Protein 6EIB (pdb70)

Secondary structure (DSSP, 8-state):
-HHHHT-HHHHHHHHHHHHHHHHHHT--EEEEEEEETTHHHHHHHH-HHHHHHHHHHHHHHHHHH--S--EEEE-SSSEEEEEEET--HHHHHHHHHHHHHHHHHS-BTTTTB---EEEEEEE--TT--SHHHHHHHHHHHHHHHHTT-SSEEEE----/-TTTT-HHHHHHHHHHHHHHHHHTT--EEEEEEEETTHHHHHHHH-HHHHHHHHHHHHHHHHHH--S--EEEE-SSSEEEEEEET--HHHHHHHHHHHHHHHHH--BTTTTB---EEEEEEE--TT--SHHHHHHHHHHHHHHHHTT-SS-EEE------/--TT-HHHHHHHHHHHHHHHHHHT--EEEEEEEETTHHHHHHHH-HHHHHHHHHHHHHHHHHH--S--EEEE-SSSEEEEEEET--HHHHHHHHHHHHHHHHH--BTTTTB---EEEEEEE--TT--SHHHHHHHHHHHHHHHHHT-SS-EEE----/----HHHHHHHHHHHHHHHHHHT--EEEEEEEETTHHHHHHHH-HHHHHHHHHHHHHHHHHH--S--EEEE-SSSEEEEEEET--HHHHHHHHHHHHHHHHH-EETTTTEE--EEEEEEE--TT--SHHHHHHHHHHHHHHHHHT-SS-EEE----

CATH classification: 3.30.70.270

B-factor: mean 39.82, std 18.16, range [15.1, 127.35]

Structure (mmCIF, N/CA/C/O backbone):
data_6EIB
#
_entry.id   6EIB
#
_cell.length_a   65.905
_cell.length_b   80.267
_cell.length_c   71.696
_cell.angle_alpha   90.00
_cell.angle_beta   97.59
_cell.angle_gamma   90.00
#
_symmetry.space_group_name_H-M   'P 1 21 1'
#
loop_
_entity.id
_entity.type
_entity.pdbx_description
1 polymer 'Sensory box/GGDEF family protein'
2 non-polymer 'SULFATE ION'
3 non-polymer 1,2-ETHANEDIOL
4 non-polymer 'ACETATE ION'
5 water water
#
loop_
_atom_site.group_PDB
_atom_site.id
_atom_site.type_symbol
_atom_site.label_atom_id
_atom_site.label_alt_id
_atom_site.label_comp_id
_atom_site.label_asym_id
_atom_site.label_entity_id
_atom_site.label_seq_id
_atom_site.pdbx_PDB_ins_code
_atom_site.Cartn_x
_atom_site.Cartn_y
_atom_site.Cartn_z
_atom_site.occupancy
_atom_site.B_iso_or_equiv
_atom_site.auth_seq_id
_atom_site.auth_comp_id
_atom_site.auth_asym_id
_atom_site.auth_atom_id
_atom_site.pdbx_PDB_model_num
ATOM 1 N N . SER A 1 3 ? 30.011 45.273 -21.095 1.00 98.74 1 SER A N 1
ATOM 2 C CA . SER A 1 3 ? 30.290 45.453 -19.675 1.00 97.48 1 SER A CA 1
ATOM 3 C C . SER A 1 3 ? 29.158 44.934 -18.784 1.00 92.03 1 SER A C 1
ATOM 4 O O . SER A 1 3 ? 29.192 45.103 -17.569 1.00 90.99 1 SER A O 1
ATOM 7 N N . LEU A 1 4 ? 28.152 44.319 -19.393 1.00 87.73 2 LEU A N 1
ATOM 8 C CA . LEU A 1 4 ? 27.060 43.682 -18.658 1.00 81.98 2 LEU A CA 1
ATOM 9 C C . LEU A 1 4 ? 27.535 42.366 -18.027 1.00 79.03 2 LEU A C 1
ATOM 10 O O . LEU A 1 4 ? 27.079 42.001 -16.949 1.00 78.67 2 LEU A O 1
ATOM 15 N N . THR A 1 5 ? 28.483 41.684 -18.676 1.00 77.06 3 THR A N 1
ATOM 16 C CA . THR A 1 5 ? 29.142 40.515 -18.076 1.00 73.20 3 THR A CA 1
ATOM 17 C C . THR A 1 5 ? 30.142 40.961 -17.011 1.00 70.97 3 THR A C 1
ATOM 18 O O . THR A 1 5 ? 30.648 40.160 -16.221 1.00 71.12 3 THR A O 1
ATOM 22 N N . GLN A 1 6 ? 30.407 42.256 -16.976 1.00 68.55 4 GLN A N 1
ATOM 23 C CA . GLN A 1 6 ? 31.265 42.796 -15.948 1.00 66.39 4 GLN A CA 1
ATOM 24 C C . GLN A 1 6 ? 30.407 43.247 -14.772 1.00 60.58 4 GLN A C 1
ATOM 25 O O . GLN A 1 6 ? 30.734 42.949 -13.615 1.00 59.74 4 GLN A O 1
ATOM 31 N N . LEU A 1 7 ? 29.283 43.905 -15.052 1.00 55.74 5 LEU A N 1
ATOM 32 C CA . LEU A 1 7 ? 28.420 44.336 -13.962 1.00 50.23 5 LEU A CA 1
ATOM 33 C C . LEU A 1 7 ? 27.705 43.163 -13.293 1.00 44.60 5 LEU A C 1
ATOM 34 O O . LEU A 1 7 ? 27.246 43.293 -12.154 1.00 42.89 5 LEU A O 1
ATOM 39 N N . CYS A 1 8 ? 27.642 42.009 -13.958 1.00 40.87 6 CYS A N 1
ATOM 40 C CA . CYS A 1 8 ? 26.945 40.877 -13.354 1.00 37.62 6 CYS A CA 1
ATOM 41 C C . CYS A 1 8 ? 27.908 39.724 -13.053 1.00 37.04 6 CYS A C 1
ATOM 42 O O . CYS A 1 8 ? 27.500 38.556 -13.013 1.00 35.23 6 CYS A O 1
ATOM 45 N N . ASN A 1 9 ? 29.165 40.072 -12.784 1.00 37.84 7 ASN A N 1
ATOM 46 C CA . ASN A 1 9 ? 30.194 39.088 -12.468 1.00 36.83 7 ASN A CA 1
ATOM 47 C C . ASN A 1 9 ? 29.805 38.333 -11.206 1.00 33.00 7 ASN A C 1
ATOM 48 O O . ASN A 1 9 ? 29.424 38.953 -10.214 1.00 30.02 7 ASN A O 1
ATOM 53 N N . ARG A 1 10 ? 29.823 37.000 -11.274 1.00 30.81 8 ARG A N 1
ATOM 54 C CA . ARG A 1 10 ? 29.389 36.184 -10.133 1.00 28.40 8 ARG A CA 1
ATOM 55 C C . ARG A 1 10 ? 30.306 36.329 -8.926 1.00 25.63 8 ARG A C 1
ATOM 56 O O . ARG A 1 10 ? 29.853 36.462 -7.779 1.00 24.71 8 ARG A O 1
ATOM 64 N N . ARG A 1 11 ? 31.600 36.258 -9.173 1.00 25.60 9 ARG A N 1
ATOM 65 C CA . ARG A 1 11 ? 32.576 36.418 -8.111 1.00 29.44 9 ARG A CA 1
ATOM 66 C C . ARG A 1 11 ? 32.417 37.736 -7.338 1.00 31.26 9 ARG A C 1
ATOM 67 O O . ARG A 1 11 ? 32.451 37.748 -6.103 1.00 31.55 9 ARG A O 1
ATOM 75 N N . LYS A 1 12 ? 32.273 38.842 -8.064 1.00 31.45 10 LYS A N 1
ATOM 76 C CA . LYS A 1 12 ? 32.160 40.167 -7.432 1.00 31.86 10 LYS A CA 1
ATOM 77 C C . LYS A 1 12 ? 30.855 40.278 -6.661 1.00 28.33 10 LYS A C 1
ATOM 78 O O . LYS A 1 12 ? 30.762 40.970 -5.637 1.00 27.82 10 LYS A O 1
ATOM 84 N N . LEU A 1 13 ? 29.823 39.634 -7.206 1.00 25.85 11 LEU A N 1
ATOM 85 C CA . LEU A 1 13 ? 28.506 39.685 -6.595 1.00 25.05 11 LEU A CA 1
ATOM 86 C C . LEU A 1 13 ? 28.553 39.130 -5.185 1.00 25.20 11 LEU A C 1
ATOM 87 O O . LEU A 1 13 ? 28.059 39.772 -4.234 1.00 26.52 11 LEU A O 1
ATOM 92 N N . TRP A 1 14 ? 29.084 37.917 -5.037 1.00 23.22 12 TRP A N 1
ATOM 93 C CA . TRP A 1 14 ? 29.036 37.310 -3.720 1.00 21.41 12 TRP A CA 1
ATOM 94 C C . TRP A 1 14 ? 29.816 38.144 -2.712 1.00 21.82 12 TRP A C 1
ATOM 95 O O . TRP A 1 14 ? 29.380 38.323 -1.574 1.00 18.90 12 TRP A O 1
ATOM 106 N N . ALA A 1 15 ? 30.972 38.638 -3.122 1.00 23.18 13 ALA A N 1
ATOM 107 C CA . ALA A 1 15 ? 31.785 39.487 -2.231 1.00 25.79 13 ALA A CA 1
ATOM 108 C C . ALA A 1 15 ? 31.071 40.797 -1.910 1.00 26.06 13 ALA A C 1
ATOM 109 O O . ALA A 1 15 ? 31.086 41.230 -0.768 1.00 26.29 13 ALA A O 1
ATOM 111 N N . ASP A 1 16 ? 30.466 41.449 -2.907 1.00 27.47 14 ASP A N 1
ATOM 112 C CA . ASP A 1 16 ? 29.725 42.680 -2.631 1.00 27.69 14 ASP A CA 1
ATOM 113 C C . ASP A 1 16 ? 28.538 42.383 -1.707 1.00 24.70 14 ASP A C 1
ATOM 114 O O . ASP A 1 16 ? 28.237 43.145 -0.778 1.00 24.34 14 ASP A O 1
ATOM 119 N N . PHE A 1 17 ? 27.880 41.261 -1.946 1.00 20.54 15 PHE A N 1
ATOM 120 C CA . PHE A 1 17 ? 26.735 40.857 -1.135 1.00 20.97 15 PHE A CA 1
ATOM 121 C C . PHE A 1 17 ? 27.163 40.633 0.332 1.00 21.78 15 PHE A C 1
ATOM 122 O O . PHE A 1 17 ? 26.482 41.079 1.263 1.00 23.13 15 PHE A O 1
ATOM 130 N N . ARG A 1 18 ? 28.269 39.926 0.544 1.00 20.70 16 ARG A N 1
ATOM 131 C CA . ARG A 1 18 ? 28.784 39.733 1.911 1.00 20.20 16 ARG A CA 1
ATOM 132 C C . ARG A 1 18 ? 29.170 41.061 2.597 1.00 21.49 16 ARG A C 1
ATOM 133 O O . ARG A 1 18 ? 28.979 41.216 3.803 1.00 22.22 16 ARG A O 1
ATOM 141 N N . ALA A 1 19 ? 29.762 41.984 1.858 1.00 21.26 17 ALA A N 1
ATOM 142 C CA . ALA A 1 19 ? 30.138 43.261 2.494 1.00 23.99 17 ALA A CA 1
ATOM 143 C C . ALA A 1 19 ? 28.865 44.046 2.826 1.00 25.63 17 ALA A C 1
ATOM 144 O O . ALA A 1 19 ? 28.771 44.702 3.874 1.00 28.47 17 ALA A O 1
ATOM 146 N N . ALA A 1 20 ? 27.890 43.974 1.923 1.00 24.59 18 ALA A N 1
ATOM 147 C CA . ALA A 1 20 ? 26.582 44.620 2.116 1.00 24.04 18 ALA A CA 1
ATOM 148 C C . ALA A 1 20 ? 25.817 44.082 3.320 1.00 24.03 18 ALA A C 1
ATOM 149 O O . ALA A 1 20 ? 25.192 44.843 4.054 1.00 25.83 18 ALA A O 1
ATOM 151 N N . PHE A 1 21 ? 25.890 42.770 3.540 1.00 21.39 19 PHE A N 1
ATOM 152 C CA . PHE A 1 21 ? 25.259 42.138 4.688 1.00 21.47 19 PHE A CA 1
ATOM 153 C C . PHE A 1 21 ? 25.804 42.728 5.989 1.00 22.29 19 PHE A C 1
ATOM 154 O O . PHE A 1 21 ? 25.037 43.115 6.900 1.00 22.97 19 PHE A O 1
ATOM 162 N N . ALA A 1 22 ? 27.125 42.792 6.093 1.00 23.00 20 ALA A N 1
ATOM 163 C CA . ALA A 1 22 ? 27.761 43.296 7.317 1.00 25.07 20 ALA A CA 1
ATOM 164 C C . ALA A 1 22 ? 27.488 44.777 7.527 1.00 27.79 20 ALA A C 1
ATOM 165 O O . ALA A 1 22 ? 27.299 45.252 8.652 1.00 29.13 20 ALA A O 1
ATOM 167 N N . ARG A 1 23 ? 27.563 45.519 6.432 1.00 29.63 21 ARG A N 1
ATOM 168 C CA . ARG A 1 23 ? 27.272 46.963 6.428 1.00 33.14 21 ARG A CA 1
ATOM 169 C C . ARG A 1 23 ? 25.793 47.166 6.881 1.00 27.50 21 ARG A C 1
ATOM 170 O O . ARG A 1 23 ? 25.483 47.994 7.743 1.00 29.42 21 ARG A O 1
ATOM 178 N N . ALA A 1 24 ? 24.890 46.351 6.338 1.00 25.73 22 ALA A N 1
ATOM 179 C CA . ALA A 1 24 ? 23.468 46.431 6.662 1.00 24.72 22 ALA A CA 1
ATOM 180 C C . ALA A 1 24 ? 23.155 46.216 8.132 1.00 25.00 22 ALA A C 1
ATOM 181 O O . ALA A 1 24 ? 22.333 46.941 8.705 1.00 26.63 22 ALA A O 1
ATOM 183 N N . LYS A 1 25 ? 23.787 45.217 8.739 1.00 25.55 23 LYS A N 1
ATOM 184 C CA . LYS A 1 25 ? 23.632 44.977 10.177 1.00 27.85 23 LYS A CA 1
ATOM 185 C C . LYS A 1 25 ? 24.276 46.107 10.998 1.00 28.88 23 LYS A C 1
ATOM 186 O O . LYS A 1 25 ? 23.689 46.584 11.976 1.00 29.28 23 LYS A O 1
ATOM 192 N N . ARG A 1 26 ? 25.439 46.572 10.552 1.00 28.66 24 ARG A N 1
ATOM 193 C CA . ARG A 1 26 ? 26.195 47.601 11.281 1.00 33.52 24 ARG A CA 1
ATOM 194 C C . ARG A 1 26 ? 25.431 48.934 11.276 1.00 34.61 24 ARG A C 1
ATOM 195 O O . ARG A 1 26 ? 25.294 49.592 12.307 1.00 36.72 24 ARG A O 1
ATOM 203 N N . LEU A 1 27 ? 24.970 49.349 10.104 1.00 32.82 25 LEU A N 1
ATOM 204 C CA . LEU A 1 27 ? 24.183 50.574 9.961 1.00 33.43 25 LEU A CA 1
ATOM 205 C C . LEU A 1 27 ? 22.679 50.403 10.236 1.00 33.06 25 LEU A C 1
ATOM 206 O O . LEU A 1 27 ? 21.937 51.374 10.259 1.00 33.16 25 LEU A O 1
ATOM 211 N N . ARG A 1 28 ? 22.234 49.169 10.472 1.00 33.88 26 ARG A N 1
ATOM 212 C CA . ARG A 1 28 ? 20.809 48.883 10.645 1.00 33.55 26 ARG A CA 1
ATOM 213 C C . ARG A 1 28 ? 19.963 49.376 9.467 1.00 31.86 26 ARG A C 1
ATOM 214 O O . ARG A 1 28 ? 18.981 50.074 9.665 1.00 34.25 26 ARG A O 1
ATOM 222 N N . GLN A 1 29 ? 20.345 48.992 8.251 1.00 27.52 27 GLN A N 1
ATOM 223 C CA . GLN A 1 29 ? 19.590 49.336 7.065 1.00 28.21 27 GLN A CA 1
ATOM 224 C C . GLN A 1 29 ? 18.952 48.069 6.494 1.00 27.11 27 GLN A C 1
ATOM 225 O O . GLN A 1 29 ? 19.535 46.961 6.603 1.00 27.35 27 GLN A O 1
ATOM 231 N N . PRO A 1 30 ? 17.811 48.229 5.808 1.00 26.09 28 PRO A N 1
ATOM 232 C CA . PRO A 1 30 ? 17.239 47.029 5.168 1.00 24.69 28 PRO A CA 1
ATOM 233 C C . PRO A 1 30 ? 18.091 46.609 3.977 1.00 25.75 28 PRO A C 1
ATOM 234 O O . PRO A 1 30 ? 18.726 47.453 3.342 1.00 25.61 28 PRO A O 1
ATOM 238 N N . LEU A 1 31 ? 18.083 45.318 3.641 1.00 24.57 29 LEU A N 1
ATOM 239 C CA . LEU A 1 31 ? 18.901 44.827 2.547 1.00 23.12 29 LEU A CA 1
ATOM 240 C C . LEU A 1 31 ? 18.089 43.793 1.795 1.00 21.98 29 LEU A C 1
ATOM 241 O O . LEU A 1 31 ? 17.858 42.730 2.337 1.00 20.21 29 LEU A O 1
ATOM 246 N N . SER A 1 32 ? 17.773 44.041 0.531 1.00 23.28 30 SER A N 1
ATOM 247 C CA . SER A 1 32 ? 16.882 43.121 -0.205 1.00 20.91 30 SER A CA 1
ATOM 248 C C . SER A 1 32 ? 17.593 42.306 -1.269 1.00 20.56 30 SER A C 1
ATOM 249 O O . SER A 1 32 ? 18.653 42.678 -1.777 1.00 21.01 30 SER A O 1
ATOM 252 N N . CYS A 1 33 ? 16.987 41.162 -1.613 1.00 19.41 31 CYS A N 1
ATOM 253 C CA . CYS A 1 33 ? 17.631 40.240 -2.498 1.00 19.95 31 CYS A CA 1
ATOM 254 C C . CYS A 1 33 ? 16.587 39.701 -3.465 1.00 20.07 31 CYS A C 1
ATOM 255 O O . CYS A 1 33 ? 15.547 39.239 -3.021 1.00 19.95 31 CYS A O 1
ATOM 258 N N . ILE A 1 34 ? 16.849 39.794 -4.765 1.00 20.72 32 ILE A N 1
ATOM 259 C CA . ILE A 1 34 ? 15.920 39.228 -5.777 1.00 18.47 32 ILE A CA 1
ATOM 260 C C . ILE A 1 34 ? 16.606 38.141 -6.545 1.00 18.38 32 ILE A C 1
ATOM 261 O O . ILE A 1 34 ? 17.681 38.367 -7.100 1.00 18.65 32 ILE A O 1
ATOM 266 N N . SER A 1 35 ? 15.975 36.977 -6.608 1.00 18.82 33 SER A N 1
ATOM 267 C CA . SER A 1 35 ? 16.458 35.872 -7.411 1.00 19.80 33 SER A CA 1
ATOM 268 C C . SER A 1 35 ? 15.594 35.728 -8.634 1.00 20.27 33 SER A C 1
ATOM 269 O O . SER A 1 35 ? 14.378 35.710 -8.513 1.00 21.77 33 SER A O 1
ATOM 272 N N . ILE A 1 36 ? 16.207 35.668 -9.803 1.00 20.61 34 ILE A N 1
ATOM 273 C CA . ILE A 1 36 ? 15.466 35.645 -11.060 1.00 20.72 34 ILE A CA 1
ATOM 274 C C . ILE A 1 36 ? 15.904 34.468 -11.861 1.00 22.04 34 ILE A C 1
ATOM 275 O O . ILE A 1 36 ? 17.082 34.170 -11.893 1.00 21.75 34 ILE A O 1
ATOM 280 N N . ASP A 1 37 ? 14.952 33.746 -12.459 1.00 23.97 35 ASP A N 1
ATOM 281 C CA . ASP A 1 37 ? 15.310 32.674 -13.364 1.00 23.92 35 ASP A CA 1
ATOM 282 C C . ASP A 1 37 ? 14.484 32.851 -14.635 1.00 21.18 35 ASP A C 1
ATOM 283 O O . ASP A 1 37 ? 13.274 33.021 -14.590 1.00 21.36 35 ASP A O 1
ATOM 288 N N . ILE A 1 38 ? 15.169 32.822 -15.762 1.00 20.36 36 ILE A N 1
ATOM 289 C CA . ILE A 1 38 ? 14.517 32.929 -17.050 1.00 21.80 36 ILE A CA 1
ATOM 290 C C . ILE A 1 38 ? 13.789 31.628 -17.385 1.00 21.66 36 ILE A C 1
ATOM 291 O O . ILE A 1 38 ? 14.381 30.531 -17.268 1.00 20.38 36 ILE A O 1
ATOM 296 N N . ASP A 1 39 ? 12.522 31.745 -17.782 1.00 23.09 37 ASP A N 1
ATOM 297 C CA . ASP A 1 39 ? 11.708 30.556 -18.101 1.00 26.09 37 ASP A CA 1
ATOM 298 C C . ASP A 1 39 ? 12.096 30.001 -19.450 1.00 28.52 37 ASP A C 1
ATOM 299 O O . ASP A 1 39 ? 12.284 30.767 -20.392 1.00 29.43 37 ASP A O 1
ATOM 304 N N . ASN A 1 40 ? 12.213 28.677 -19.541 1.00 29.25 38 ASN A N 1
ATOM 305 C CA . ASN A 1 40 ? 12.512 28.008 -20.805 1.00 31.75 38 ASN A CA 1
ATOM 306 C C . ASN A 1 40 ? 13.721 28.514 -21.568 1.00 31.18 38 ASN A C 1
ATOM 307 O O . ASN A 1 40 ? 13.692 28.581 -22.810 1.00 29.64 38 ASN A O 1
ATOM 312 N N . PHE A 1 41 ? 14.778 28.848 -20.834 1.00 29.56 39 PHE A N 1
ATOM 313 C CA . PHE A 1 41 ? 15.967 29.414 -21.444 1.00 29.71 39 PHE A CA 1
ATOM 314 C C . PHE A 1 41 ? 16.670 28.361 -22.279 1.00 30.38 39 PHE A C 1
ATOM 315 O O . PHE A 1 41 ? 17.254 28.677 -23.321 1.00 30.40 39 PHE A O 1
ATOM 323 N N . LYS A 1 42 ? 16.619 27.109 -21.826 1.00 31.07 40 LYS A N 1
ATOM 324 C CA . LYS A 1 42 ? 17.179 26.022 -22.615 1.00 34.55 40 LYS A CA 1
ATOM 325 C C . LYS A 1 42 ? 16.465 25.909 -23.960 1.00 34.81 40 LYS A C 1
ATOM 326 O O . LYS A 1 42 ? 17.118 25.773 -24.987 1.00 36.56 40 LYS A O 1
ATOM 332 N N . LEU A 1 43 ? 15.138 25.997 -23.970 1.00 35.31 41 LEU A N 1
ATOM 333 C CA . LEU A 1 43 ? 14.402 25.959 -25.253 1.00 36.65 41 LEU A CA 1
ATOM 334 C C . LEU A 1 43 ? 14.826 27.113 -26.149 1.00 37.48 41 LEU A C 1
ATOM 335 O O . LEU A 1 43 ? 14.991 26.940 -27.362 1.00 39.52 41 LEU A O 1
ATOM 340 N N . ILE A 1 44 ? 15.043 28.289 -25.566 1.00 37.24 42 ILE A N 1
ATOM 341 C CA . ILE A 1 44 ? 15.491 29.431 -26.375 1.00 36.86 42 ILE A CA 1
ATOM 342 C C . ILE A 1 44 ? 16.846 29.156 -27.048 1.00 37.52 42 ILE A C 1
ATOM 343 O O . ILE A 1 44 ? 17.025 29.453 -28.236 1.00 39.32 42 ILE A O 1
ATOM 348 N N . ASN A 1 45 ? 17.794 28.582 -26.312 1.00 36.62 43 ASN A N 1
ATOM 349 C CA . ASN A 1 45 ? 19.093 28.272 -26.905 1.00 37.71 43 ASN A CA 1
ATOM 350 C C . ASN A 1 45 ? 19.003 27.140 -27.926 1.00 38.81 43 ASN A C 1
ATOM 351 O O . ASN A 1 45 ? 19.628 27.215 -28.985 1.00 40.39 43 ASN A O 1
ATOM 356 N N . ASP A 1 46 ? 18.182 26.131 -27.645 1.00 38.99 44 ASP A N 1
ATOM 357 C CA . ASP A 1 46 ? 17.987 25.010 -28.579 1.00 41.55 44 ASP A CA 1
ATOM 358 C C . ASP A 1 46 ? 17.430 25.481 -29.905 1.00 42.85 44 ASP A C 1
ATOM 359 O O . ASP A 1 46 ? 17.859 25.019 -30.952 1.00 44.60 44 ASP A O 1
ATOM 364 N N . GLN A 1 47 ? 16.514 26.442 -29.858 1.00 43.20 45 GLN A N 1
ATOM 365 C CA . GLN A 1 47 ? 15.813 26.882 -31.066 1.00 45.09 45 GLN A CA 1
ATOM 366 C C . GLN A 1 47 ? 16.497 28.047 -31.784 1.00 46.35 45 GLN A C 1
ATOM 367 O O . GLN A 1 47 ? 16.460 28.123 -33.014 1.00 49.49 45 GLN A O 1
ATOM 373 N N . PHE A 1 48 ? 17.204 28.892 -31.047 1.00 44.10 46 PHE A N 1
ATOM 374 C CA . PHE A 1 48 ? 17.789 30.075 -31.657 1.00 44.10 46 PHE A CA 1
ATOM 375 C C . PHE A 1 48 ? 19.301 30.109 -31.575 1.00 45.02 46 PHE A C 1
ATOM 376 O O . PHE A 1 48 ? 19.939 30.901 -32.265 1.00 47.04 46 PHE A O 1
ATOM 384 N N . GLY A 1 49 ? 19.892 29.239 -30.768 1.00 44.30 47 GLY A N 1
ATOM 385 C CA . GLY A 1 49 ? 21.332 29.239 -30.692 1.00 45.66 47 GLY A CA 1
ATOM 386 C C . GLY A 1 49 ? 21.883 30.070 -29.564 1.00 45.97 47 GLY A C 1
ATOM 387 O O . GLY A 1 49 ? 21.204 30.940 -29.005 1.00 42.90 47 GLY A O 1
ATOM 388 N N . HIS A 1 50 ? 23.133 29.767 -29.229 1.00 48.97 48 HIS A N 1
ATOM 389 C CA . HIS A 1 50 ? 23.826 30.334 -28.081 1.00 50.48 48 HIS A CA 1
ATOM 390 C C . HIS A 1 50 ? 24.030 31.850 -28.154 1.00 49.69 48 HIS A C 1
ATOM 391 O O . HIS A 1 50 ? 23.973 32.542 -27.133 1.00 47.62 48 HIS A O 1
ATOM 398 N N . ASP A 1 51 ? 24.247 32.379 -29.353 1.00 51.75 49 ASP A N 1
ATOM 399 C CA . ASP A 1 51 ? 24.476 33.818 -29.470 1.00 51.86 49 ASP A CA 1
ATOM 400 C C . ASP A 1 51 ? 23.202 34.590 -29.173 1.00 48.82 49 ASP A C 1
ATOM 401 O O . ASP A 1 51 ? 23.247 35.645 -28.536 1.00 48.16 49 ASP A O 1
ATOM 406 N N . LYS A 1 52 ? 22.062 34.033 -29.579 1.00 46.38 50 LYS A N 1
ATOM 407 C CA . LYS A 1 52 ? 20.780 34.680 -29.322 1.00 44.10 50 LYS A CA 1
ATOM 408 C C . LYS A 1 52 ? 20.351 34.522 -27.871 1.00 41.43 50 LYS A C 1
ATOM 409 O O . LYS A 1 52 ? 19.790 35.451 -27.276 1.00 40.21 50 LYS A O 1
ATOM 415 N N . GLY A 1 53 ? 20.633 33.353 -27.297 1.00 39.50 51 GLY A N 1
ATOM 416 C CA . GLY A 1 53 ? 20.420 33.151 -25.874 1.00 36.83 51 GLY A CA 1
ATOM 417 C C . GLY A 1 53 ? 21.176 34.214 -25.107 1.00 36.41 51 GLY A C 1
ATOM 418 O O . GLY A 1 53 ? 20.654 34.812 -24.166 1.00 35.40 51 GLY A O 1
ATOM 419 N N . ASP A 1 54 ? 22.412 34.464 -25.525 1.00 38.05 52 ASP A N 1
ATOM 420 C CA . ASP A 1 54 ? 23.239 35.503 -24.920 1.00 39.28 52 ASP A CA 1
ATOM 421 C C . ASP A 1 54 ? 22.665 36.912 -25.060 1.00 39.27 52 ASP A C 1
ATOM 422 O O . ASP A 1 54 ? 22.862 37.744 -24.176 1.00 38.75 52 ASP A O 1
ATOM 427 N N . GLU A 1 55 ? 21.969 37.187 -26.164 1.00 39.01 53 GLU A N 1
ATOM 428 C CA . GLU A 1 55 ? 21.337 38.498 -26.341 1.00 38.88 53 GLU A CA 1
ATOM 429 C C . GLU A 1 55 ? 20.253 38.724 -25.318 1.00 35.58 53 GLU A C 1
ATOM 430 O O . GLU A 1 55 ? 20.051 39.855 -24.850 1.00 35.41 53 GLU A O 1
ATOM 436 N N . VAL A 1 56 ? 19.517 37.653 -25.021 1.00 33.14 54 VAL A N 1
ATOM 437 C CA . VAL A 1 56 ? 18.464 37.686 -24.013 1.00 30.49 54 VAL A CA 1
ATOM 438 C C . VAL A 1 56 ? 19.046 38.026 -22.653 1.00 31.63 54 VAL A C 1
ATOM 439 O O . VAL A 1 56 ? 18.522 38.889 -21.940 1.00 32.59 54 VAL A O 1
ATOM 443 N N . LEU A 1 57 ? 20.131 37.338 -22.298 1.00 31.91 55 LEU A N 1
ATOM 444 C CA . LEU A 1 57 ? 20.817 37.586 -21.031 1.00 31.25 55 LEU A CA 1
ATOM 445 C C . LEU A 1 57 ? 21.271 39.054 -20.983 1.00 34.16 55 LEU A C 1
ATOM 446 O O . LEU A 1 57 ? 21.099 39.742 -19.982 1.00 34.71 55 LEU A O 1
ATOM 451 N N . CYS A 1 58 ? 21.808 39.532 -22.095 1.00 35.63 56 CYS A N 1
ATOM 452 C CA . CYS A 1 58 ? 22.289 40.900 -22.156 1.00 38.63 56 CYS A CA 1
ATOM 453 C C . CYS A 1 58 ? 21.188 41.932 -21.992 1.00 38.05 56 CYS A C 1
ATOM 454 O O . CYS A 1 58 ? 21.358 42.891 -21.230 1.00 39.02 56 CYS A O 1
ATOM 457 N N . PHE A 1 59 ? 20.071 41.723 -22.681 1.00 36.59 57 PHE A N 1
ATOM 458 C CA . PHE A 1 59 ? 18.894 42.572 -22.539 1.00 33.98 57 PHE A CA 1
ATOM 459 C C . PHE A 1 59 ? 18.388 42.578 -21.097 1.00 32.98 57 PHE A C 1
ATOM 460 O O . PHE A 1 59 ? 17.978 43.624 -20.587 1.00 33.73 57 PHE A O 1
ATOM 468 N N . LEU A 1 60 ? 18.397 41.415 -20.446 1.00 30.54 58 LEU A N 1
ATOM 469 C CA . LEU A 1 60 ? 17.907 41.326 -19.064 1.00 28.41 58 LEU A CA 1
ATOM 470 C C . LEU A 1 60 ? 18.795 42.145 -18.134 1.00 29.08 58 LEU A C 1
ATOM 471 O O . LEU A 1 60 ? 18.301 42.863 -17.236 1.00 26.64 58 LEU A O 1
ATOM 476 N N . ALA A 1 61 ? 20.103 42.044 -18.349 1.00 31.72 59 ALA A N 1
ATOM 477 C CA . ALA A 1 61 ? 21.048 42.842 -17.578 1.00 34.10 59 ALA A CA 1
ATOM 478 C C . ALA A 1 61 ? 20.815 44.333 -17.828 1.00 36.23 59 ALA A C 1
ATOM 479 O O . ALA A 1 61 ? 20.799 45.126 -16.875 1.00 36.95 59 ALA A O 1
ATOM 481 N N . LYS A 1 62 ? 20.641 44.715 -19.092 1.00 38.84 60 LYS A N 1
ATOM 482 C CA . LYS A 1 62 ? 20.349 46.120 -19.419 1.00 40.66 60 LYS A CA 1
ATOM 483 C C . LYS A 1 62 ? 19.070 46.557 -18.712 1.00 37.73 60 LYS A C 1
ATOM 484 O O . LYS A 1 62 ? 18.982 47.646 -18.145 1.00 37.72 60 LYS A O 1
ATOM 490 N N . LEU A 1 63 ? 18.102 45.653 -18.699 1.00 35.79 61 LEU A N 1
ATOM 491 C CA . LEU A 1 63 ? 16.816 45.904 -18.070 1.00 34.84 61 LEU A CA 1
ATOM 492 C C . LEU A 1 63 ? 16.927 46.187 -16.575 1.00 34.11 61 LEU A C 1
ATOM 493 O O . LEU A 1 63 ? 16.242 47.093 -16.073 1.00 34.49 61 LEU A O 1
ATOM 498 N N . PHE A 1 64 ? 17.817 45.463 -15.880 1.00 31.83 62 PHE A N 1
ATOM 499 C CA . PHE A 1 64 ? 18.006 45.695 -14.452 1.00 32.15 62 PHE A CA 1
ATOM 500 C C . PHE A 1 64 ? 18.387 47.157 -14.203 1.00 34.38 62 PHE A C 1
ATOM 501 O O . PHE A 1 64 ? 17.825 47.814 -13.323 1.00 34.46 62 PHE A O 1
ATOM 509 N N . GLN A 1 65 ? 19.354 47.641 -14.971 1.00 37.37 63 GLN A N 1
ATOM 510 C CA . GLN A 1 65 ? 19.814 49.028 -14.886 1.00 41.33 63 GLN A CA 1
ATOM 511 C C . GLN A 1 65 ? 18.718 50.062 -15.121 1.00 42.60 63 GLN A C 1
ATOM 512 O O . GLN A 1 65 ? 18.620 51.052 -14.394 1.00 43.37 63 GLN A O 1
ATOM 518 N N . SER A 1 66 ? 17.938 49.845 -16.174 1.00 43.14 64 SER A N 1
ATOM 519 C CA . SER A 1 66 ? 16.875 50.760 -16.584 1.00 46.82 64 SER A CA 1
ATOM 520 C C . SER A 1 66 ? 15.785 50.878 -15.528 1.00 45.19 64 SER A C 1
ATOM 521 O O . SER A 1 66 ? 15.302 51.979 -15.228 1.00 45.50 64 SER A O 1
ATOM 524 N N . VAL A 1 67 ? 15.388 49.728 -14.996 1.00 41.06 65 VAL A N 1
ATOM 525 C CA . VAL A 1 67 ? 14.322 49.659 -14.010 1.00 40.74 65 VAL A CA 1
ATOM 526 C C . VAL A 1 67 ? 14.791 50.069 -12.608 1.00 41.09 65 VAL A C 1
ATOM 527 O O . VAL A 1 67 ? 14.060 50.730 -11.882 1.00 42.39 65 VAL A O 1
ATOM 531 N N . ILE A 1 68 ? 15.992 49.648 -12.218 1.00 40.47 66 ILE A N 1
ATOM 532 C CA . ILE A 1 68 ? 16.510 50.000 -10.904 1.00 41.59 66 ILE A CA 1
ATOM 533 C C . ILE A 1 68 ? 17.536 51.116 -11.058 1.00 46.88 66 ILE A C 1
ATOM 534 O O . ILE A 1 68 ? 18.730 50.868 -11.243 1.00 46.74 66 ILE A O 1
ATOM 539 N N . SER A 1 69 ? 17.084 52.354 -10.937 1.00 51.43 67 SER A N 1
ATOM 540 C CA . SER A 1 69 ? 17.992 53.470 -11.151 1.00 55.51 67 SER A CA 1
ATOM 541 C C . SER A 1 69 ? 18.981 53.569 -9.986 1.00 56.46 67 SER A C 1
ATOM 542 O O . SER A 1 69 ? 20.157 53.879 -10.194 1.00 57.72 67 SER A O 1
ATOM 545 N N . ASP A 1 70 ? 18.512 53.339 -8.763 1.00 56.45 68 ASP A N 1
ATOM 546 C CA . ASP A 1 70 ? 19.420 53.376 -7.619 1.00 58.52 68 ASP A CA 1
ATOM 547 C C . ASP A 1 70 ? 20.421 52.224 -7.563 1.00 56.36 68 ASP A C 1
ATOM 548 O O . ASP A 1 70 ? 20.161 51.107 -8.054 1.00 53.89 68 ASP A O 1
ATOM 553 N N . HIS A 1 71 ? 21.547 52.512 -6.905 1.00 56.55 69 HIS A N 1
ATOM 554 C CA . HIS A 1 71 ? 22.644 51.564 -6.731 1.00 55.73 69 HIS A CA 1
ATOM 555 C C . HIS A 1 71 ? 22.133 50.182 -6.338 1.00 50.27 69 HIS A C 1
ATOM 556 O O . HIS A 1 71 ? 21.144 50.046 -5.608 1.00 51.21 69 HIS A O 1
ATOM 563 N N . HIS A 1 72 ? 22.808 49.168 -6.868 1.00 44.34 70 HIS A N 1
ATOM 564 C CA . HIS A 1 72 ? 22.411 47.780 -6.704 1.00 37.36 70 HIS A CA 1
ATOM 565 C C . HIS A 1 72 ? 23.565 46.946 -7.210 1.00 33.99 70 HIS A C 1
ATOM 566 O O . HIS A 1 72 ? 24.422 47.459 -7.934 1.00 34.57 70 HIS A O 1
ATOM 573 N N . PHE A 1 73 ? 23.611 45.680 -6.805 1.00 29.27 71 PHE A N 1
ATOM 574 C CA . PHE A 1 73 ? 24.618 44.751 -7.282 1.00 27.44 71 PHE A CA 1
ATOM 575 C C . PHE A 1 73 ? 23.907 43.686 -8.091 1.00 24.38 71 PHE A C 1
ATOM 576 O O . PHE A 1 73 ? 22.787 43.351 -7.743 1.00 21.41 71 PHE A O 1
ATOM 584 N N . CYS A 1 74 ? 24.551 43.184 -9.145 1.00 25.23 72 CYS A N 1
ATOM 585 C CA . CYS A 1 74 ? 23.974 42.128 -9.978 1.00 25.37 72 CYS A CA 1
ATOM 586 C C . CYS A 1 74 ? 24.935 40.979 -10.142 1.00 26.46 72 CYS A C 1
ATOM 587 O O . CYS A 1 74 ? 26.144 41.187 -10.220 1.00 28.50 72 CYS A O 1
ATOM 590 N N . GLY A 1 75 ? 24.411 39.753 -10.241 1.00 25.52 73 GLY A N 1
ATOM 591 C CA . GLY A 1 75 ? 25.281 38.629 -10.516 1.00 23.82 73 GLY A CA 1
ATOM 592 C C . GLY A 1 75 ? 24.530 37.563 -11.302 1.00 21.58 73 GLY A C 1
ATOM 593 O O . GLY A 1 75 ? 23.374 37.255 -11.034 1.00 17.64 73 GLY A O 1
ATOM 594 N N . ARG A 1 76 ? 25.188 37.033 -12.307 1.00 23.01 74 ARG A N 1
ATOM 595 C CA . ARG A 1 76 ? 24.650 35.858 -12.960 1.00 25.08 74 ARG A CA 1
ATOM 596 C C . ARG A 1 76 ? 25.142 34.672 -12.176 1.00 23.18 74 ARG A C 1
ATOM 597 O O . ARG A 1 76 ? 26.285 34.286 -12.343 1.00 24.61 74 ARG A O 1
ATOM 605 N N . VAL A 1 77 ? 24.293 34.060 -11.359 1.00 23.00 75 VAL A N 1
ATOM 606 C CA . VAL A 1 77 ? 24.801 32.993 -10.480 1.00 23.94 75 VAL A CA 1
ATOM 607 C C . VAL A 1 77 ? 24.590 31.569 -11.019 1.00 26.26 75 VAL A C 1
ATOM 608 O O . VAL A 1 77 ? 25.051 30.570 -10.427 1.00 26.86 75 VAL A O 1
ATOM 612 N N . GLY A 1 78 ? 23.899 31.475 -12.141 1.00 25.29 76 GLY A N 1
ATOM 613 C CA . GLY A 1 78 ? 23.729 30.201 -12.814 1.00 26.50 76 GLY A CA 1
ATOM 614 C C . GLY A 1 78 ? 23.541 30.457 -14.299 1.00 28.24 76 GLY A C 1
ATOM 615 O O . GLY A 1 78 ? 23.508 31.618 -14.745 1.00 27.29 76 GLY A O 1
ATOM 616 N N . GLY A 1 79 ? 23.322 29.385 -15.052 1.00 28.95 77 GLY A N 1
ATOM 617 C CA . GLY A 1 79 ? 23.122 29.503 -16.480 1.00 30.17 77 GLY A CA 1
ATOM 618 C C . GLY A 1 79 ? 22.087 30.554 -16.838 1.00 29.54 77 GLY A C 1
ATOM 619 O O . GLY A 1 79 ? 22.346 31.382 -17.716 1.00 29.73 77 GLY A O 1
ATOM 620 N N . GLU A 1 80 ? 20.930 30.528 -16.175 1.00 28.41 78 GLU A N 1
ATOM 621 C CA . GLU A 1 80 ? 19.891 31.518 -16.469 1.00 30.40 78 GLU A CA 1
ATOM 622 C C . GLU A 1 80 ? 19.304 32.125 -15.186 1.00 27.82 78 GLU A C 1
ATOM 623 O O . GLU A 1 80 ? 18.164 32.583 -15.177 1.00 28.10 78 GLU A O 1
ATOM 629 N N . GLU A 1 81 ? 20.089 32.110 -14.102 1.00 25.00 79 GLU A N 1
ATOM 630 C CA . GLU A 1 81 ? 19.620 32.622 -12.824 1.00 22.30 79 GLU A CA 1
ATOM 631 C C . GLU A 1 81 ? 20.453 33.839 -12.451 1.00 20.28 79 GLU A C 1
ATOM 632 O O . GLU A 1 81 ? 21.671 33.831 -12.577 1.00 20.53 79 GLU A O 1
ATOM 638 N N . PHE A 1 82 ? 19.771 34.875 -12.011 1.00 18.60 80 PHE A N 1
ATOM 639 C CA . PHE A 1 82 ? 20.414 36.108 -11.574 1.00 20.51 80 PHE A CA 1
ATOM 640 C C . PHE A 1 82 ? 20.037 36.407 -10.171 1.00 21.07 80 PHE A C 1
ATOM 641 O O . PHE A 1 82 ? 19.004 35.943 -9.661 1.00 20.95 80 PHE A O 1
ATOM 649 N N . ILE A 1 83 ? 20.870 37.225 -9.549 1.00 21.95 81 ILE A N 1
ATOM 650 C CA . ILE A 1 83 ? 20.549 37.747 -8.259 1.00 21.91 81 ILE A CA 1
ATOM 651 C C . ILE A 1 83 ? 20.765 39.261 -8.302 1.00 22.77 81 ILE A C 1
ATOM 652 O O . ILE A 1 83 ? 21.733 39.733 -8.899 1.00 22.98 81 ILE A O 1
ATOM 657 N N . ILE A 1 84 ? 19.845 40.000 -7.695 1.00 21.56 82 ILE A N 1
ATOM 658 C CA . ILE A 1 84 ? 20.004 41.436 -7.524 1.00 21.80 82 ILE A CA 1
ATOM 659 C C . ILE A 1 84 ? 19.975 41.750 -6.044 1.00 21.47 82 ILE A C 1
ATOM 660 O O . ILE A 1 84 ? 19.050 41.358 -5.327 1.00 19.87 82 ILE A O 1
ATOM 665 N N . VAL A 1 85 ? 20.986 42.489 -5.602 1.00 21.35 83 VAL A N 1
ATOM 666 C CA . VAL A 1 85 ? 21.072 42.873 -4.209 1.00 21.51 83 VAL A CA 1
ATOM 667 C C . VAL A 1 85 ? 20.875 44.346 -4.078 1.00 21.02 83 VAL A C 1
ATOM 668 O O . VAL A 1 85 ? 21.578 45.112 -4.746 1.00 20.85 83 VAL A O 1
ATOM 672 N N . LEU A 1 86 ? 19.918 44.756 -3.242 1.00 22.56 84 LEU A N 1
ATOM 673 C CA . LEU A 1 86 ? 19.578 46.190 -3.137 1.00 26.16 84 LEU A CA 1
ATOM 674 C C . LEU A 1 86 ? 19.868 46.742 -1.740 1.00 27.08 84 LEU A C 1
ATOM 675 O O . LEU A 1 86 ? 19.176 46.407 -0.785 1.00 25.63 84 LEU A O 1
ATOM 680 N N . GLU A 1 87 ? 20.913 47.547 -1.602 1.00 29.45 85 GLU A N 1
ATOM 681 C CA . GLU A 1 87 ? 21.206 48.152 -0.287 1.00 30.09 85 GLU A CA 1
ATOM 682 C C . GLU A 1 87 ? 20.182 49.194 0.143 1.00 29.72 85 GLU A C 1
ATOM 683 O O . GLU A 1 87 ? 19.593 49.893 -0.687 1.00 28.98 85 GLU A O 1
ATOM 689 N N . ASN A 1 88 ? 19.984 49.294 1.451 1.00 29.79 86 ASN A N 1
ATOM 690 C CA . ASN A 1 88 ? 19.070 50.275 2.019 1.00 31.24 86 ASN A CA 1
ATOM 691 C C . ASN A 1 88 ? 17.720 50.268 1.290 1.00 30.88 86 ASN A C 1
ATOM 692 O O . ASN A 1 88 ? 17.182 51.326 0.923 1.00 31.77 86 ASN A O 1
ATOM 697 N N . THR A 1 89 ? 17.195 49.061 1.073 1.00 26.25 87 THR A N 1
ATOM 698 C CA . THR A 1 89 ? 15.953 48.867 0.344 1.00 26.36 87 THR A CA 1
ATOM 699 C C . THR A 1 89 ? 15.064 47.864 1.070 1.00 25.02 87 THR A C 1
ATOM 700 O O . THR A 1 89 ? 15.494 46.741 1.408 1.00 22.61 87 THR A O 1
ATOM 704 N N . HIS A 1 90 ? 13.837 48.275 1.336 1.00 25.63 88 HIS A N 1
ATOM 705 C CA . HIS A 1 90 ? 12.895 47.428 2.055 1.00 27.78 88 HIS A CA 1
ATOM 706 C C . HIS A 1 90 ? 12.345 46.358 1.117 1.00 27.98 88 HIS A C 1
ATOM 707 O O . HIS A 1 90 ? 12.353 46.543 -0.100 1.00 27.79 88 HIS A O 1
ATOM 714 N N . VAL A 1 91 ? 11.879 45.238 1.660 1.00 27.99 89 VAL A N 1
ATOM 715 C CA . VAL A 1 91 ? 11.557 44.094 0.791 1.00 26.77 89 VAL A CA 1
ATOM 716 C C . VAL A 1 91 ? 10.415 44.418 -0.191 1.00 28.61 89 VAL A C 1
ATOM 717 O O . VAL A 1 91 ? 10.478 43.985 -1.340 1.00 29.45 89 VAL A O 1
ATOM 721 N N . GLU A 1 92 ? 9.405 45.181 0.228 1.00 32.01 90 GLU A N 1
ATOM 722 C CA . GLU A 1 92 ? 8.290 45.565 -0.667 1.00 35.19 90 GLU A CA 1
ATOM 723 C C . GLU A 1 92 ? 8.718 46.373 -1.861 1.00 33.16 90 GLU A C 1
ATOM 724 O O . GLU A 1 92 ? 8.179 46.194 -2.951 1.00 33.46 90 GLU A O 1
ATOM 730 N N . THR A 1 93 ? 9.667 47.274 -1.660 1.00 32.44 91 THR A N 1
ATOM 731 C CA . THR A 1 93 ? 10.201 48.061 -2.762 1.00 31.65 91 THR A CA 1
ATOM 732 C C . THR A 1 93 ? 10.876 47.104 -3.741 1.00 29.16 91 THR A C 1
ATOM 733 O O . THR A 1 93 ? 10.609 47.145 -4.946 1.00 29.09 91 THR A O 1
ATOM 737 N N . ALA A 1 94 ? 11.663 46.166 -3.212 1.00 25.64 92 ALA A N 1
ATOM 738 C CA . ALA A 1 94 ? 12.325 45.177 -4.058 1.00 23.68 92 ALA A CA 1
ATOM 739 C C . ALA A 1 94 ? 11.302 44.329 -4.822 1.00 23.69 92 ALA A C 1
ATOM 740 O O . ALA A 1 94 ? 11.513 44.012 -5.982 1.00 23.55 92 ALA A O 1
ATOM 742 N N . PHE A 1 95 ? 10.206 43.966 -4.169 1.00 23.93 93 PHE A N 1
ATOM 743 C CA . PHE A 1 95 ? 9.182 43.176 -4.808 1.00 26.35 93 PHE A CA 1
ATOM 744 C C . PHE A 1 95 ? 8.597 43.955 -5.994 1.00 28.66 93 PHE A C 1
ATOM 745 O O . PHE A 1 95 ? 8.463 43.427 -7.107 1.00 26.72 93 PHE A O 1
ATOM 753 N N . HIS A 1 96 ? 8.293 45.225 -5.753 1.00 29.09 94 HIS A N 1
ATOM 754 C CA . HIS A 1 96 ? 7.758 46.047 -6.816 1.00 32.55 94 HIS A CA 1
ATOM 755 C C . HIS A 1 96 ? 8.736 46.152 -7.984 1.00 30.35 94 HIS A C 1
ATOM 756 O O . HIS A 1 96 ? 8.341 46.019 -9.138 1.00 30.94 94 HIS A O 1
ATOM 763 N N . LEU A 1 97 ? 10.017 46.338 -7.692 1.00 27.98 95 LEU A N 1
ATOM 764 C CA . LEU A 1 97 ? 11.021 46.360 -8.741 1.00 27.30 95 LEU A CA 1
ATOM 765 C C . LEU A 1 97 ? 11.061 45.034 -9.481 1.00 26.57 95 LEU A C 1
ATOM 766 O O . LEU A 1 97 ? 11.154 44.981 -10.721 1.00 26.44 95 LEU A O 1
ATOM 771 N N . ALA A 1 98 ? 10.964 43.956 -8.719 1.00 24.25 96 ALA A N 1
ATOM 772 C CA . ALA A 1 98 ? 11.021 42.649 -9.353 1.00 22.55 96 ALA A CA 1
ATOM 773 C C . ALA A 1 98 ? 9.869 42.477 -10.325 1.00 22.68 96 ALA A C 1
ATOM 774 O O . ALA A 1 98 ? 10.072 41.956 -11.429 1.00 22.05 96 ALA A O 1
ATOM 776 N N . GLU A 1 99 ? 8.671 42.918 -9.930 1.00 25.33 97 GLU A N 1
ATOM 777 C CA . GLU A 1 99 ? 7.499 42.800 -10.787 1.00 28.99 97 GLU A CA 1
ATOM 778 C C . GLU A 1 99 ? 7.633 43.604 -12.078 1.00 30.68 97 GLU A C 1
ATOM 779 O O . GLU A 1 99 ? 7.166 43.157 -13.145 1.00 30.62 97 GLU A O 1
ATOM 785 N N . GLN A 1 100 ? 8.213 44.803 -11.967 1.00 29.56 98 GLN A N 1
ATOM 786 C CA . GLN A 1 100 ? 8.451 45.653 -13.135 1.00 32.02 98 GLN A CA 1
ATOM 787 C C . GLN A 1 100 ? 9.438 44.973 -14.093 1.00 29.92 98 GLN A C 1
ATOM 788 O O . GLN A 1 100 ? 9.265 45.020 -15.309 1.00 29.49 98 GLN A O 1
ATOM 794 N N . ILE A 1 101 ? 10.498 44.380 -13.548 1.00 26.80 99 ILE A N 1
ATOM 795 C CA . ILE A 1 101 ? 11.432 43.654 -14.388 1.00 24.86 99 ILE A CA 1
ATOM 796 C C . ILE A 1 101 ? 10.718 42.476 -15.093 1.00 24.34 99 ILE A C 1
ATOM 797 O O . ILE A 1 101 ? 10.925 42.266 -16.291 1.00 25.08 99 ILE A O 1
ATOM 802 N N . ARG A 1 102 ? 9.908 41.713 -14.343 1.00 22.69 100 ARG A N 1
ATOM 803 C CA . ARG A 1 102 ? 9.168 40.566 -14.895 1.00 22.77 100 ARG A CA 1
ATOM 804 C C . ARG A 1 102 ? 8.300 41.024 -16.063 1.00 25.48 100 ARG A C 1
ATOM 805 O O . ARG A 1 102 ? 8.276 40.394 -17.131 1.00 26.26 100 ARG A O 1
ATOM 813 N N . GLN A 1 103 ? 7.572 42.116 -15.830 1.00 25.70 101 GLN A N 1
ATOM 814 C CA . GLN A 1 103 ? 6.630 42.640 -16.824 1.00 29.35 101 GLN A CA 1
ATOM 815 C C . GLN A 1 103 ? 7.296 43.180 -18.057 1.00 29.54 101 GLN A C 1
ATOM 816 O O . GLN A 1 103 ? 6.846 42.911 -19.167 1.00 29.57 101 GLN A O 1
ATOM 822 N N . ARG A 1 104 ? 8.342 43.982 -17.880 1.00 29.13 102 ARG A N 1
ATOM 823 C CA . ARG A 1 104 ? 9.005 44.548 -19.052 1.00 30.81 102 ARG A CA 1
ATOM 824 C C . ARG A 1 104 ? 9.761 43.499 -19.854 1.00 27.97 102 ARG A C 1
ATOM 825 O O . ARG A 1 104 ? 9.888 43.609 -21.084 1.00 27.67 102 ARG A O 1
ATOM 833 N N . PHE A 1 105 ? 10.242 42.455 -19.180 1.00 24.85 103 PHE A N 1
ATOM 834 C CA . PHE A 1 105 ? 10.866 41.384 -19.897 1.00 23.27 103 PHE A CA 1
ATOM 835 C C . PHE A 1 105 ? 9.821 40.654 -20.750 1.00 25.33 103 PHE A C 1
ATOM 836 O O . PHE A 1 105 ? 10.063 40.345 -21.923 1.00 28.62 103 PHE A O 1
ATOM 844 N N . ALA A 1 106 ? 8.654 40.391 -20.163 1.00 24.87 104 ALA A N 1
ATOM 845 C CA . ALA A 1 106 ? 7.574 39.671 -20.833 1.00 24.85 104 ALA A CA 1
ATOM 846 C C . ALA A 1 106 ? 7.052 40.478 -22.020 1.00 27.99 104 ALA A C 1
ATOM 847 O O . ALA A 1 106 ? 6.522 39.931 -22.994 1.00 28.02 104 ALA A O 1
ATOM 849 N N . GLU A 1 107 ? 7.156 41.788 -21.900 1.00 29.07 105 GLU A N 1
ATOM 850 C CA . GLU A 1 107 ? 6.638 42.703 -22.923 1.00 32.53 105 GLU A CA 1
ATOM 851 C C . GLU A 1 107 ? 7.618 42.946 -24.074 1.00 32.83 105 GLU A C 1
ATOM 852 O O . GLU A 1 107 ? 7.238 43.514 -25.096 1.00 34.31 105 GLU A O 1
ATOM 858 N N . HIS A 1 108 ? 8.892 42.602 -23.895 1.00 31.44 106 HIS A N 1
ATOM 859 C CA . HIS A 1 108 ? 9.868 42.876 -24.947 1.00 31.60 106 HIS A CA 1
ATOM 860 C C . HIS A 1 108 ? 9.854 41.776 -26.012 1.00 31.06 106 HIS A C 1
ATOM 861 O O . HIS A 1 108 ? 10.007 40.604 -25.706 1.00 29.87 106 HIS A O 1
ATOM 868 N N . PRO A 1 109 ? 9.630 42.153 -27.275 1.00 31.66 107 PRO A N 1
ATOM 869 C CA . PRO A 1 109 ? 9.658 41.166 -28.360 1.00 31.63 107 PRO A CA 1
ATOM 870 C C . PRO A 1 109 ? 11.100 40.839 -28.744 1.00 31.95 107 PRO A C 1
ATOM 871 O O . PRO A 1 109 ? 11.933 41.773 -28.785 1.00 30.95 107 PRO A O 1
ATOM 875 N N . PHE A 1 110 ? 11.404 39.560 -28.973 1.00 30.79 108 PHE A N 1
ATOM 876 C CA . PHE A 1 110 ? 12.772 39.150 -29.247 1.00 27.68 108 PHE A CA 1
ATOM 877 C C . PHE A 1 110 ? 12.912 38.599 -30.646 1.00 28.93 108 PHE A C 1
ATOM 878 O O . PHE A 1 110 ? 12.102 37.769 -31.041 1.00 28.88 108 PHE A O 1
ATOM 886 N N . PHE A 1 111 ? 13.963 38.994 -31.367 1.00 30.16 109 PHE A N 1
ATOM 887 C CA . PHE A 1 111 ? 14.318 38.340 -32.620 1.00 34.03 109 PHE A CA 1
ATOM 888 C C . PHE A 1 111 ? 13.301 38.613 -33.738 1.00 32.70 109 PHE A C 1
ATOM 889 O O . PHE A 1 111 ? 12.212 39.125 -33.483 1.00 36.93 109 PHE A O 1
ATOM 897 N N . GLU A 1 112 ? 13.711 38.336 -34.966 1.00 34.27 110 GLU A N 1
ATOM 898 C CA . GLU A 1 112 ? 12.846 38.507 -36.131 1.00 35.69 110 GLU A CA 1
ATOM 899 C C . GLU A 1 112 ? 11.410 38.026 -35.923 1.00 38.17 110 GLU A C 1
ATOM 900 O O . GLU A 1 112 ? 10.478 38.587 -36.515 1.00 35.86 110 GLU A O 1
ATOM 906 N N . GLN A 1 113 ? 11.201 36.982 -35.125 1.00 33.37 111 GLN A N 1
ATOM 907 C CA . GLN A 1 113 ? 9.823 36.527 -34.994 1.00 43.78 111 GLN A CA 1
ATOM 908 C C . GLN A 1 113 ? 9.092 37.037 -33.766 1.00 31.69 111 GLN A C 1
ATOM 909 O O . GLN A 1 113 ? 8.027 36.512 -33.436 1.00 32.50 111 GLN A O 1
ATOM 915 N N . ASN A 1 114 ? 9.626 38.079 -33.117 1.00 31.34 112 ASN A N 1
ATOM 916 C CA . ASN A 1 114 ? 8.944 38.685 -31.978 1.00 32.95 112 ASN A CA 1
ATOM 917 C C . ASN A 1 114 ? 8.574 37.637 -30.938 1.00 32.56 112 ASN A C 1
ATOM 918 O O . ASN A 1 114 ? 7.452 37.586 -30.451 1.00 31.33 112 ASN A O 1
ATOM 923 N N . GLU A 1 115 ? 9.544 36.824 -30.580 1.00 33.81 113 GLU A N 1
ATOM 924 C CA . GLU A 1 115 ? 9.361 35.799 -29.565 1.00 33.45 113 GLU A CA 1
ATOM 925 C C . GLU A 1 115 ? 9.227 36.444 -28.195 1.00 32.87 113 GLU A C 1
ATOM 926 O O . GLU A 1 115 ? 9.961 37.393 -27.879 1.00 33.12 113 GLU A O 1
ATOM 932 N N . HIS A 1 116 ? 8.287 35.963 -27.377 1.00 30.55 114 HIS A N 1
ATOM 933 C CA . HIS A 1 116 ? 8.194 36.500 -26.024 1.00 29.19 114 HIS A CA 1
ATOM 934 C C . HIS A 1 116 ? 8.800 35.522 -25.022 1.00 26.91 114 HIS A C 1
ATOM 935 O O . HIS A 1 116 ? 8.630 34.300 -25.127 1.00 26.45 114 HIS A O 1
ATOM 942 N N . ILE A 1 117 ? 9.612 36.068 -24.128 1.00 24.70 115 ILE A N 1
ATOM 943 C CA . ILE A 1 117 ? 10.319 35.281 -23.126 1.00 24.32 115 ILE A CA 1
ATOM 944 C C . ILE A 1 117 ? 9.927 35.800 -21.743 1.00 23.96 115 ILE A C 1
ATOM 945 O O . ILE A 1 117 ? 9.707 37.005 -21.572 1.00 23.39 115 ILE A O 1
ATOM 950 N N . TYR A 1 118 ? 9.884 34.907 -20.755 1.00 21.55 116 TYR A N 1
ATOM 951 C CA . TYR A 1 118 ? 9.357 35.232 -19.434 1.00 20.39 116 TYR A CA 1
ATOM 952 C C . TYR A 1 118 ? 10.369 34.845 -18.340 1.00 20.06 116 TYR A C 1
ATOM 953 O O . TYR A 1 118 ? 11.299 34.068 -18.583 1.00 20.15 116 TYR A O 1
ATOM 962 N N . LEU A 1 119 ? 10.173 35.366 -17.135 1.00 19.53 117 LEU A N 1
ATOM 963 C CA . LEU A 1 119 ? 11.055 35.026 -16.029 1.00 19.64 117 LEU A CA 1
ATOM 964 C C . LEU A 1 119 ? 10.215 34.867 -14.779 1.00 20.94 117 LEU A C 1
ATOM 965 O O . LEU A 1 119 ? 9.056 35.275 -14.773 1.00 22.99 117 LEU A O 1
ATOM 970 N N . CYS A 1 120 ? 10.768 34.253 -13.733 1.00 20.78 118 CYS A N 1
ATOM 971 C CA . CYS A 1 120 ? 10.107 34.245 -12.428 1.00 19.09 118 CYS A CA 1
ATOM 972 C C . CYS A 1 120 ? 11.073 34.894 -11.471 1.00 18.47 118 CYS A C 1
ATOM 973 O O . CYS A 1 120 ? 12.261 34.928 -11.755 1.00 18.27 118 CYS A O 1
ATOM 976 N N . ALA A 1 121 ? 10.574 35.362 -10.334 1.00 18.85 119 ALA A N 1
ATOM 977 C CA . ALA A 1 121 ? 11.450 36.025 -9.378 1.00 18.95 119 ALA A CA 1
ATOM 978 C C . ALA A 1 121 ? 11.004 35.682 -7.986 1.00 20.76 119 ALA A C 1
ATOM 979 O O . ALA A 1 121 ? 9.799 35.511 -7.730 1.00 22.44 119 ALA A O 1
ATOM 981 N N . GLY A 1 122 ? 11.972 35.547 -7.083 1.00 19.61 120 GLY A N 1
ATOM 982 C CA . GLY A 1 122 ? 11.636 35.380 -5.684 1.00 18.98 120 GLY A CA 1
ATOM 983 C C . GLY A 1 122 ? 12.343 36.520 -4.949 1.00 18.22 120 GLY A C 1
ATOM 984 O O . GLY A 1 122 ? 13.464 36.895 -5.323 1.00 17.57 120 GLY A O 1
ATOM 985 N N . VAL A 1 123 ? 11.720 37.037 -3.902 1.00 18.67 121 VAL A N 1
ATOM 986 C CA . VAL A 1 123 ? 12.262 38.200 -3.171 1.00 19.39 121 VAL A CA 1
ATOM 987 C C . VAL A 1 123 ? 12.345 38.001 -1.657 1.00 19.62 121 VAL A C 1
ATOM 988 O O . VAL A 1 123 ? 11.413 37.505 -1.022 1.00 21.28 121 VAL A O 1
ATOM 992 N N . SER A 1 124 ? 13.454 38.405 -1.047 1.00 18.73 122 SER A N 1
ATOM 993 C CA . SER A 1 124 ? 13.470 38.415 0.390 1.00 19.34 122 SER A CA 1
ATOM 994 C C . SER A 1 124 ? 14.382 39.532 0.811 1.00 20.23 122 SER A C 1
ATOM 995 O O . SER A 1 124 ? 14.855 40.319 -0.022 1.00 21.32 122 SER A O 1
ATOM 998 N N . SER A 1 125 ? 14.653 39.582 2.105 1.00 20.33 123 SER A N 1
ATOM 999 C CA . SER A 1 125 ? 15.560 40.589 2.620 1.00 19.48 123 SER A CA 1
ATOM 1000 C C . SER A 1 125 ? 16.198 40.146 3.934 1.00 21.45 123 SER A C 1
ATOM 1001 O O . SER A 1 125 ? 15.764 39.173 4.550 1.00 22.76 123 SER A O 1
ATOM 1004 N N . LEU A 1 126 ? 17.197 40.901 4.394 1.00 23.24 124 LEU A N 1
ATOM 1005 C CA . LEU A 1 126 ? 17.879 40.576 5.651 1.00 23.44 124 LEU A CA 1
ATOM 1006 C C . LEU A 1 126 ? 16.868 40.501 6.798 1.00 23.95 124 LEU A C 1
ATOM 1007 O O . LEU A 1 126 ? 16.016 41.386 6.926 1.00 24.07 124 LEU A O 1
ATOM 1012 N N . HIS A 1 127 ? 16.927 39.422 7.591 1.00 22.87 125 HIS A N 1
ATOM 1013 C CA . HIS A 1 127 ? 16.125 39.286 8.817 1.00 24.29 125 HIS A CA 1
ATOM 1014 C C . HIS A 1 127 ? 17.074 39.333 10.044 1.00 30.02 125 HIS A C 1
ATOM 1015 O O . HIS A 1 127 ? 18.271 39.054 9.924 1.00 28.88 125 HIS A O 1
ATOM 1022 N N . HIS A 1 128 ? 16.554 39.639 11.223 1.00 33.07 126 HIS A N 1
ATOM 1023 C CA . HIS A 1 128 ? 17.428 39.730 12.405 1.00 38.44 126 HIS A CA 1
ATOM 1024 C C . HIS A 1 128 ? 18.250 38.474 12.770 1.00 39.37 126 HIS A C 1
ATOM 1025 O O . HIS A 1 128 ? 19.421 38.582 13.134 1.00 42.19 126 HIS A O 1
ATOM 1032 N N . GLY A 1 129 ? 17.686 37.294 12.640 1.00 37.53 127 GLY A N 1
ATOM 1033 C CA . GLY A 1 129 ? 18.446 36.101 13.003 1.00 36.28 127 GLY A CA 1
ATOM 1034 C C . GLY A 1 129 ? 19.499 35.674 11.993 1.00 32.55 127 GLY A C 1
ATOM 1035 O O . GLY A 1 129 ? 20.186 34.676 12.218 1.00 32.23 127 GLY A O 1
ATOM 1036 N N . ASP A 1 130 ? 19.608 36.387 10.866 1.00 29.22 128 ASP A N 1
ATOM 1037 C CA . ASP A 1 130 ? 20.561 36.027 9.813 1.00 27.39 128 ASP A CA 1
ATOM 1038 C C . ASP A 1 130 ? 22.032 36.144 10.216 1.00 28.53 128 ASP A C 1
ATOM 1039 O O . ASP A 1 130 ? 22.427 37.123 10.848 1.00 27.23 128 ASP A O 1
ATOM 1044 N N . HIS A 1 131 ? 22.858 35.188 9.777 1.00 27.49 129 HIS A N 1
ATOM 1045 C CA . HIS A 1 131 ? 24.292 35.295 10.049 1.00 27.22 129 HIS A CA 1
ATOM 1046 C C . HIS A 1 131 ? 25.116 35.153 8.793 1.00 25.59 129 HIS A C 1
ATOM 1047 O O . HIS A 1 131 ? 26.329 35.299 8.836 1.00 27.21 129 HIS A O 1
ATOM 1054 N N . ASP A 1 132 ? 24.469 34.864 7.673 1.00 21.98 130 ASP A N 1
ATOM 1055 C CA . ASP A 1 132 ? 25.231 34.719 6.446 1.00 20.72 130 ASP A CA 1
ATOM 1056 C C . ASP A 1 132 ? 24.388 35.174 5.283 1.00 19.11 130 ASP A C 1
ATOM 1057 O O . ASP A 1 132 ? 23.165 35.199 5.423 1.00 19.78 130 ASP A O 1
ATOM 1062 N N . ILE A 1 133 ? 25.005 35.558 4.162 1.00 17.19 131 ILE A N 1
ATOM 1063 C CA . ILE A 1 133 ? 24.178 35.901 2.993 1.00 18.33 131 ILE A CA 1
ATOM 1064 C C . ILE A 1 133 ? 23.383 34.661 2.590 1.00 19.43 131 ILE A C 1
ATOM 1065 O O . ILE A 1 133 ? 22.315 34.778 2.004 1.00 20.22 131 ILE A O 1
ATOM 1070 N N . ALA A 1 134 ? 23.873 33.463 2.929 1.00 19.43 132 ALA A N 1
ATOM 1071 C CA . ALA A 1 134 ? 23.146 32.239 2.546 1.00 17.72 132 ALA A CA 1
ATOM 1072 C C . ALA A 1 134 ? 21.768 32.184 3.218 1.00 19.11 132 ALA A C 1
ATOM 1073 O O . ALA A 1 134 ? 20.831 31.585 2.680 1.00 21.42 132 ALA A O 1
ATOM 1075 N N . ASP A 1 135 ? 21.610 32.801 4.384 1.00 19.09 133 ASP A N 1
ATOM 1076 C CA . ASP A 1 135 ? 20.275 32.838 5.021 1.00 18.03 133 ASP A CA 1
ATOM 1077 C C . ASP A 1 135 ? 19.277 33.623 4.167 1.00 20.05 133 ASP A C 1
ATOM 1078 O O . ASP A 1 135 ? 18.069 33.335 4.185 1.00 22.74 133 ASP A O 1
ATOM 1083 N N . ILE A 1 136 ? 19.761 34.677 3.515 1.00 17.82 134 ILE A N 1
ATOM 1084 C CA . ILE A 1 136 ? 18.893 35.515 2.662 1.00 18.21 134 ILE A CA 1
ATOM 1085 C C . ILE A 1 136 ? 18.616 34.805 1.329 1.00 18.65 134 ILE A C 1
ATOM 1086 O O . ILE A 1 136 ? 17.463 34.696 0.909 1.00 18.91 134 ILE A O 1
ATOM 1091 N N . TYR A 1 137 ? 19.681 34.333 0.683 1.00 18.80 135 TYR A N 1
ATOM 1092 C CA . TYR A 1 137 ? 19.560 33.631 -0.592 1.00 20.09 135 TYR A CA 1
ATOM 1093 C C . TYR A 1 137 ? 18.613 32.435 -0.492 1.00 19.72 135 TYR A C 1
ATOM 1094 O O . TYR A 1 137 ? 17.816 32.178 -1.412 1.00 20.73 135 TYR A O 1
ATOM 1103 N N . ARG A 1 138 ? 18.688 31.704 0.615 1.00 19.85 136 ARG A N 1
ATOM 1104 C CA . ARG A 1 138 ? 17.791 30.569 0.840 1.00 20.78 136 ARG A CA 1
ATOM 1105 C C . ARG A 1 138 ? 16.322 30.997 0.734 1.00 20.60 136 ARG A C 1
ATOM 1106 O O . ARG A 1 138 ? 15.477 30.285 0.150 1.00 18.25 136 ARG A O 1
ATOM 1114 N N . ARG A 1 139 ? 16.005 32.171 1.281 1.00 21.31 137 ARG A N 1
ATOM 1115 C CA . ARG A 1 139 ? 14.618 32.648 1.260 1.00 21.31 137 ARG A CA 1
ATOM 1116 C C . ARG A 1 139 ? 14.222 33.177 -0.126 1.00 21.14 137 ARG A C 1
ATOM 1117 O O . ARG A 1 139 ? 13.116 32.912 -0.585 1.00 21.43 137 ARG A O 1
ATOM 1125 N N . SER A 1 140 ? 15.100 33.914 -0.805 1.00 21.39 138 SER A N 1
ATOM 1126 C CA . SER A 1 140 ? 14.715 34.389 -2.136 1.00 21.24 138 SER A CA 1
ATOM 1127 C C . SER A 1 140 ? 14.669 33.210 -3.097 1.00 21.20 138 SER A C 1
ATOM 1128 O O . SER A 1 140 ? 13.821 33.168 -3.973 1.00 20.15 138 SER A O 1
ATOM 1131 N N . ASP A 1 141 ? 15.578 32.249 -2.929 1.00 22.72 139 ASP A N 1
ATOM 1132 C CA . ASP A 1 141 ? 15.589 31.075 -3.790 1.00 23.42 139 ASP A CA 1
ATOM 1133 C C . ASP A 1 141 ? 14.302 30.283 -3.579 1.00 25.81 139 ASP A C 1
ATOM 1134 O O . ASP A 1 141 ? 13.700 29.776 -4.550 1.00 27.70 139 ASP A O 1
ATOM 1139 N N . GLN A 1 142 ? 13.849 30.170 -2.331 1.00 25.76 140 GLN A N 1
ATOM 1140 C CA . GLN A 1 142 ? 12.628 29.397 -2.065 1.00 25.66 140 GLN A CA 1
ATOM 1141 C C . GLN A 1 142 ? 11.369 30.072 -2.598 1.00 24.17 140 GLN A C 1
ATOM 1142 O O . GLN A 1 142 ? 10.452 29.422 -3.114 1.00 22.51 140 GLN A O 1
ATOM 1148 N N . ALA A 1 143 ? 11.353 31.395 -2.505 1.00 22.99 141 ALA A N 1
ATOM 1149 C CA . ALA A 1 143 ? 10.276 32.204 -3.049 1.00 23.33 141 ALA A CA 1
ATOM 1150 C C . ALA A 1 143 ? 10.282 32.106 -4.552 1.00 21.39 141 ALA A C 1
ATOM 1151 O O . ALA A 1 143 ? 9.229 32.135 -5.171 1.00 25.25 141 ALA A O 1
ATOM 1153 N N . LEU A 1 144 ? 11.464 32.029 -5.161 1.00 18.01 142 LEU A N 1
ATOM 1154 C CA . LEU A 1 144 ? 11.531 31.832 -6.603 1.00 17.04 142 LEU A CA 1
ATOM 1155 C C . LEU A 1 144 ? 10.884 30.511 -7.014 1.00 19.63 142 LEU A C 1
ATOM 1156 O O . LEU A 1 144 ? 10.005 30.454 -7.893 1.00 19.92 142 LEU A O 1
ATOM 1161 N N . TYR A 1 145 ? 11.254 29.431 -6.329 1.00 19.96 143 TYR A N 1
ATOM 1162 C CA . TYR A 1 145 ? 10.684 28.133 -6.669 1.00 18.84 143 TYR A CA 1
ATOM 1163 C C . TYR A 1 145 ? 9.208 28.048 -6.303 1.00 20.62 143 TYR A C 1
ATOM 1164 O O . TYR A 1 145 ? 8.432 27.305 -6.949 1.00 21.62 143 TYR A O 1
ATOM 1173 N N . LYS A 1 146 ? 8.799 28.788 -5.283 1.00 18.37 144 LYS A N 1
ATOM 1174 C CA . LYS A 1 146 ? 7.377 28.863 -4.953 1.00 23.13 144 LYS A CA 1
ATOM 1175 C C . LYS A 1 146 ? 6.633 29.555 -6.126 1.00 25.68 144 LYS A C 1
ATOM 1176 O O . LYS A 1 146 ? 5.567 29.099 -6.577 1.00 25.94 144 LYS A O 1
ATOM 1182 N N . ALA A 1 147 ? 7.221 30.636 -6.639 1.00 24.89 145 ALA A N 1
ATOM 1183 C CA . ALA A 1 147 ? 6.649 31.337 -7.794 1.00 24.64 145 ALA A CA 1
ATOM 1184 C C . ALA A 1 147 ? 6.480 30.392 -8.993 1.00 26.33 145 ALA A C 1
ATOM 1185 O O . ALA A 1 147 ? 5.430 30.337 -9.637 1.00 27.24 145 ALA A O 1
ATOM 1187 N N . LYS A 1 148 ? 7.527 29.629 -9.272 1.00 27.06 146 LYS A N 1
ATOM 1188 C CA . LYS A 1 148 ? 7.552 28.685 -10.391 1.00 27.97 146 LYS A CA 1
ATOM 1189 C C . LYS A 1 148 ? 6.485 27.586 -10.302 1.00 28.30 146 LYS A C 1
ATOM 1190 O O . LYS A 1 148 ? 6.120 26.996 -11.322 1.00 30.60 146 LYS A O 1
ATOM 1196 N N . ARG A 1 149 ? 5.975 27.295 -9.105 1.00 27.23 147 ARG A N 1
ATOM 1197 C CA . ARG A 1 149 ? 4.953 26.258 -8.969 1.00 30.00 147 ARG A CA 1
ATOM 1198 C C . ARG A 1 149 ? 3.674 26.618 -9.734 1.00 30.70 147 ARG A C 1
ATOM 1199 O O . ARG A 1 149 ? 2.868 25.726 -10.045 1.00 29.49 147 ARG A O 1
ATOM 1207 N N . ASN A 1 150 ? 3.455 27.915 -9.977 1.00 31.23 148 ASN A N 1
ATOM 1208 C CA . ASN A 1 150 ? 2.218 28.365 -10.624 1.00 34.02 148 ASN A CA 1
ATOM 1209 C C . ASN A 1 150 ? 2.390 28.675 -12.101 1.00 31.32 148 ASN A C 1
ATOM 1210 O O . ASN A 1 150 ? 1.493 29.186 -12.764 1.00 30.99 148 ASN A O 1
ATOM 1215 N N . GLY A 1 151 ? 3.569 28.354 -12.605 1.00 30.71 149 GLY A N 1
ATOM 1216 C CA . GLY A 1 151 ? 3.887 28.505 -14.009 1.00 29.78 149 GLY A CA 1
ATOM 1217 C C . GLY A 1 151 ? 5.024 29.464 -14.306 1.00 27.10 149 GLY A C 1
ATOM 1218 O O . GLY A 1 151 ? 5.793 29.865 -13.413 1.00 24.21 149 GLY A O 1
ATOM 1219 N N . ARG A 1 152 ? 5.069 29.916 -15.550 1.00 27.09 150 ARG A N 1
ATOM 1220 C CA . ARG A 1 152 ? 6.128 30.817 -15.954 1.00 27.00 150 ARG A CA 1
ATOM 1221 C C . ARG A 1 152 ? 5.590 32.193 -15.637 1.00 25.29 150 ARG A C 1
ATOM 1222 O O . ARG A 1 152 ? 4.422 32.314 -15.287 1.00 25.60 150 ARG A O 1
ATOM 1230 N N . ASN A 1 153 ? 6.440 33.210 -15.689 1.00 24.96 151 ASN A N 1
ATOM 1231 C CA . ASN A 1 153 ? 5.968 34.597 -15.541 1.00 25.22 151 ASN A CA 1
ATOM 1232 C C . ASN A 1 153 ? 5.249 34.849 -14.198 1.00 28.43 151 ASN A C 1
ATOM 1233 O O . ASN A 1 153 ? 4.067 35.233 -14.186 1.00 30.80 151 ASN A O 1
ATOM 1238 N N . ARG A 1 154 ? 5.971 34.608 -13.079 1.00 26.98 152 ARG A N 1
ATOM 1239 C CA . ARG A 1 154 ? 5.434 34.723 -11.710 1.00 26.45 152 ARG A CA 1
ATOM 1240 C C . ARG A 1 154 ? 6.466 35.310 -10.733 1.00 25.37 152 ARG A C 1
ATOM 1241 O O . ARG A 1 154 ? 7.651 35.039 -10.835 1.00 23.82 152 ARG A O 1
ATOM 1249 N N . CYS A 1 155 ? 5.975 36.066 -9.760 1.00 25.77 153 CYS A N 1
ATOM 1250 C CA A CYS A 1 155 ? 6.818 36.658 -8.732 0.55 26.07 153 CYS A CA 1
ATOM 1251 C CA B CYS A 1 155 ? 6.823 36.656 -8.746 0.45 26.05 153 CYS A CA 1
ATOM 1252 C C . CYS A 1 155 ? 6.274 36.338 -7.357 1.00 26.90 153 CYS A C 1
ATOM 1253 O O . CYS A 1 155 ? 5.061 36.355 -7.148 1.00 29.65 153 CYS A O 1
ATOM 1258 N N . CYS A 1 156 ? 7.169 36.045 -6.412 1.00 24.45 154 CYS A N 1
ATOM 1259 C CA A CYS A 1 156 ? 6.749 35.749 -5.044 0.56 24.04 154 CYS A CA 1
ATOM 1260 C CA B CYS A 1 156 ? 6.758 35.732 -5.056 0.44 24.04 154 CYS A CA 1
ATOM 1261 C C . CYS A 1 156 ? 7.667 36.404 -4.018 1.00 23.88 154 CYS A C 1
ATOM 1262 O O . CYS A 1 156 ? 8.879 36.443 -4.183 1.00 21.41 154 CYS A O 1
ATOM 1267 N N . ILE A 1 157 ? 7.080 36.906 -2.942 1.00 25.43 155 ILE A N 1
ATOM 1268 C CA . ILE A 1 157 ? 7.895 37.364 -1.820 1.00 27.11 155 ILE A CA 1
ATOM 1269 C C . ILE A 1 157 ? 7.949 36.241 -0.773 1.00 28.20 155 ILE A C 1
ATOM 1270 O O . ILE A 1 157 ? 6.953 35.554 -0.537 1.00 27.92 155 ILE A O 1
ATOM 1275 N N . TYR A 1 158 ? 9.109 35.993 -0.186 1.00 30.30 156 TYR A N 1
ATOM 1276 C CA . TYR A 1 158 ? 9.152 34.948 0.846 1.00 33.62 156 TYR A CA 1
ATOM 1277 C C . TYR A 1 158 ? 8.392 35.317 2.104 1.00 38.60 156 TYR A C 1
ATOM 1278 O O . TYR A 1 158 ? 8.596 36.388 2.661 1.00 40.64 156 TYR A O 1
ATOM 1287 N N . ARG A 1 159 ? 7.564 34.391 2.569 1.00 42.26 157 ARG A N 1
ATOM 1288 C CA . ARG A 1 159 ? 6.918 34.462 3.874 1.00 48.39 157 ARG A CA 1
ATOM 1289 C C . ARG A 1 159 ? 7.081 33.119 4.588 1.00 52.50 157 ARG A C 1
ATOM 1290 O O . ARG A 1 159 ? 7.115 32.062 3.955 1.00 51.54 157 ARG A O 1
ATOM 1298 N N . GLN A 1 160 ? 7.144 33.178 5.911 1.00 57.16 158 GLN A N 1
ATOM 1299 C CA . GLN A 1 160 ? 7.292 31.995 6.745 1.00 61.72 158 GLN A CA 1
ATOM 1300 C C . GLN A 1 160 ? 5.913 31.434 7.045 1.00 66.37 158 GLN A C 1
ATOM 1301 O O . GLN A 1 160 ? 5.778 30.325 7.558 1.00 68.56 158 GLN A O 1
ATOM 1307 N N . SER A 1 161 ? 4.885 32.186 6.663 1.00 68.41 159 SER A N 1
ATOM 1308 C CA . SER A 1 161 ? 3.502 31.746 6.813 1.00 71.76 159 SER A CA 1
ATOM 1309 C C . SER A 1 161 ? 3.176 30.524 5.941 1.00 72.91 159 SER A C 1
ATOM 1310 O O . SER A 1 161 ? 4.007 30.055 5.149 1.00 71.70 159 SER A O 1
ATOM 1313 N N . LEU B 1 4 ? 22.118 -9.548 -26.697 1.00 83.91 2 LEU B N 1
ATOM 1314 C CA . LEU B 1 4 ? 21.412 -8.704 -25.732 1.00 81.80 2 LEU B CA 1
ATOM 1315 C C . LEU B 1 4 ? 21.085 -7.328 -26.311 1.00 79.85 2 LEU B C 1
ATOM 1316 O O . LEU B 1 4 ? 20.052 -6.740 -25.986 1.00 78.64 2 LEU B O 1
ATOM 1321 N N . THR B 1 5 ? 21.976 -6.814 -27.159 1.00 79.27 3 THR B N 1
ATOM 1322 C CA . THR B 1 5 ? 21.700 -5.599 -27.921 1.00 76.96 3 THR B CA 1
ATOM 1323 C C . THR B 1 5 ? 20.789 -5.990 -29.070 1.00 73.92 3 THR B C 1
ATOM 1324 O O . THR B 1 5 ? 20.217 -5.152 -29.769 1.00 73.04 3 THR B O 1
ATOM 1328 N N . GLN B 1 6 ? 20.662 -7.296 -29.246 1.00 71.74 4 GLN B N 1
ATOM 1329 C CA . GLN B 1 6 ? 19.767 -7.847 -30.231 1.00 69.32 4 GLN B CA 1
ATOM 1330 C C . GLN B 1 6 ? 18.414 -8.197 -29.613 1.00 63.38 4 GLN B C 1
ATOM 1331 O O . GLN B 1 6 ? 17.372 -7.859 -30.186 1.00 63.11 4 GLN B O 1
ATOM 1337 N N . LEU B 1 7 ? 18.408 -8.817 -28.432 1.00 58.09 5 LEU B N 1
ATOM 1338 C CA . LEU B 1 7 ? 17.120 -9.185 -27.839 1.00 53.56 5 LEU B CA 1
ATOM 1339 C C . LEU B 1 7 ? 16.299 -8.021 -27.310 1.00 47.61 5 LEU B C 1
ATOM 1340 O O . LEU B 1 7 ? 15.082 -8.144 -27.195 1.00 46.61 5 LEU B O 1
ATOM 1345 N N . CYS B 1 8 ? 16.917 -6.877 -27.057 1.00 43.89 6 CYS B N 1
ATOM 1346 C CA . CYS B 1 8 ? 16.139 -5.768 -26.529 1.00 40.79 6 CYS B CA 1
ATOM 1347 C C . CYS B 1 8 ? 16.049 -4.655 -27.575 1.00 40.14 6 CYS B C 1
ATOM 1348 O O . CYS B 1 8 ? 15.930 -3.467 -27.235 1.00 38.14 6 CYS B O 1
ATOM 1351 N N . ASN B 1 9 ? 16.059 -5.049 -28.847 1.00 40.96 7 ASN B N 1
ATOM 1352 C CA . ASN B 1 9 ? 15.969 -4.083 -29.931 1.00 41.58 7 ASN B CA 1
ATOM 1353 C C . ASN B 1 9 ? 14.664 -3.308 -29.863 1.00 39.57 7 ASN B C 1
ATOM 1354 O O . ASN B 1 9 ? 13.573 -3.897 -29.826 1.00 39.02 7 ASN B O 1
ATOM 1359 N N . ARG B 1 10 ? 14.784 -1.981 -29.850 1.00 37.05 8 ARG B N 1
ATOM 1360 C CA . ARG B 1 10 ? 13.625 -1.120 -29.709 1.00 34.00 8 ARG B CA 1
ATOM 1361 C C . ARG B 1 10 ? 12.706 -1.284 -30.893 1.00 33.06 8 ARG B C 1
ATOM 1362 O O . ARG B 1 10 ? 11.499 -1.445 -30.726 1.00 31.79 8 ARG B O 1
ATOM 1370 N N . ARG B 1 11 ? 13.274 -1.263 -32.090 1.00 34.55 9 ARG B N 1
ATOM 1371 C CA . ARG B 1 11 ? 12.453 -1.391 -33.290 1.00 36.71 9 ARG B CA 1
ATOM 1372 C C . ARG B 1 11 ? 11.609 -2.665 -33.274 1.00 37.93 9 ARG B C 1
ATOM 1373 O O . ARG B 1 11 ? 10.401 -2.613 -33.506 1.00 37.06 9 ARG B O 1
ATOM 1381 N N . LYS B 1 12 ? 12.239 -3.804 -32.981 1.00 38.69 10 LYS B N 1
ATOM 1382 C CA . LYS B 1 12 ? 11.510 -5.074 -32.943 1.00 38.26 10 LYS B CA 1
ATOM 1383 C C . LYS B 1 12 ? 10.490 -5.135 -31.816 1.00 32.93 10 LYS B C 1
ATOM 1384 O O . LYS B 1 12 ? 9.432 -5.759 -31.947 1.00 31.69 10 LYS B O 1
ATOM 1390 N N . LEU B 1 13 ? 10.821 -4.510 -30.699 1.00 29.52 11 LEU B N 1
ATOM 1391 C CA . LEU B 1 13 ? 9.933 -4.546 -29.547 1.00 28.06 11 LEU B CA 1
ATOM 1392 C C . LEU B 1 13 ? 8.557 -3.988 -29.911 1.00 28.56 11 LEU B C 1
ATOM 1393 O O . LEU B 1 13 ? 7.522 -4.657 -29.701 1.00 29.29 11 LEU B O 1
ATOM 1398 N N . TRP B 1 14 ? 8.526 -2.768 -30.448 1.00 27.43 12 TRP B N 1
ATOM 1399 C CA . TRP B 1 14 ? 7.241 -2.161 -30.729 1.00 26.15 12 TRP B CA 1
ATOM 1400 C C . TRP B 1 14 ? 6.453 -3.033 -31.706 1.00 27.93 12 TRP B C 1
ATOM 1401 O O . TRP B 1 14 ? 5.237 -3.210 -31.566 1.00 28.14 12 TRP B O 1
ATOM 1412 N N . ALA B 1 15 ? 7.141 -3.552 -32.706 1.00 29.38 13 ALA B N 1
ATOM 1413 C CA . ALA B 1 15 ? 6.466 -4.390 -33.706 1.00 32.72 13 ALA B CA 1
ATOM 1414 C C . ALA B 1 15 ? 5.938 -5.650 -33.074 1.00 33.36 13 ALA B C 1
ATOM 1415 O O . ALA B 1 15 ? 4.812 -6.052 -33.356 1.00 35.51 13 ALA B O 1
ATOM 1417 N N . ASP B 1 16 ? 6.750 -6.286 -32.233 1.00 33.21 14 ASP B N 1
ATOM 1418 C CA . ASP B 1 16 ? 6.319 -7.512 -31.554 1.00 34.05 14 ASP B CA 1
ATOM 1419 C C . ASP B 1 16 ? 5.136 -7.204 -30.625 1.00 30.81 14 ASP B C 1
ATOM 1420 O O . ASP B 1 16 ? 4.167 -7.967 -30.544 1.00 29.92 14 ASP B O 1
ATOM 1425 N N . PHE B 1 17 ? 5.214 -6.065 -29.944 1.00 26.28 15 PHE B N 1
ATOM 1426 C CA . PHE B 1 17 ? 4.172 -5.633 -29.018 1.00 25.15 15 PHE B CA 1
ATOM 1427 C C . PHE B 1 17 ? 2.863 -5.397 -29.770 1.00 26.89 15 PHE B C 1
ATOM 1428 O O . PHE B 1 17 ? 1.786 -5.870 -29.348 1.00 27.88 15 PHE B O 1
ATOM 1436 N N . ARG B 1 18 ? 2.937 -4.693 -30.896 1.00 25.92 16 ARG B N 1
ATOM 1437 C CA . ARG B 1 18 ? 1.740 -4.492 -31.713 1.00 26.86 16 ARG B CA 1
ATOM 1438 C C . ARG B 1 18 ? 1.121 -5.801 -32.228 1.00 28.40 16 ARG B C 1
ATOM 1439 O O . ARG B 1 18 ? -0.103 -5.941 -32.279 1.00 28.52 16 ARG B O 1
ATOM 1447 N N . ALA B 1 19 ? 1.950 -6.746 -32.638 1.00 29.82 17 ALA B N 1
ATOM 1448 C CA . ALA B 1 19 ? 1.406 -8.026 -33.118 1.00 32.07 17 ALA B CA 1
ATOM 1449 C C . ALA B 1 19 ? 0.791 -8.813 -31.950 1.00 32.08 17 ALA B C 1
ATOM 1450 O O . ALA B 1 19 ? -0.274 -9.415 -32.090 1.00 33.11 17 ALA B O 1
ATOM 1452 N N . ALA B 1 20 ? 1.461 -8.793 -30.800 1.00 29.51 18 ALA B N 1
ATOM 1453 C CA . ALA B 1 20 ? 0.948 -9.443 -29.583 1.00 30.17 18 ALA B CA 1
ATOM 1454 C C . ALA B 1 20 ? -0.389 -8.844 -29.122 1.00 31.23 18 ALA B C 1
ATOM 1455 O O . ALA B 1 20 ? -1.247 -9.541 -28.609 1.00 34.50 18 ALA B O 1
ATOM 1457 N N . PHE B 1 21 ? -0.549 -7.541 -29.271 1.00 29.66 19 PHE B N 1
ATOM 1458 C CA . PHE B 1 21 ? -1.802 -6.867 -28.933 1.00 28.75 19 PHE B CA 1
ATOM 1459 C C . PHE B 1 21 ? -2.985 -7.396 -29.748 1.00 30.01 19 PHE B C 1
ATOM 1460 O O . PHE B 1 21 ? -4.047 -7.713 -29.199 1.00 30.90 19 PHE B O 1
ATOM 1468 N N . ALA B 1 22 ? -2.818 -7.457 -31.061 1.00 30.72 20 ALA B N 1
ATOM 1469 C CA . ALA B 1 22 ? -3.906 -7.919 -31.926 1.00 32.92 20 ALA B CA 1
ATOM 1470 C C . ALA B 1 22 ? -4.216 -9.377 -31.637 1.00 34.55 20 ALA B C 1
ATOM 1471 O O . ALA B 1 22 ? -5.372 -9.805 -31.667 1.00 35.38 20 ALA B O 1
ATOM 1473 N N . ARG B 1 23 ? -3.143 -10.132 -31.421 1.00 35.03 21 ARG B N 1
ATOM 1474 C CA A ARG B 1 23 ? -3.243 -11.560 -31.089 0.64 36.31 21 ARG B CA 1
ATOM 1475 C CA B ARG B 1 23 ? -3.165 -11.545 -31.016 0.36 36.18 21 ARG B CA 1
ATOM 1476 C C . ARG B 1 23 ? -3.962 -11.790 -29.743 1.00 35.70 21 ARG B C 1
ATOM 1477 O O . ARG B 1 23 ? -4.830 -12.645 -29.667 1.00 36.50 21 ARG B O 1
ATOM 1492 N N . ALA B 1 24 ? -3.625 -11.015 -28.707 1.00 33.32 22 ALA B N 1
ATOM 1493 C CA . ALA B 1 24 ? -4.285 -11.131 -27.404 1.00 33.37 22 ALA B CA 1
ATOM 1494 C C . ALA B 1 24 ? -5.789 -10.867 -27.469 1.00 35.94 22 ALA B C 1
ATOM 1495 O O . ALA B 1 24 ? -6.570 -11.524 -26.789 1.00 37.13 22 ALA B O 1
ATOM 1497 N N . LYS B 1 25 ? -6.184 -9.872 -28.252 1.00 36.86 23 LYS B N 1
ATOM 1498 C CA . LYS B 1 25 ? -7.590 -9.550 -28.433 1.00 40.85 23 LYS B CA 1
ATOM 1499 C C . LYS B 1 25 ? -8.352 -10.610 -29.209 1.00 45.82 23 LYS B C 1
ATOM 1500 O O . LYS B 1 25 ? -9.497 -10.905 -28.887 1.00 48.41 23 LYS B O 1
ATOM 1506 N N . ARG B 1 26 ? -7.721 -11.165 -30.242 1.00 47.43 24 ARG B N 1
ATOM 1507 C CA . ARG B 1 26 ? -8.354 -12.178 -31.083 1.00 50.92 24 ARG B CA 1
ATOM 1508 C C . ARG B 1 26 ? -8.527 -13.482 -30.302 1.00 53.29 24 ARG B C 1
ATOM 1509 O O . ARG B 1 26 ? -9.571 -14.126 -30.375 1.00 57.54 24 ARG B O 1
ATOM 1511 N N . LEU B 1 27 ? -7.470 -13.901 -29.610 1.00 51.06 25 LEU B N 1
ATOM 1512 C CA . LEU B 1 27 ? -7.502 -15.110 -28.807 1.00 51.04 25 LEU B CA 1
ATOM 1513 C C . LEU B 1 27 ? -8.099 -14.894 -27.410 1.00 49.30 25 LEU B C 1
ATOM 1514 O O . LEU B 1 27 ? -8.238 -15.849 -26.651 1.00 47.94 25 LEU B O 1
ATOM 1519 N N . ARG B 1 28 ? -8.439 -13.644 -27.076 1.00 49.38 26 ARG B N 1
ATOM 1520 C CA . ARG B 1 28 ? -8.954 -13.311 -25.748 1.00 49.50 26 ARG B CA 1
ATOM 1521 C C . ARG B 1 28 ? -8.017 -13.809 -24.647 1.00 47.69 26 ARG B C 1
ATOM 1522 O O . ARG B 1 28 ? -8.414 -14.585 -23.769 1.00 48.70 26 ARG B O 1
ATOM 1530 N N . GLN B 1 29 ? -6.752 -13.415 -24.750 1.00 44.30 27 GLN B N 1
ATOM 1531 C CA . GLN B 1 29 ? -5.747 -13.731 -23.749 1.00 41.26 27 GLN B CA 1
ATOM 1532 C C . GLN B 1 29 ? -5.287 -12.449 -23.054 1.00 37.39 27 GLN B C 1
ATOM 1533 O O . GLN B 1 29 ? -5.344 -11.360 -23.653 1.00 35.78 27 GLN B O 1
ATOM 1539 N N . PRO B 1 30 ? -4.801 -12.575 -21.806 1.00 34.16 28 PRO B N 1
ATOM 1540 C CA . PRO B 1 30 ? -4.249 -11.402 -21.129 1.00 30.61 28 PRO B CA 1
ATOM 1541 C C . PRO B 1 30 ? -2.910 -11.022 -21.722 1.00 31.59 28 PRO B C 1
ATOM 1542 O O . PRO B 1 30 ? -2.203 -11.865 -22.265 1.00 35.02 28 PRO B O 1
ATOM 1546 N N . LEU B 1 31 ? -2.534 -9.764 -21.582 1.00 29.84 29 LEU B N 1
ATOM 1547 C CA . LEU B 1 31 ? -1.273 -9.301 -22.123 1.00 28.69 29 LEU B CA 1
ATOM 1548 C C . LEU B 1 31 ? -0.716 -8.296 -21.163 1.00 26.42 29 LEU B C 1
ATOM 1549 O O . LEU B 1 31 ? -1.363 -7.275 -20.946 1.00 27.20 29 LEU B O 1
ATOM 1554 N N . SER B 1 32 ? 0.459 -8.562 -20.600 1.00 25.23 30 SER B N 1
ATOM 1555 C CA . SER B 1 32 ? 1.026 -7.658 -19.585 1.00 24.50 30 SER B CA 1
ATOM 1556 C C . SER B 1 32 ? 2.232 -6.883 -20.061 1.00 22.99 30 SER B C 1
ATOM 1557 O O . SER B 1 32 ? 2.960 -7.314 -20.947 1.00 22.00 30 SER B O 1
ATOM 1560 N N . CYS B 1 33 ? 2.469 -5.728 -19.427 1.00 21.13 31 CYS B N 1
ATOM 1561 C CA . CYS B 1 33 ? 3.503 -4.838 -19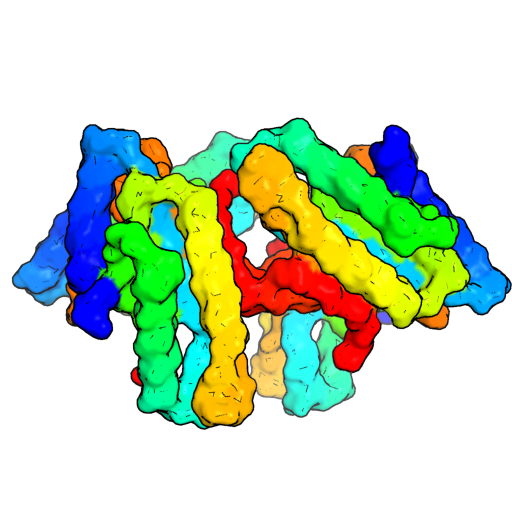.870 1.00 20.54 31 CYS B CA 1
ATOM 1562 C C . CYS B 1 33 ? 4.202 -4.253 -18.647 1.00 21.12 31 CYS B C 1
ATOM 1563 O O . CYS B 1 33 ? 3.532 -3.706 -17.766 1.00 20.07 31 CYS B O 1
ATOM 1566 N N . ILE B 1 34 ? 5.524 -4.354 -18.597 1.00 22.69 32 ILE B N 1
ATOM 1567 C CA . ILE B 1 34 ? 6.281 -3.790 -17.472 1.00 19.90 32 ILE B CA 1
ATOM 1568 C C . ILE B 1 34 ? 7.196 -2.716 -17.994 1.00 19.77 32 ILE B C 1
ATOM 1569 O O . ILE B 1 34 ? 7.942 -2.967 -18.932 1.00 19.38 32 ILE B O 1
ATOM 1574 N N . SER B 1 35 ? 7.137 -1.535 -17.384 1.00 19.56 33 SER B N 1
ATOM 1575 C CA . SER B 1 35 ? 8.051 -0.428 -17.665 1.00 19.41 33 SER B CA 1
ATOM 1576 C C . SER B 1 35 ? 9.048 -0.288 -16.555 1.00 18.86 33 SER B C 1
ATOM 1577 O O . SER B 1 35 ? 8.672 -0.222 -15.396 1.00 18.21 33 SER B O 1
ATOM 1580 N N . ILE B 1 36 ? 10.319 -0.257 -16.920 1.00 20.18 34 ILE B N 1
ATOM 1581 C CA . ILE B 1 36 ? 11.396 -0.255 -15.942 1.00 20.77 34 ILE B CA 1
ATOM 1582 C C . ILE B 1 36 ? 12.318 0.900 -16.184 1.00 21.88 34 ILE B C 1
ATOM 1583 O O . ILE B 1 36 ? 12.651 1.183 -17.319 1.00 23.35 34 ILE B O 1
ATOM 1588 N N . ASP B 1 37 ? 12.726 1.581 -15.123 1.00 22.28 35 ASP B N 1
ATOM 1589 C CA . ASP B 1 37 ? 13.721 2.604 -15.312 1.00 24.20 35 ASP B CA 1
ATOM 1590 C C . ASP B 1 37 ? 14.777 2.423 -14.229 1.00 20.96 35 ASP B C 1
ATOM 1591 O O . ASP B 1 37 ? 14.457 2.290 -13.049 1.00 20.42 35 ASP B O 1
ATOM 1596 N N . ILE B 1 38 ? 16.034 2.397 -14.643 1.00 20.40 36 ILE B N 1
ATOM 1597 C CA . ILE B 1 38 ? 17.127 2.306 -13.696 1.00 21.48 36 ILE B CA 1
ATOM 1598 C C . ILE B 1 38 ? 17.315 3.654 -12.980 1.00 22.34 36 ILE B C 1
ATOM 1599 O O . ILE B 1 38 ? 17.368 4.729 -13.616 1.00 21.29 36 ILE B O 1
ATOM 1604 N N . ASP B 1 39 ? 17.415 3.573 -11.663 1.00 23.23 37 ASP B N 1
ATOM 1605 C CA . ASP B 1 39 ? 17.607 4.742 -10.814 1.00 24.81 37 ASP B CA 1
ATOM 1606 C C . ASP B 1 39 ? 19.034 5.242 -10.889 1.00 25.48 37 ASP B C 1
ATOM 1607 O O . ASP B 1 39 ? 19.977 4.437 -10.899 1.00 24.00 37 ASP B O 1
ATOM 1612 N N . ASN B 1 40 ? 19.174 6.567 -10.928 1.00 25.99 38 ASN B N 1
ATOM 1613 C CA . ASN B 1 40 ? 20.456 7.260 -10.884 1.00 29.74 38 ASN B CA 1
ATOM 1614 C C . ASN B 1 40 ? 21.417 6.801 -11.959 1.00 30.23 38 ASN B C 1
ATOM 1615 O O . ASN B 1 40 ? 22.621 6.756 -11.715 1.00 30.44 38 ASN B O 1
ATOM 1620 N N . PHE B 1 41 ? 20.916 6.487 -13.148 1.00 29.66 39 PHE B N 1
ATOM 1621 C CA . PHE B 1 41 ? 21.788 5.932 -14.180 1.00 30.20 39 PHE B CA 1
ATOM 1622 C C . PHE B 1 41 ? 22.774 6.976 -14.696 1.00 30.58 39 PHE B C 1
ATOM 1623 O O . PHE B 1 41 ? 23.897 6.657 -15.067 1.00 30.88 39 PHE B O 1
ATOM 1631 N N . LYS B 1 42 ? 22.359 8.230 -14.736 1.00 31.70 40 LYS B N 1
ATOM 1632 C CA . LYS B 1 42 ? 23.290 9.285 -15.124 1.00 35.35 40 LYS B CA 1
ATOM 1633 C C . LYS B 1 42 ? 24.447 9.364 -14.156 1.00 35.65 40 LYS B C 1
ATOM 1634 O O . LYS B 1 42 ? 25.592 9.494 -14.568 1.00 36.32 40 LYS B O 1
ATOM 1640 N N . LEU B 1 43 ? 24.147 9.284 -12.864 1.00 37.07 41 LEU B N 1
ATOM 1641 C CA . LEU B 1 43 ? 25.210 9.277 -11.847 1.00 39.02 41 LEU B CA 1
ATOM 1642 C C . LEU B 1 43 ? 26.122 8.085 -12.037 1.00 38.38 41 LEU B C 1
ATOM 1643 O O . LEU B 1 43 ? 27.343 8.212 -11.916 1.00 40.13 41 LEU B O 1
ATOM 1648 N N . ILE B 1 44 ? 25.549 6.938 -12.388 1.00 35.93 42 ILE B N 1
ATOM 1649 C CA . ILE B 1 44 ? 26.368 5.750 -12.624 1.00 34.05 42 ILE B CA 1
ATOM 1650 C C . ILE B 1 44 ? 27.338 6.019 -13.786 1.00 34.36 42 ILE B C 1
ATOM 1651 O O . ILE B 1 44 ? 28.530 5.726 -13.696 1.00 34.73 42 ILE B O 1
ATOM 1656 N N . ASN B 1 45 ? 26.842 6.626 -14.865 1.00 34.95 43 ASN B N 1
ATOM 1657 C CA . ASN B 1 45 ? 27.712 6.949 -15.996 1.00 36.63 43 ASN B CA 1
ATOM 1658 C C . ASN B 1 45 ? 28.716 8.033 -15.683 1.00 37.91 43 ASN B C 1
ATOM 1659 O O . ASN B 1 45 ? 29.878 7.937 -16.079 1.00 39.80 43 ASN B O 1
ATOM 1664 N N . ASP B 1 46 ? 28.296 9.044 -14.936 1.00 38.16 44 ASP B N 1
ATOM 1665 C CA . ASP B 1 46 ? 29.211 10.121 -14.560 1.00 41.75 44 ASP B CA 1
ATOM 1666 C C . ASP B 1 46 ? 30.380 9.586 -13.724 1.00 43.01 44 ASP B C 1
ATOM 1667 O O . ASP B 1 46 ? 31.531 10.008 -13.877 1.00 44.23 44 ASP B O 1
ATOM 1672 N N . GLN B 1 47 ? 30.086 8.626 -12.861 1.00 42.50 45 GLN B N 1
ATOM 1673 C CA . GLN B 1 47 ? 31.087 8.169 -11.903 1.00 44.38 45 GLN B CA 1
ATOM 1674 C C . GLN B 1 47 ? 31.920 6.973 -12.374 1.00 44.60 45 GLN B C 1
ATOM 1675 O O . GLN B 1 47 ? 33.086 6.851 -11.992 1.00 47.68 45 GLN B O 1
ATOM 1681 N N . PHE B 1 48 ? 31.371 6.133 -13.244 1.00 42.09 46 PHE B N 1
ATOM 1682 C CA . PHE B 1 48 ? 32.096 4.942 -13.655 1.00 41.98 46 PHE B CA 1
ATOM 1683 C C . PHE B 1 48 ? 32.370 4.916 -15.146 1.00 41.85 46 PHE B C 1
ATOM 1684 O O . PHE B 1 48 ? 33.167 4.110 -15.621 1.00 42.42 46 PHE B O 1
ATOM 1692 N N . GLY B 1 49 ? 31.734 5.812 -15.889 1.00 41.17 47 GLY B N 1
ATOM 1693 C CA . GLY B 1 49 ? 31.970 5.849 -17.310 1.00 43.29 47 GLY B CA 1
ATOM 1694 C C . GLY B 1 49 ? 30.968 5.041 -18.100 1.00 44.16 47 GLY B C 1
ATOM 1695 O O . GLY B 1 49 ? 30.336 4.112 -17.595 1.00 42.16 47 GLY B O 1
ATOM 1696 N N . HIS B 1 50 ? 30.849 5.402 -19.371 1.00 47.03 48 HIS B N 1
ATOM 1697 C CA . HIS B 1 50 ? 29.830 4.865 -20.259 1.00 48.67 48 HIS B CA 1
ATOM 1698 C C . HIS B 1 50 ? 29.993 3.352 -20.441 1.00 48.53 48 HIS B C 1
ATOM 1699 O O . HIS B 1 50 ? 29.009 2.629 -20.588 1.00 47.37 48 HIS B O 1
ATOM 1706 N N . ASP B 1 51 ? 31.226 2.860 -20.395 1.00 50.13 49 ASP B N 1
ATOM 1707 C CA . ASP B 1 51 ? 31.432 1.438 -20.610 1.00 49.77 49 ASP B CA 1
ATOM 1708 C C . ASP B 1 51 ? 30.858 0.663 -19.433 1.00 47.81 49 ASP B C 1
ATOM 1709 O O . ASP B 1 51 ? 30.242 -0.391 -19.618 1.00 48.15 49 ASP B O 1
ATOM 1714 N N . LYS B 1 52 ? 30.993 1.219 -18.232 1.00 46.09 50 LYS B N 1
ATOM 1715 C CA . LYS B 1 52 ? 30.445 0.561 -17.048 1.00 44.21 50 LYS B CA 1
ATOM 1716 C C . LYS B 1 52 ? 28.931 0.719 -16.959 1.00 41.30 50 LYS B C 1
ATOM 1717 O O . LYS B 1 52 ? 28.234 -0.216 -16.560 1.00 40.99 50 LYS B O 1
ATOM 1723 N N . GLY B 1 53 ? 28.418 1.884 -17.352 1.00 39.64 51 GLY B N 1
ATOM 1724 C CA . GLY B 1 53 ? 26.981 2.042 -17.497 1.00 37.14 51 GLY B CA 1
ATOM 1725 C C . GLY B 1 53 ? 26.428 0.977 -18.444 1.00 37.08 51 GLY B C 1
ATOM 1726 O O . GLY B 1 53 ? 25.399 0.335 -18.166 1.00 35.47 51 GLY B O 1
ATOM 1727 N N . ASP B 1 54 ? 27.128 0.753 -19.553 1.00 38.69 52 ASP B N 1
ATOM 1728 C CA . ASP B 1 54 ? 26.722 -0.279 -20.506 1.00 40.79 52 ASP B CA 1
ATOM 1729 C C . ASP B 1 54 ? 26.715 -1.675 -19.897 1.00 40.82 52 ASP B C 1
ATOM 1730 O O . ASP B 1 54 ? 25.904 -2.520 -20.291 1.00 39.28 52 ASP B O 1
ATOM 1735 N N . GLU B 1 55 ? 27.636 -1.923 -18.961 1.00 41.55 53 GLU B N 1
ATOM 1736 C CA . GLU B 1 55 ? 27.688 -3.211 -18.271 1.00 41.09 53 GLU B CA 1
ATOM 1737 C C . GLU B 1 55 ? 26.426 -3.397 -17.443 1.00 37.63 53 GLU B C 1
ATOM 1738 O O . GLU B 1 55 ? 25.828 -4.480 -17.418 1.00 37.37 53 GLU B O 1
ATOM 1744 N N . VAL B 1 56 ? 25.998 -2.317 -16.796 1.00 34.72 54 VAL B N 1
ATOM 1745 C CA . VAL B 1 56 ? 24.775 -2.348 -16.001 1.00 31.12 54 VAL B CA 1
ATOM 1746 C C . VAL B 1 56 ? 23.561 -2.714 -16.846 1.00 31.82 54 VAL B C 1
ATOM 1747 O O . VAL B 1 56 ? 22.767 -3.588 -16.468 1.00 32.13 54 VAL B O 1
ATOM 1751 N N . LEU B 1 57 ? 23.431 -2.053 -17.996 1.00 31.16 55 LEU B N 1
ATOM 1752 C CA . LEU B 1 57 ? 22.325 -2.316 -18.895 1.00 29.98 55 LEU B CA 1
ATOM 1753 C C . LEU B 1 57 ? 22.335 -3.766 -19.348 1.00 31.64 55 LEU B C 1
ATOM 1754 O O . LEU B 1 57 ? 21.290 -4.411 -19.393 1.00 32.57 55 LEU B O 1
ATOM 1759 N N . CYS B 1 58 ? 23.518 -4.254 -19.697 1.00 32.38 56 CYS B N 1
ATOM 1760 C CA . CYS B 1 58 ? 23.688 -5.609 -20.174 1.00 34.58 56 CYS B CA 1
ATOM 1761 C C . CYS B 1 58 ? 23.363 -6.615 -19.088 1.00 35.08 56 CYS B C 1
ATOM 1762 O O . CYS B 1 58 ? 22.761 -7.649 -19.366 1.00 36.60 56 CYS B O 1
ATOM 1765 N N . PHE B 1 59 ? 23.812 -6.350 -17.866 1.00 33.99 57 PHE B N 1
ATOM 1766 C CA . PHE B 1 59 ? 23.436 -7.213 -16.755 1.00 32.46 57 PHE B CA 1
ATOM 1767 C C . PHE B 1 59 ? 21.918 -7.234 -16.582 1.00 31.79 57 PHE B C 1
ATOM 1768 O O . PHE B 1 59 ? 21.343 -8.283 -16.296 1.00 31.69 57 PHE B O 1
ATOM 1776 N N . LEU B 1 60 ? 21.268 -6.074 -16.711 1.00 29.72 58 LEU B N 1
ATOM 1777 C CA . LEU B 1 60 ? 19.824 -6.026 -16.490 1.00 28.81 58 LEU B CA 1
ATOM 1778 C C . LEU B 1 60 ? 19.085 -6.856 -17.552 1.00 30.77 58 LEU B C 1
ATOM 1779 O O . LEU B 1 60 ? 18.117 -7.562 -17.244 1.00 29.20 58 LEU B O 1
ATOM 1784 N N . ALA B 1 61 ? 19.531 -6.764 -18.802 1.00 33.49 59 ALA B N 1
ATOM 1785 C CA . ALA B 1 61 ? 18.917 -7.555 -19.866 1.00 35.98 59 ALA B CA 1
ATOM 1786 C C . ALA B 1 61 ? 19.074 -9.066 -19.604 1.00 38.43 59 ALA B C 1
ATOM 1787 O O . ALA B 1 61 ? 18.138 -9.837 -19.827 1.00 39.29 59 ALA B O 1
ATOM 1789 N N . LYS B 1 62 ? 20.266 -9.479 -19.172 1.00 40.05 60 LYS B N 1
ATOM 1790 C CA . LYS B 1 62 ? 20.535 -10.870 -18.779 1.00 41.70 60 LYS B CA 1
ATOM 1791 C C . LYS B 1 62 ? 19.594 -11.307 -17.670 1.00 39.48 60 LYS B C 1
ATOM 1792 O O . LYS B 1 62 ? 19.127 -12.444 -17.637 1.00 39.85 60 LYS B O 1
ATOM 1798 N N . LEU B 1 63 ? 19.353 -10.394 -16.740 1.00 36.84 61 LEU B N 1
ATOM 1799 C CA . LEU B 1 63 ? 18.465 -10.650 -15.624 1.00 35.93 61 LEU B CA 1
ATOM 1800 C C . LEU B 1 63 ? 17.022 -10.906 -16.061 1.00 35.55 61 LEU B C 1
ATOM 1801 O O . LEU B 1 63 ? 16.338 -11.757 -15.459 1.00 36.04 61 LEU B O 1
ATOM 1806 N N . PHE B 1 64 ? 16.559 -10.186 -17.093 1.00 33.72 62 PHE B N 1
ATOM 1807 C CA . PHE B 1 64 ? 15.212 -10.395 -17.583 1.00 33.30 62 PHE B CA 1
ATOM 1808 C C . PHE B 1 64 ? 15.048 -11.855 -17.978 1.00 35.15 62 PHE B C 1
ATOM 1809 O O . PHE B 1 64 ? 14.069 -12.487 -17.603 1.00 35.29 62 PHE B O 1
ATOM 1817 N N . GLN B 1 65 ? 16.002 -12.363 -18.750 1.00 37.64 63 GLN B N 1
ATOM 1818 C CA . GLN B 1 65 ? 16.006 -13.761 -19.185 1.00 43.36 63 GLN B CA 1
ATOM 1819 C C . GLN B 1 65 ? 16.043 -14.738 -18.017 1.00 44.95 63 GLN B C 1
ATOM 1820 O O . GLN B 1 65 ? 15.340 -15.743 -18.030 1.00 46.76 63 GLN B O 1
ATOM 1826 N N . SER B 1 66 ? 16.903 -14.463 -17.039 1.00 44.54 64 SER B N 1
ATOM 1827 C CA . SER B 1 66 ? 17.055 -15.336 -15.869 1.00 46.98 64 SER B CA 1
ATOM 1828 C C . SER B 1 66 ? 15.765 -15.413 -15.035 1.00 45.56 64 SER B C 1
ATOM 1829 O O . SER B 1 66 ? 15.325 -16.501 -14.658 1.00 47.02 64 SER B O 1
ATOM 1832 N N . VAL B 1 67 ? 15.143 -14.267 -14.772 1.00 42.11 65 VAL B N 1
ATOM 1833 C CA . VAL B 1 67 ? 13.934 -14.241 -13.950 1.00 40.66 65 VAL B CA 1
ATOM 1834 C C . VAL B 1 67 ? 12.688 -14.708 -14.714 1.00 41.31 65 VAL B C 1
ATOM 1835 O O . VAL B 1 67 ? 11.888 -15.484 -14.181 1.00 42.00 65 VAL B O 1
ATOM 1839 N N . ILE B 1 68 ? 12.531 -14.263 -15.961 1.00 41.02 66 ILE B N 1
ATOM 1840 C CA . ILE B 1 68 ? 11.364 -14.656 -16.743 1.00 41.91 66 ILE B CA 1
ATOM 1841 C C . ILE B 1 68 ? 11.738 -15.771 -17.712 1.00 46.36 66 ILE B C 1
ATOM 1842 O O . ILE B 1 68 ? 12.069 -15.532 -18.878 1.00 46.84 66 ILE B O 1
ATOM 1847 N N . SER B 1 69 ? 11.583 -16.999 -17.259 1.00 49.98 67 SER B N 1
ATOM 1848 C CA . SER B 1 69 ? 12.025 -18.124 -18.068 1.00 54.55 67 SER B CA 1
ATOM 1849 C C . SER B 1 69 ? 11.116 -18.260 -19.284 1.00 56.68 67 SER B C 1
ATOM 1850 O O . SER B 1 69 ? 11.562 -18.577 -20.392 1.00 58.70 67 SER B O 1
ATOM 1853 N N . ASP B 1 70 ? 9.836 -18.007 -19.064 1.00 56.75 68 ASP B N 1
ATOM 1854 C CA . ASP B 1 70 ? 8.842 -18.112 -20.113 1.00 59.55 68 ASP B CA 1
ATOM 1855 C C . ASP B 1 70 ? 9.041 -17.046 -21.207 1.00 58.44 68 ASP B C 1
ATOM 1856 O O . ASP B 1 70 ? 9.555 -15.948 -20.939 1.00 55.59 68 ASP B O 1
ATOM 1861 N N . HIS B 1 71 ? 8.616 -17.375 -22.430 1.00 59.83 69 HIS B N 1
ATOM 1862 C CA . HIS B 1 71 ? 8.720 -16.474 -23.585 1.00 59.82 69 HIS B CA 1
ATOM 1863 C C . HIS B 1 71 ? 8.245 -15.046 -23.270 1.00 55.62 69 HIS B C 1
ATOM 1864 O O . HIS B 1 71 ? 7.306 -14.847 -22.486 1.00 55.99 69 HIS B O 1
ATOM 1871 N N . HIS B 1 72 ? 8.924 -14.052 -23.845 1.00 51.18 70 HIS B N 1
ATOM 1872 C CA . HIS B 1 72 ? 8.637 -12.652 -23.540 1.00 44.83 70 HIS B CA 1
ATOM 1873 C C . HIS B 1 72 ? 9.394 -11.748 -24.504 1.00 40.19 70 HIS B C 1
ATOM 1874 O O . HIS B 1 72 ? 10.387 -12.177 -25.104 1.00 40.31 70 HIS B O 1
ATOM 1881 N N . PHE B 1 73 ? 8.957 -10.495 -24.631 1.00 35.01 71 PHE B N 1
ATOM 1882 C CA . PHE B 1 73 ? 9.662 -9.536 -25.471 1.00 32.51 71 PHE B CA 1
ATOM 1883 C C . PHE B 1 73 ? 10.289 -8.468 -24.619 1.00 28.98 71 PHE B C 1
ATOM 1884 O O . PHE B 1 73 ? 9.663 -8.019 -23.668 1.00 26.07 71 PHE B O 1
ATOM 1892 N N . CYS B 1 74 ? 11.469 -8.002 -25.022 1.00 29.34 72 CYS B N 1
ATOM 1893 C CA . CYS B 1 74 ? 12.175 -6.927 -24.304 1.00 28.57 72 CYS B CA 1
ATOM 1894 C C . CYS B 1 74 ? 12.547 -5.767 -25.223 1.00 27.59 72 CYS B C 1
ATOM 1895 O O . CYS B 1 74 ? 12.792 -5.954 -26.420 1.00 28.92 72 CYS B O 1
ATOM 1898 N N . GLY B 1 75 ? 12.568 -4.550 -24.675 1.00 25.02 73 GLY B N 1
ATOM 1899 C CA . GLY B 1 75 ? 13.066 -3.448 -25.467 1.00 24.43 73 GLY B CA 1
ATOM 1900 C C . GLY B 1 75 ? 13.662 -2.367 -24.590 1.00 23.50 73 GLY B C 1
ATOM 1901 O O . GLY B 1 75 ? 13.088 -1.991 -23.573 1.00 22.12 73 GLY B O 1
ATOM 1902 N N . ARG B 1 76 ? 14.820 -1.869 -24.979 1.00 24.92 74 ARG B N 1
ATOM 1903 C CA . ARG B 1 76 ? 15.320 -0.651 -24.348 1.00 26.54 74 ARG B CA 1
ATOM 1904 C C . ARG B 1 76 ? 14.682 0.507 -25.096 1.00 26.38 74 ARG B C 1
ATOM 1905 O O . ARG B 1 76 ? 15.054 0.777 -26.239 1.00 27.85 74 ARG B O 1
ATOM 1913 N N . VAL B 1 77 ? 13.710 1.174 -24.493 1.00 25.74 75 VAL B N 1
ATOM 1914 C CA . VAL B 1 77 ? 13.000 2.237 -25.229 1.00 25.42 75 VAL B CA 1
ATOM 1915 C C . VAL B 1 77 ? 13.536 3.641 -24.937 1.00 26.16 75 VAL B C 1
ATOM 1916 O O . VAL B 1 77 ? 13.111 4.629 -25.564 1.00 26.35 75 VAL B O 1
ATOM 1920 N N . GLY B 1 78 ? 14.466 3.736 -23.997 1.00 25.66 76 GLY B N 1
ATOM 1921 C CA . GLY B 1 78 ? 15.100 5.016 -23.688 1.00 26.44 76 GLY B CA 1
ATOM 1922 C C . GLY B 1 78 ? 16.515 4.767 -23.201 1.00 28.52 76 GLY B C 1
ATOM 1923 O O . GLY B 1 78 ? 16.970 3.613 -23.151 1.00 27.88 76 GLY B O 1
ATOM 1924 N N . GLY B 1 79 ? 17.206 5.831 -22.800 1.00 28.70 77 GLY B N 1
ATOM 1925 C CA . GLY B 1 79 ? 18.557 5.710 -22.284 1.00 28.56 77 GLY B CA 1
ATOM 1926 C C . GLY B 1 79 ? 18.651 4.662 -21.198 1.00 27.45 77 GLY B C 1
ATOM 1927 O O . GLY B 1 79 ? 19.549 3.802 -21.235 1.00 27.15 77 GLY B O 1
ATOM 1928 N N . GLU B 1 80 ? 17.736 4.714 -20.232 1.00 26.96 78 GLU B N 1
ATOM 1929 C CA . GLU B 1 80 ? 17.796 3.735 -19.154 1.00 29.46 78 GLU B CA 1
ATOM 1930 C C . GLU B 1 80 ? 16.424 3.114 -18.890 1.00 27.74 78 GLU B C 1
ATOM 1931 O O . GLU B 1 80 ? 16.173 2.572 -17.807 1.00 27.58 78 GLU B O 1
ATOM 1937 N N . GLU B 1 81 ? 15.553 3.146 -19.904 1.00 23.47 79 GLU B N 1
ATOM 1938 C CA . GLU B 1 81 ? 14.215 2.640 -19.740 1.00 21.57 79 GLU B CA 1
ATOM 1939 C C . GLU B 1 81 ? 14.044 1.420 -20.618 1.00 21.90 79 GLU B C 1
ATOM 1940 O O . GLU B 1 81 ? 14.396 1.439 -21.797 1.00 20.20 79 GLU B O 1
ATOM 1946 N N . PHE B 1 82 ? 13.458 0.386 -20.021 1.00 21.32 80 PHE B N 1
ATOM 1947 C CA . PHE B 1 82 ? 13.158 -0.867 -20.684 1.00 22.30 80 PHE B CA 1
ATOM 1948 C C . PHE B 1 82 ? 11.689 -1.144 -20.632 1.00 21.18 80 PHE B C 1
ATOM 1949 O O . PHE B 1 82 ? 10.982 -0.593 -19.807 1.00 20.14 80 PHE B O 1
ATOM 1957 N N . ILE B 1 83 ? 11.217 -1.997 -21.531 1.00 21.83 81 ILE B N 1
ATOM 1958 C CA . ILE B 1 83 ? 9.857 -2.461 -21.420 1.00 23.87 81 ILE B CA 1
ATOM 1959 C C . ILE B 1 83 ? 9.914 -3.980 -21.596 1.00 23.45 81 ILE B C 1
ATOM 1960 O O . ILE B 1 83 ? 10.742 -4.455 -22.355 1.00 23.28 81 ILE B O 1
ATOM 1965 N N . ILE B 1 84 ? 9.100 -4.719 -20.852 1.00 21.72 82 ILE B N 1
ATOM 1966 C CA . ILE B 1 84 ? 8.956 -6.162 -21.059 1.00 22.59 82 ILE B CA 1
ATOM 1967 C C . ILE B 1 84 ? 7.511 -6.457 -21.384 1.00 24.05 82 ILE B C 1
ATOM 1968 O O . ILE B 1 84 ? 6.621 -5.944 -20.724 1.00 23.78 82 ILE B O 1
ATOM 1973 N N . VAL B 1 85 ? 7.276 -7.258 -22.421 1.00 25.28 83 VAL B N 1
ATOM 1974 C CA . VAL B 1 85 ? 5.929 -7.625 -22.790 1.00 26.12 83 VAL B CA 1
ATOM 1975 C C . VAL B 1 85 ? 5.695 -9.095 -22.557 1.00 27.66 83 VAL B C 1
ATOM 1976 O O . VAL B 1 85 ? 6.483 -9.935 -23.003 1.00 27.78 83 VAL B O 1
ATOM 1980 N N . LEU B 1 86 ? 4.628 -9.414 -21.830 1.00 28.53 84 LEU B N 1
ATOM 1981 C CA . LEU B 1 86 ? 4.366 -10.813 -21.475 1.00 30.57 84 LEU B CA 1
ATOM 1982 C C . LEU B 1 86 ? 3.065 -11.303 -22.084 1.00 31.52 84 LEU B C 1
ATOM 1983 O O . LEU B 1 86 ? 1.972 -10.969 -21.612 1.00 30.46 84 LEU B O 1
ATOM 1988 N N . GLU B 1 87 ? 3.166 -12.084 -23.146 1.00 34.28 85 GLU B N 1
ATOM 1989 C CA . GLU B 1 87 ? 1.964 -12.660 -23.715 1.00 36.73 85 GLU B CA 1
ATOM 1990 C C . GLU B 1 87 ? 1.319 -13.668 -22.783 1.00 37.74 85 GLU B C 1
ATOM 1991 O O . GLU B 1 87 ? 1.999 -14.364 -22.016 1.00 38.39 85 GLU B O 1
ATOM 1997 N N . ASN B 1 88 ? -0.003 -13.758 -22.878 1.00 38.89 86 ASN B N 1
ATOM 1998 C CA . ASN B 1 88 ? -0.793 -14.726 -22.131 1.00 40.08 86 ASN B CA 1
ATOM 1999 C C . ASN B 1 88 ? -0.407 -14.726 -20.643 1.00 37.68 86 ASN B C 1
ATOM 2000 O O . ASN B 1 88 ? -0.214 -15.785 -20.016 1.00 37.82 86 ASN B O 1
ATOM 2005 N N . THR B 1 89 ? -0.290 -13.522 -20.093 1.00 33.57 87 THR B N 1
ATOM 2006 C CA . THR B 1 89 ? 0.145 -13.347 -18.718 1.00 33.22 87 THR B CA 1
ATOM 2007 C C . THR B 1 89 ? -0.712 -12.311 -18.014 1.00 33.03 87 THR B C 1
ATOM 2008 O O . THR B 1 89 ? -0.829 -11.166 -18.493 1.00 29.49 87 THR B O 1
ATOM 2012 N N . HIS B 1 90 ? -1.277 -12.682 -16.866 1.00 34.62 88 HIS B N 1
ATOM 2013 C CA . HIS B 1 90 ? -2.106 -11.732 -16.117 1.00 35.00 88 HIS B CA 1
ATOM 2014 C C . HIS B 1 90 ? -1.243 -10.715 -15.377 1.00 33.58 88 HIS B C 1
ATOM 2015 O O . HIS B 1 90 ? -0.087 -10.979 -15.061 1.00 33.54 88 HIS B O 1
ATOM 2022 N N . VAL B 1 91 ? -1.817 -9.559 -15.083 1.00 32.01 89 VAL B N 1
ATOM 2023 C CA . VAL B 1 91 ? -1.053 -8.456 -14.536 1.00 30.34 89 VAL B CA 1
ATOM 2024 C C . VAL B 1 91 ? -0.410 -8.821 -13.177 1.00 31.02 89 VAL B C 1
ATOM 2025 O O . VAL B 1 91 ? 0.703 -8.385 -12.886 1.00 30.37 89 VAL B O 1
ATOM 2029 N N . GLU B 1 92 ? -1.076 -9.626 -12.356 1.00 33.45 90 GLU B N 1
ATOM 2030 C CA . GLU B 1 92 ? -0.527 -9.992 -11.041 1.00 36.52 90 GLU B CA 1
ATOM 2031 C C . GLU B 1 92 ? 0.783 -10.783 -11.157 1.00 36.48 90 GLU B C 1
ATOM 2032 O O . GLU B 1 92 ? 1.732 -10.567 -10.378 1.00 36.48 90 GLU B O 1
ATOM 2038 N N . THR B 1 93 ? 0.823 -11.696 -12.128 1.00 35.20 91 THR B N 1
ATOM 2039 C CA . THR B 1 93 ? 2.025 -12.477 -12.423 1.00 34.42 91 THR B CA 1
ATOM 2040 C C . THR B 1 93 ? 3.145 -11.566 -12.905 1.00 31.02 91 THR B C 1
ATOM 2041 O O . THR B 1 93 ? 4.295 -11.685 -12.491 1.00 30.88 91 THR B O 1
ATOM 2045 N N . ALA B 1 94 ? 2.801 -10.620 -13.764 1.00 29.58 92 ALA B N 1
ATOM 2046 C CA . ALA B 1 94 ? 3.779 -9.667 -14.263 1.00 26.90 92 ALA B CA 1
ATOM 2047 C C . ALA B 1 94 ? 4.337 -8.802 -13.137 1.00 25.35 92 ALA B C 1
ATOM 2048 O O . ALA B 1 94 ? 5.508 -8.438 -13.149 1.00 24.91 92 ALA B O 1
ATOM 2050 N N . PHE B 1 95 ? 3.479 -8.416 -12.206 1.00 25.13 93 PHE B N 1
ATOM 2051 C CA . PHE B 1 95 ? 3.908 -7.612 -11.073 1.00 27.47 93 PHE B CA 1
ATOM 2052 C C . PHE B 1 95 ? 4.905 -8.390 -10.212 1.00 27.90 93 PHE B C 1
ATOM 2053 O O . PHE B 1 95 ? 5.941 -7.852 -9.819 1.00 27.55 93 PHE B O 1
ATOM 2061 N N . HIS B 1 96 ? 4.580 -9.649 -9.911 1.00 28.43 94 HIS B N 1
ATOM 2062 C CA A HIS B 1 96 ? 5.490 -10.511 -9.159 0.51 28.45 94 HIS B CA 1
ATOM 2063 C CA B HIS B 1 96 ? 5.496 -10.508 -9.160 0.49 28.44 94 HIS B CA 1
ATOM 2064 C C . HIS B 1 96 ? 6.844 -10.634 -9.859 1.00 28.89 94 HIS B C 1
ATOM 2065 O O . HIS B 1 96 ? 7.886 -10.589 -9.217 1.00 31.29 94 HIS B O 1
ATOM 2078 N N . LEU B 1 97 ? 6.831 -10.815 -11.176 1.00 28.19 95 LEU B N 1
ATOM 2079 C CA . LEU B 1 97 ? 8.077 -10.889 -11.942 1.00 26.25 95 LEU B CA 1
ATOM 2080 C C . LEU B 1 97 ? 8.824 -9.559 -11.850 1.00 26.25 95 LEU B C 1
ATOM 2081 O O . LEU B 1 97 ? 10.054 -9.516 -11.701 1.00 27.76 95 LEU B O 1
ATOM 2086 N N . ALA B 1 98 ? 8.082 -8.461 -11.965 1.00 22.99 96 ALA B N 1
ATOM 2087 C CA . ALA B 1 98 ? 8.743 -7.175 -11.886 1.00 21.85 96 ALA B CA 1
ATOM 2088 C C . ALA B 1 98 ? 9.404 -7.023 -10.497 1.00 23.68 96 ALA B C 1
ATOM 2089 O O . ALA B 1 98 ? 10.558 -6.604 -10.413 1.00 24.03 96 ALA B O 1
ATOM 2091 N N . GLU B 1 99 ? 8.722 -7.422 -9.421 1.00 26.36 97 GLU B N 1
ATOM 2092 C CA . GLU B 1 99 ? 9.322 -7.328 -8.080 1.00 28.94 97 GLU B CA 1
ATOM 2093 C C . GLU B 1 99 ? 10.571 -8.179 -7.971 1.00 29.95 97 GLU B C 1
ATOM 2094 O O . GLU B 1 99 ? 11.558 -7.779 -7.335 1.00 29.37 97 GLU B O 1
ATOM 2100 N N . GLN B 1 100 ? 10.534 -9.371 -8.563 1.00 28.94 98 GLN B N 1
ATOM 2101 C CA . GLN B 1 100 ? 11.712 -10.234 -8.539 1.00 29.45 98 GLN B CA 1
ATOM 2102 C C . GLN B 1 100 ? 12.887 -9.590 -9.278 1.00 27.47 98 GLN B C 1
ATOM 2103 O O . GLN B 1 100 ? 14.032 -9.636 -8.805 1.00 29.11 98 GLN B O 1
ATOM 2109 N N . ILE B 1 101 ? 12.618 -9.003 -10.436 1.00 23.86 99 ILE B N 1
ATOM 2110 C CA . ILE B 1 101 ? 13.651 -8.305 -11.175 1.00 22.05 99 ILE B CA 1
ATOM 2111 C C . ILE B 1 101 ? 14.205 -7.093 -10.362 1.00 23.31 99 ILE B C 1
ATOM 2112 O O . ILE B 1 101 ? 15.412 -6.892 -10.285 1.00 21.64 99 ILE B O 1
ATOM 2117 N N . ARG B 1 102 ? 13.311 -6.305 -9.772 1.00 24.09 100 ARG B N 1
ATOM 2118 C CA . ARG B 1 102 ? 13.706 -5.186 -8.924 1.00 24.42 100 ARG B CA 1
ATOM 2119 C C . ARG B 1 102 ? 14.610 -5.642 -7.780 1.00 26.51 100 ARG B C 1
ATOM 2120 O O . ARG B 1 102 ? 15.652 -5.037 -7.498 1.00 25.90 100 ARG B O 1
ATOM 2128 N N . GLN B 1 103 ? 14.181 -6.705 -7.114 1.00 27.53 101 GLN B N 1
ATOM 2129 C CA . GLN B 1 103 ? 14.905 -7.241 -5.955 1.00 29.92 101 GLN B CA 1
ATOM 2130 C C . GLN B 1 103 ? 16.268 -7.815 -6.332 1.00 29.62 101 GLN B C 1
ATOM 2131 O O . GLN B 1 103 ? 17.283 -7.528 -5.669 1.00 29.63 101 GLN B O 1
ATOM 2137 N N . ARG B 1 104 ? 16.315 -8.617 -7.390 1.00 28.32 102 ARG B N 1
ATOM 2138 C CA . ARG B 1 104 ? 17.586 -9.218 -7.769 1.00 29.66 102 ARG B CA 1
ATOM 2139 C C . ARG B 1 104 ? 18.569 -8.208 -8.332 1.00 28.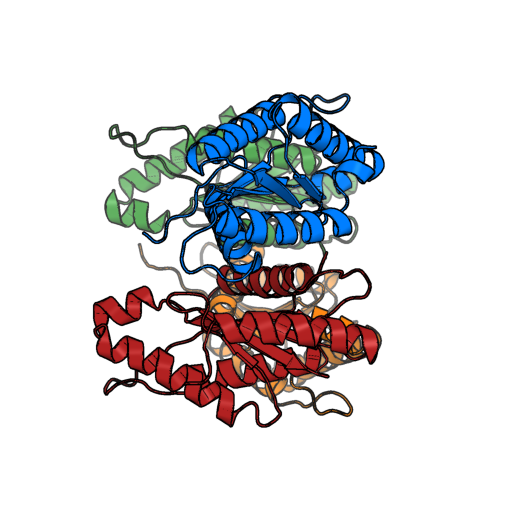12 102 ARG B C 1
ATOM 2140 O O . ARG B 1 104 ? 19.778 -8.351 -8.138 1.00 29.42 102 ARG B O 1
ATOM 2148 N N . PHE B 1 105 ? 18.062 -7.163 -8.995 1.00 25.65 103 PHE B N 1
ATOM 2149 C CA . PHE B 1 105 ? 18.918 -6.097 -9.473 1.00 24.09 103 PHE B CA 1
ATOM 2150 C C . PHE B 1 105 ? 19.542 -5.378 -8.286 1.00 23.57 103 PHE B C 1
ATOM 2151 O O . PHE B 1 105 ? 20.729 -5.092 -8.297 1.00 24.61 103 PHE B O 1
ATOM 2159 N N . ALA B 1 106 ? 18.739 -5.094 -7.268 1.00 23.28 104 ALA B N 1
ATOM 2160 C CA . ALA B 1 106 ? 19.212 -4.388 -6.066 1.00 24.13 104 ALA B CA 1
ATOM 2161 C C . ALA B 1 106 ? 20.244 -5.211 -5.315 1.00 25.83 104 ALA B C 1
ATOM 2162 O O . ALA B 1 106 ? 21.100 -4.674 -4.618 1.00 26.35 104 ALA B O 1
ATOM 2164 N N . GLU B 1 107 ? 20.138 -6.520 -5.433 1.00 26.55 105 GLU B N 1
ATOM 2165 C CA . GLU B 1 107 ? 20.996 -7.419 -4.658 1.00 30.07 105 GLU B CA 1
ATOM 2166 C C . GLU B 1 107 ? 22.364 -7.620 -5.295 1.00 30.86 105 GLU B C 1
ATOM 2167 O O . GLU B 1 107 ? 23.307 -8.122 -4.651 1.00 31.38 105 GLU B O 1
ATOM 2173 N N . HIS B 1 108 ? 22.459 -7.285 -6.580 1.00 30.06 106 HIS B N 1
ATOM 2174 C CA . HIS B 1 108 ? 23.689 -7.563 -7.321 1.00 30.25 106 HIS B CA 1
ATOM 2175 C C . HIS B 1 108 ? 24.731 -6.475 -7.175 1.00 29.42 106 HIS B C 1
ATOM 2176 O O . HIS B 1 108 ? 24.502 -5.352 -7.624 1.00 28.53 106 HIS B O 1
ATOM 2183 N N . PRO B 1 109 ? 25.915 -6.832 -6.652 1.00 30.39 107 PRO B N 1
ATOM 2184 C CA . PRO B 1 109 ? 26.994 -5.843 -6.519 1.00 30.75 107 PRO B CA 1
ATOM 2185 C C . PRO B 1 109 ? 27.703 -5.572 -7.846 1.00 31.23 107 PRO B C 1
ATOM 2186 O O . PRO B 1 109 ? 27.941 -6.509 -8.636 1.00 32.02 107 PRO B O 1
ATOM 2190 N N . PHE B 1 110 ? 27.992 -4.298 -8.100 1.00 28.11 108 PHE B N 1
ATOM 2191 C CA . PHE B 1 110 ? 28.581 -3.870 -9.363 1.00 27.50 108 PHE B CA 1
ATOM 2192 C C . PHE B 1 110 ? 29.967 -3.291 -9.138 1.00 28.02 108 PHE B C 1
ATOM 2193 O O . PHE B 1 110 ? 30.133 -2.481 -8.237 1.00 25.89 108 PHE B O 1
ATOM 2201 N N . PHE B 1 111 ? 30.935 -3.652 -9.979 1.00 25.67 109 PHE B N 1
ATOM 2202 C CA . PHE B 1 111 ? 32.230 -2.998 -9.975 1.00 33.21 109 PHE B CA 1
ATOM 2203 C C . PHE B 1 111 ? 33.054 -3.302 -8.722 1.00 33.94 109 PHE B C 1
ATOM 2204 O O . PHE B 1 111 ? 32.565 -3.921 -7.754 1.00 33.13 109 PHE B O 1
ATOM 2212 N N . GLU B 1 112 ? 34.336 -2.969 -8.795 1.00 29.25 110 GLU B N 1
ATOM 2213 C CA . GLU B 1 112 ? 35.248 -3.178 -7.667 1.00 30.47 110 GLU B CA 1
ATOM 2214 C C . GLU B 1 112 ? 34.711 -2.718 -6.311 1.00 30.69 110 GLU B C 1
ATOM 2215 O O . GLU B 1 112 ? 35.048 -3.317 -5.278 1.00 30.65 110 GLU B O 1
ATOM 2221 N N . GLN B 1 113 ? 33.907 -1.658 -6.274 1.00 28.74 111 GLN B N 1
ATOM 2222 C CA . GLN B 1 113 ? 33.476 -1.207 -4.958 1.00 33.67 111 GLN B CA 1
ATOM 2223 C C . GLN B 1 113 ? 32.125 -1.753 -4.526 1.00 31.66 111 GLN B C 1
ATOM 2224 O O . GLN B 1 113 ? 31.580 -1.269 -3.535 1.00 31.47 111 GLN B O 1
ATOM 2230 N N . ASN B 1 114 ? 31.615 -2.795 -5.198 1.00 30.15 112 ASN B N 1
ATOM 2231 C CA . ASN B 1 114 ? 30.362 -3.406 -4.773 1.00 28.63 112 ASN B CA 1
ATOM 2232 C C . ASN B 1 114 ? 29.267 -2.375 -4.657 1.00 28.55 112 ASN B C 1
ATOM 2233 O O . ASN B 1 114 ? 28.516 -2.333 -3.685 1.00 27.89 112 ASN B O 1
ATOM 2238 N N . GLU B 1 115 ? 29.148 -1.585 -5.702 1.00 28.96 113 GLU B N 1
ATOM 2239 C CA . GLU B 1 115 ? 28.120 -0.570 -5.796 1.00 30.11 113 GLU B CA 1
ATOM 2240 C C . GLU B 1 115 ? 26.737 -1.178 -5.983 1.00 28.05 113 GLU B C 1
ATOM 2241 O O . GLU B 1 115 ? 26.552 -2.085 -6.814 1.00 26.55 113 GLU B O 1
ATOM 2247 N N . HIS B 1 116 ? 25.745 -0.672 -5.248 1.00 26.47 114 HIS B N 1
ATOM 2248 C CA . HIS B 1 116 ? 24.405 -1.167 -5.485 1.00 26.57 114 HIS B CA 1
ATOM 2249 C C . HIS B 1 116 ? 23.578 -0.165 -6.309 1.00 26.31 114 HIS B C 1
ATOM 2250 O O . HIS B 1 116 ? 23.625 1.051 -6.108 1.00 26.11 114 HIS B O 1
ATOM 2257 N N . ILE B 1 117 ? 22.901 -0.714 -7.317 1.00 25.60 115 ILE B N 1
ATOM 2258 C CA . ILE B 1 117 ? 22.121 0.071 -8.264 1.00 25.15 115 ILE B CA 1
ATOM 2259 C C . ILE B 1 117 ? 20.677 -0.406 -8.178 1.00 24.08 115 ILE B C 1
ATOM 2260 O O . ILE B 1 117 ? 20.437 -1.581 -7.967 1.00 22.41 115 ILE B O 1
ATOM 2265 N N . TYR B 1 118 ? 19.707 0.489 -8.359 1.00 22.32 116 TYR B N 1
ATOM 2266 C CA . TYR B 1 118 ? 18.316 0.112 -8.139 1.00 21.66 116 TYR B CA 1
ATOM 2267 C C . TYR B 1 118 ? 17.461 0.474 -9.353 1.00 21.25 116 TYR B C 1
ATOM 2268 O O . TYR B 1 118 ? 17.884 1.247 -10.213 1.00 21.22 116 TYR B O 1
ATOM 2277 N N . LEU B 1 119 ? 16.250 -0.064 -9.403 1.00 20.66 117 LEU B N 1
ATOM 2278 C CA . LEU B 1 119 ? 15.347 0.306 -10.487 1.00 21.08 117 LEU B CA 1
ATOM 2279 C C . LEU B 1 119 ? 13.950 0.479 -9.929 1.00 20.97 117 LEU B C 1
ATOM 2280 O O . LEU B 1 119 ? 13.675 0.037 -8.816 1.00 22.42 117 LEU B O 1
ATOM 2285 N N . CYS B 1 120 ? 13.073 1.126 -10.700 1.00 20.95 118 CYS B N 1
ATOM 2286 C CA . CYS B 1 120 ? 11.650 1.164 -10.385 1.00 19.76 118 CYS B CA 1
ATOM 2287 C C . CYS B 1 120 ? 10.935 0.531 -11.565 1.00 18.91 118 CYS B C 1
ATOM 2288 O O . CYS B 1 120 ? 11.479 0.535 -12.674 1.00 17.78 118 CYS B O 1
ATOM 2291 N N . ALA B 1 121 ? 9.700 0.097 -11.340 1.00 17.54 119 ALA B N 1
ATOM 2292 C CA . ALA B 1 121 ? 8.931 -0.567 -12.376 1.00 18.23 119 ALA B CA 1
ATOM 2293 C C . ALA B 1 121 ? 7.469 -0.174 -12.266 1.00 20.96 119 ALA B C 1
ATOM 2294 O O . ALA B 1 121 ? 6.978 0.021 -11.149 1.00 22.19 119 ALA B O 1
ATOM 2296 N N . GLY B 1 122 ? 6.775 -0.044 -13.409 1.00 18.98 120 GLY B N 1
ATOM 2297 C CA . GLY B 1 122 ? 5.346 0.129 -13.383 1.00 18.97 120 GLY B CA 1
ATOM 2298 C C . GLY B 1 122 ? 4.744 -1.002 -14.223 1.00 20.30 120 GLY B C 1
ATOM 2299 O O . GLY B 1 122 ? 5.371 -1.447 -15.209 1.00 21.46 120 GLY B O 1
ATOM 2300 N N . VAL B 1 123 ? 3.558 -1.478 -13.854 1.00 18.82 121 VAL B N 1
ATOM 2301 C CA . VAL B 1 123 ? 2.991 -2.652 -14.532 1.00 20.64 121 VAL B CA 1
ATOM 2302 C C . VAL B 1 123 ? 1.542 -2.411 -14.929 1.00 21.28 121 VAL B C 1
ATOM 2303 O O . VAL B 1 123 ? 0.765 -1.835 -14.166 1.00 22.48 121 VAL B O 1
ATOM 2307 N N . SER B 1 124 ? 1.153 -2.840 -16.132 1.00 21.20 122 SER B N 1
ATOM 2308 C CA . SER B 1 124 ? -0.247 -2.792 -16.481 1.00 20.24 122 SER B CA 1
ATOM 2309 C C . SER B 1 124 ? -0.549 -3.906 -17.447 1.00 21.34 122 SER B C 1
ATOM 2310 O O . SER B 1 124 ? 0.295 -4.778 -17.691 1.00 19.31 122 SER B O 1
ATOM 2313 N N . SER B 1 125 ? -1.752 -3.896 -17.994 1.00 23.63 123 SER B N 1
ATOM 2314 C CA . SER B 1 125 ? -2.080 -4.979 -18.898 1.00 24.28 123 SER B CA 1
ATOM 2315 C C . SER B 1 125 ? -3.173 -4.554 -19.831 1.00 24.78 123 SER B C 1
ATOM 2316 O O . SER B 1 125 ? -3.768 -3.480 -19.654 1.00 25.02 123 SER B O 1
ATOM 2319 N N . LEU B 1 126 ? -3.421 -5.400 -20.836 1.00 23.79 124 LEU B N 1
ATOM 2320 C CA . LEU B 1 126 ? -4.466 -5.171 -21.812 1.00 23.72 124 LEU B CA 1
ATOM 2321 C C . LEU B 1 126 ? -5.809 -5.054 -21.105 1.00 26.56 124 LEU B C 1
ATOM 2322 O O . LEU B 1 126 ? -6.148 -5.865 -20.239 1.00 29.41 124 LEU B O 1
ATOM 2327 N N . HIS B 1 127 ? -6.549 -4.000 -21.434 1.00 27.85 125 HIS B N 1
ATOM 2328 C CA . HIS B 1 127 ? -7.909 -3.821 -20.948 1.00 28.79 125 HIS B CA 1
ATOM 2329 C C . HIS B 1 127 ? -8.915 -3.890 -22.085 1.00 30.62 125 HIS B C 1
ATOM 2330 O O . HIS B 1 127 ? -8.583 -3.589 -23.233 1.00 29.67 125 HIS B O 1
ATOM 2337 N N . HIS B 1 128 ? -10.141 -4.270 -21.750 1.00 33.96 126 HIS B N 1
ATOM 2338 C CA . HIS B 1 128 ? -11.245 -4.208 -22.683 1.00 39.89 126 HIS B CA 1
ATOM 2339 C C . HIS B 1 128 ? -11.355 -2.704 -23.033 1.00 39.19 126 HIS B C 1
ATOM 2340 O O . HIS B 1 128 ? -11.265 -1.838 -22.150 1.00 37.83 126 HIS B O 1
ATOM 2347 N N . GLY B 1 129 ? -11.484 -2.383 -24.308 1.00 39.46 127 GLY B N 1
ATOM 2348 C CA . GLY B 1 129 ? -11.552 -0.983 -24.709 1.00 37.16 127 GLY B CA 1
ATOM 2349 C C . GLY B 1 129 ? -10.237 -0.368 -25.156 1.00 34.26 127 GLY B C 1
ATOM 2350 O O . GLY B 1 129 ? -10.241 0.732 -25.725 1.00 34.97 127 GLY B O 1
ATOM 2351 N N . ASP B 1 130 ? -9.114 -1.057 -24.933 1.00 32.36 128 ASP B N 1
ATOM 2352 C CA . ASP B 1 130 ? -7.834 -0.619 -25.506 1.00 30.42 128 ASP B CA 1
ATOM 2353 C C . ASP B 1 130 ? -7.880 -0.797 -27.036 1.00 31.06 128 ASP B C 1
ATOM 2354 O O . ASP B 1 130 ? -8.435 -1.794 -27.529 1.00 30.92 128 ASP B O 1
ATOM 2359 N N . HIS B 1 131 ? -7.261 0.124 -27.775 1.00 29.95 129 HIS B N 1
ATOM 2360 C CA . HIS B 1 131 ? -7.208 0.013 -29.231 1.00 30.02 129 HIS B CA 1
ATOM 2361 C C . HIS B 1 131 ? -5.788 0.117 -29.774 1.00 28.25 129 HIS B C 1
ATOM 2362 O O . HIS B 1 131 ? -5.556 -0.076 -30.967 1.00 29.65 129 HIS B O 1
ATOM 2369 N N . ASP B 1 132 ? -4.836 0.419 -28.909 1.00 23.51 130 ASP B N 1
ATOM 2370 C CA . ASP B 1 132 ? -3.457 0.544 -29.368 1.00 24.08 130 ASP B CA 1
ATOM 2371 C C . ASP B 1 132 ? -2.505 0.090 -28.269 1.00 24.90 130 ASP B C 1
ATOM 2372 O O . ASP B 1 132 ? -2.910 0.052 -27.100 1.00 25.20 130 ASP B O 1
ATOM 2377 N N . ILE B 1 133 ? -1.275 -0.287 -28.616 1.00 23.41 131 ILE B N 1
ATOM 2378 C CA . ILE B 1 133 ? -0.325 -0.600 -27.562 1.00 23.40 131 ILE B CA 1
ATOM 2379 C C . ILE B 1 133 ? -0.100 0.651 -26.707 1.00 22.91 131 ILE B C 1
ATOM 2380 O O . ILE B 1 133 ? 0.328 0.555 -25.568 1.00 22.63 131 ILE B O 1
ATOM 2385 N N . ALA B 1 134 ? -0.330 1.834 -27.268 1.00 24.17 132 ALA B N 1
ATOM 2386 C CA . ALA B 1 134 ? -0.131 3.066 -26.495 1.00 22.77 132 ALA B CA 1
ATOM 2387 C C . ALA B 1 134 ? -1.084 3.158 -25.315 1.00 23.61 132 ALA B C 1
ATOM 2388 O O . ALA B 1 134 ? -0.786 3.861 -24.328 1.00 24.81 132 ALA B O 1
ATOM 2390 N N . ASP B 1 135 ? -2.253 2.526 -25.420 1.00 22.02 133 ASP B N 1
ATOM 2391 C CA . ASP B 1 135 ? -3.189 2.514 -24.295 1.00 20.74 133 ASP B CA 1
ATOM 2392 C C . ASP B 1 135 ? -2.577 1.804 -23.065 1.00 21.87 133 ASP B C 1
ATOM 2393 O O . ASP B 1 135 ? -2.783 2.231 -21.922 1.00 22.47 133 ASP B O 1
ATOM 2398 N N . ILE B 1 136 ? -1.836 0.729 -23.326 1.00 20.71 134 ILE B N 1
ATOM 2399 C CA . ILE B 1 136 ? -1.165 -0.071 -22.272 1.00 19.74 134 ILE B CA 1
ATOM 2400 C C . ILE B 1 136 ? 0.110 0.599 -21.772 1.00 20.53 134 ILE B C 1
ATOM 2401 O O . ILE B 1 136 ? 0.304 0.765 -20.561 1.00 22.73 134 ILE B O 1
ATOM 2406 N N . TYR B 1 137 ? 0.971 1.021 -22.700 1.00 20.51 135 TYR B N 1
ATOM 2407 C CA . TYR B 1 137 ? 2.208 1.686 -22.338 1.00 21.11 135 TYR B CA 1
ATOM 2408 C C . TYR B 1 137 ? 1.924 2.911 -21.475 1.00 21.13 135 TYR B C 1
ATOM 2409 O O . TYR B 1 137 ? 2.620 3.191 -20.508 1.00 18.35 135 TYR B O 1
ATOM 2418 N N . ARG B 1 138 ? 0.879 3.640 -21.814 1.00 24.00 136 ARG B N 1
ATOM 2419 C CA . ARG B 1 138 ? 0.519 4.822 -21.034 1.00 23.31 136 ARG B CA 1
ATOM 2420 C C . ARG B 1 138 ? 0.317 4.461 -19.558 1.00 21.39 136 ARG B C 1
ATOM 2421 O O . ARG B 1 138 ? 0.738 5.181 -18.644 1.00 18.82 136 ARG B O 1
ATOM 2429 N N . ARG B 1 139 ? -0.329 3.326 -19.325 1.00 21.27 137 ARG B N 1
ATOM 2430 C CA . ARG B 1 139 ? -0.613 2.889 -17.961 1.00 20.75 137 ARG B CA 1
ATOM 2431 C C . ARG B 1 139 ? 0.614 2.323 -17.252 1.00 19.84 137 ARG B C 1
ATOM 2432 O O . ARG B 1 139 ? 0.826 2.649 -16.080 1.00 19.41 137 ARG B O 1
ATOM 2440 N N . SER B 1 140 ? 1.440 1.504 -17.921 1.00 20.08 138 SER B N 1
ATOM 2441 C CA . SER B 1 140 ? 2.633 1.009 -17.226 1.00 20.54 138 SER B CA 1
ATOM 2442 C C . SER B 1 140 ? 3.591 2.204 -17.004 1.00 19.83 138 SER B C 1
ATOM 2443 O O . SER B 1 140 ? 4.244 2.311 -15.966 1.00 18.80 138 SER B O 1
ATOM 2446 N N . ASP B 1 141 ? 3.650 3.114 -17.967 1.00 20.66 139 ASP B N 1
ATOM 2447 C CA . ASP B 1 141 ? 4.489 4.303 -17.820 1.00 22.37 139 ASP B CA 1
ATOM 2448 C C . ASP B 1 141 ? 3.990 5.165 -16.661 1.00 24.25 139 ASP B C 1
ATOM 2449 O O . ASP B 1 141 ? 4.781 5.659 -15.831 1.00 25.82 139 ASP B O 1
ATOM 2454 N N . GLN B 1 142 ? 2.674 5.324 -16.549 1.00 23.74 140 GLN B N 1
ATOM 2455 C CA . GLN B 1 142 ? 2.163 6.123 -15.459 1.00 22.58 140 GLN B CA 1
ATOM 2456 C C . GLN B 1 142 ? 2.435 5.437 -14.121 1.00 19.84 140 GLN B C 1
ATOM 2457 O O . GLN B 1 142 ? 2.766 6.098 -13.143 1.00 17.24 140 GLN B O 1
ATOM 2463 N N . ALA B 1 143 ? 2.360 4.104 -14.081 1.00 17.90 141 ALA B N 1
ATOM 2464 C CA . ALA B 1 143 ? 2.657 3.370 -12.844 1.00 18.44 141 ALA B CA 1
ATOM 2465 C C . ALA B 1 143 ? 4.129 3.470 -12.482 1.00 19.60 141 ALA B C 1
ATOM 2466 O O . ALA B 1 143 ? 4.479 3.541 -11.306 1.00 23.53 141 ALA B O 1
ATOM 2468 N N . LEU B 1 144 ? 4.997 3.476 -13.490 1.00 18.39 142 LEU B N 1
ATOM 2469 C CA . LEU B 1 144 ? 6.426 3.633 -13.259 1.00 17.80 142 LEU B CA 1
ATOM 2470 C C . LEU B 1 144 ? 6.717 4.972 -12.561 1.00 19.97 142 LEU B C 1
ATOM 2471 O O . LEU B 1 144 ? 7.457 5.048 -11.558 1.00 20.72 142 LEU B O 1
ATOM 2476 N N . TYR B 1 145 ? 6.106 6.030 -13.074 1.00 20.77 143 TYR B N 1
ATOM 2477 C CA . TYR B 1 145 ? 6.316 7.337 -12.466 1.00 21.87 143 TYR B CA 1
ATOM 2478 C C . TYR B 1 145 ? 5.659 7.422 -11.116 1.00 21.88 143 TYR B C 1
ATOM 2479 O O . TYR B 1 145 ? 6.142 8.166 -10.239 1.00 22.79 143 TYR B O 1
ATOM 2488 N N . LYS B 1 146 ? 4.566 6.694 -10.921 1.00 20.06 144 LYS B N 1
ATOM 2489 C CA . LYS B 1 146 ? 3.980 6.654 -9.597 1.00 23.73 144 LYS B CA 1
ATOM 2490 C C . LYS B 1 146 ? 4.920 5.953 -8.605 1.00 25.34 144 LYS B C 1
ATOM 2491 O O . LYS B 1 146 ? 5.094 6.394 -7.456 1.00 25.11 144 LYS B O 1
ATOM 2497 N N . ALA B 1 147 ? 5.518 4.842 -9.045 1.00 25.84 145 ALA B N 1
ATOM 2498 C CA . ALA B 1 147 ? 6.480 4.120 -8.198 1.00 24.92 145 ALA B CA 1
ATOM 2499 C C . ALA B 1 147 ? 7.589 5.061 -7.736 1.00 25.08 145 ALA B C 1
ATOM 2500 O O . ALA B 1 147 ? 7.930 5.123 -6.537 1.00 25.27 145 ALA B O 1
ATOM 2502 N N . LYS B 1 148 ? 8.118 5.829 -8.688 1.00 25.24 146 LYS B N 1
ATOM 2503 C CA . LYS B 1 148 ? 9.220 6.750 -8.415 1.00 27.08 146 LYS B CA 1
ATOM 2504 C C . LYS B 1 148 ? 8.909 7.787 -7.354 1.00 27.19 146 LYS B C 1
ATOM 2505 O O . LYS B 1 148 ? 9.834 8.362 -6.754 1.00 28.37 146 LYS B O 1
ATOM 2511 N N . ARG B 1 149 ? 7.632 8.080 -7.132 1.00 26.25 147 ARG B N 1
ATOM 2512 C CA . ARG B 1 149 ? 7.295 9.094 -6.130 1.00 28.94 147 ARG B CA 1
ATOM 2513 C C . ARG B 1 149 ? 7.660 8.686 -4.701 1.00 29.93 147 ARG B C 1
ATOM 2514 O O . ARG B 1 149 ? 7.778 9.554 -3.804 1.00 29.79 147 ARG B O 1
ATOM 2522 N N . ASN B 1 150 ? 7.819 7.386 -4.462 1.00 30.85 148 ASN B N 1
ATOM 2523 C CA . ASN B 1 150 ? 8.218 6.952 -3.115 1.00 33.66 148 ASN B CA 1
ATOM 2524 C C . ASN B 1 150 ? 9.718 6.666 -2.998 1.00 31.07 148 ASN B C 1
ATOM 2525 O O . ASN B 1 150 ? 10.201 6.125 -1.989 1.00 30.80 148 ASN B O 1
ATOM 2530 N N . GLY B 1 151 ? 10.455 7.021 -4.044 1.00 30.46 149 GLY B N 1
ATOM 2531 C CA . GLY B 1 151 ? 11.907 6.892 -4.045 1.00 29.05 149 GLY B CA 1
ATOM 2532 C C . GLY B 1 151 ? 12.425 5.897 -5.068 1.00 26.59 149 GLY B C 1
ATOM 2533 O O . GLY B 1 151 ? 11.677 5.430 -5.941 1.00 25.23 149 GLY B O 1
ATOM 2534 N N . ARG B 1 152 ? 13.665 5.468 -4.885 1.00 25.66 150 ARG B N 1
ATOM 2535 C CA . ARG B 1 152 ? 14.254 4.527 -5.817 1.00 25.33 150 ARG B CA 1
ATOM 2536 C C . ARG B 1 152 ? 13.819 3.158 -5.324 1.00 24.15 150 ARG B C 1
ATOM 2537 O O . ARG B 1 152 ? 13.282 3.053 -4.231 1.00 24.80 150 ARG B O 1
ATOM 2545 N N . ASN B 1 153 ? 14.023 2.131 -6.141 1.00 22.48 151 ASN B N 1
ATOM 2546 C CA . ASN B 1 153 ? 13.746 0.741 -5.736 1.00 20.66 151 ASN B CA 1
ATOM 2547 C C . ASN B 1 153 ? 12.253 0.517 -5.357 1.00 24.34 151 ASN B C 1
ATOM 2548 O O . ASN B 1 153 ? 11.944 0.056 -4.258 1.00 24.95 151 ASN B O 1
ATOM 2553 N N . ARG B 1 154 ? 11.328 0.820 -6.284 1.00 23.77 152 ARG B N 1
ATOM 2554 C CA . ARG B 1 154 ? 9.891 0.725 -5.989 1.00 25.78 152 ARG B CA 1
ATOM 2555 C C . ARG B 1 154 ? 9.159 0.155 -7.202 1.00 24.65 152 ARG B C 1
ATOM 2556 O O . ARG B 1 154 ? 9.580 0.387 -8.319 1.00 22.83 152 ARG B O 1
ATOM 2564 N N . CYS B 1 155 ? 8.090 -0.603 -6.959 1.00 25.04 153 CYS B N 1
ATOM 2565 C CA A CYS B 1 155 ? 7.259 -1.158 -8.039 0.56 24.65 153 CYS B CA 1
ATOM 2566 C CA B CYS B 1 155 ? 7.273 -1.168 -8.033 0.44 24.65 153 CYS B CA 1
ATOM 2567 C C . CYS B 1 155 ? 5.789 -0.836 -7.825 1.00 25.17 153 CYS B C 1
ATOM 2568 O O . CYS B 1 155 ? 5.298 -0.940 -6.696 1.00 27.43 153 CYS B O 1
ATOM 2573 N N . CYS B 1 156 ? 5.075 -0.446 -8.902 1.00 22.57 154 CYS B N 1
ATOM 2574 C CA . CYS B 1 156 ? 3.628 -0.180 -8.814 1.00 22.47 154 CYS B CA 1
ATOM 2575 C C . CYS B 1 156 ? 2.812 -0.810 -9.933 1.00 22.01 154 CYS B C 1
ATOM 2576 O O . CYS B 1 156 ? 3.247 -0.821 -11.077 1.00 22.49 154 CYS B O 1
ATOM 2579 N N . ILE B 1 157 ? 1.618 -1.280 -9.593 1.00 23.46 155 ILE B N 1
ATOM 2580 C CA A ILE B 1 157 ? 0.623 -1.660 -10.597 0.42 23.64 155 ILE B CA 1
ATOM 2581 C CA B ILE B 1 157 ? 0.651 -1.661 -10.599 0.58 23.79 155 ILE B CA 1
ATOM 2582 C C . ILE B 1 157 ? -0.253 -0.453 -10.903 1.00 24.65 155 ILE B C 1
ATOM 2583 O O . ILE B 1 157 ? -0.628 0.301 -9.992 1.00 24.90 155 ILE B O 1
ATOM 2592 N N . TYR B 1 158 ? -0.602 -0.256 -12.171 1.00 23.85 156 TYR B N 1
ATOM 2593 C CA . TYR B 1 158 ? -1.584 0.781 -12.491 1.00 23.91 156 TYR B CA 1
ATOM 2594 C C . TYR B 1 158 ? -2.949 0.460 -11.890 1.00 27.29 156 TYR B C 1
ATOM 2595 O O . TYR B 1 158 ? -3.474 -0.653 -12.044 1.00 27.61 156 TYR B O 1
ATOM 2604 N N . ARG B 1 159 ? -3.532 1.451 -11.225 1.00 28.79 157 ARG B N 1
ATOM 2605 C CA . ARG B 1 159 ? -4.906 1.370 -10.731 1.00 32.74 157 ARG B CA 1
ATOM 2606 C C . ARG B 1 159 ? -5.622 2.672 -11.104 1.00 32.92 157 ARG B C 1
ATOM 2607 O O . ARG B 1 159 ? -4.979 3.701 -11.230 1.00 31.81 157 ARG B O 1
ATOM 2615 N N . GLN B 1 160 ? -6.919 2.622 -11.357 1.00 33.64 158 GLN B N 1
ATOM 2616 C CA . GLN B 1 160 ? -7.654 3.856 -11.551 1.00 34.33 158 GLN B CA 1
ATOM 2617 C C . GLN B 1 160 ? -8.741 3.881 -10.481 1.00 35.05 158 GLN B C 1
ATOM 2618 O O . GLN B 1 160 ? -9.450 2.882 -10.308 1.00 35.92 158 GLN B O 1
ATOM 2624 N N . SER B 1 161 ? -8.924 5.002 -9.796 1.00 33.15 159 SER B N 1
ATOM 2625 C CA . SER B 1 161 ? -10.025 5.076 -8.842 1.00 35.01 159 SER B CA 1
ATOM 2626 C C . SER B 1 161 ? -11.336 4.917 -9.631 1.00 36.02 159 SER B C 1
ATOM 2627 O O . SER B 1 161 ? -11.361 5.120 -10.848 1.00 36.34 159 SER B O 1
ATOM 2630 N N . THR B 1 162 ? -12.414 4.524 -8.967 1.00 36.67 160 THR B N 1
ATOM 2631 C CA . THR B 1 162 ? -13.621 4.208 -9.709 1.00 37.75 160 THR B CA 1
ATOM 2632 C C . THR B 1 162 ? -14.261 5.510 -10.194 1.00 38.98 160 THR B C 1
ATOM 2633 O O . THR B 1 162 ? -14.788 5.565 -11.314 1.00 37.62 160 THR B O 1
ATOM 2637 N N . GLU B 1 163 ? -14.208 6.545 -9.351 1.00 40.00 161 GLU B N 1
ATOM 2638 C CA . GLU B 1 163 ? -14.720 7.868 -9.714 1.00 41.53 161 GLU B CA 1
ATOM 2639 C C . GLU B 1 163 ? -13.779 8.979 -9.269 1.00 41.46 161 GLU B C 1
ATOM 2640 O O . GLU B 1 163 ? -12.672 8.717 -8.762 1.00 38.06 161 GLU B O 1
ATOM 2647 N N . THR C 1 5 ? -16.854 15.446 -28.914 1.00 70.60 3 THR C N 1
ATOM 2648 C CA . THR C 1 5 ? -16.783 14.157 -28.236 1.00 70.24 3 THR C CA 1
ATOM 2649 C C . THR C 1 5 ? -16.738 13.015 -29.244 1.00 70.64 3 THR C C 1
ATOM 2650 O O . THR C 1 5 ? -16.494 11.864 -28.885 1.00 71.00 3 THR C O 1
ATOM 2654 N N . GLN C 1 6 ? -16.996 13.334 -30.507 1.00 70.42 4 GLN C N 1
ATOM 2655 C CA . GLN C 1 6 ? -16.808 12.368 -31.578 1.00 69.89 4 GLN C CA 1
ATOM 2656 C C . GLN C 1 6 ? -15.416 12.661 -32.112 1.00 65.77 4 GLN C C 1
ATOM 2657 O O . GLN C 1 6 ? -14.633 11.752 -32.418 1.00 65.33 4 GLN C O 1
ATOM 2663 N N . LEU C 1 7 ? -15.148 13.962 -32.236 1.00 62.20 5 LEU C N 1
ATOM 2664 C CA . LEU C 1 7 ? -13.859 14.492 -32.658 1.00 57.85 5 LEU C CA 1
ATOM 2665 C C . LEU C 1 7 ? -12.683 14.026 -31.805 1.00 50.22 5 LEU C C 1
ATOM 2666 O O . LEU C 1 7 ? -11.541 13.957 -32.278 1.00 48.05 5 LEU C O 1
ATOM 2671 N N . CYS C 1 8 ? -12.950 13.670 -30.558 1.00 45.14 6 CYS C N 1
ATOM 2672 C CA . CYS C 1 8 ? -11.844 13.272 -29.706 1.00 40.47 6 CYS C CA 1
ATOM 2673 C C . CYS C 1 8 ? -11.932 11.796 -29.374 1.00 36.94 6 CYS C C 1
ATOM 2674 O O . CYS C 1 8 ? -11.410 11.346 -28.346 1.00 32.70 6 CYS C O 1
ATOM 2677 N N . ASN C 1 9 ? -12.530 11.043 -30.295 1.00 36.53 7 ASN C N 1
ATOM 2678 C CA . ASN C 1 9 ? -12.637 9.600 -30.150 1.00 37.48 7 ASN C CA 1
ATOM 2679 C C . ASN C 1 9 ? -11.276 8.968 -30.109 1.00 35.91 7 ASN C C 1
ATOM 2680 O O . ASN C 1 9 ? -10.432 9.257 -30.972 1.00 35.58 7 ASN C O 1
ATOM 2685 N N . ARG C 1 10 ? -11.055 8.134 -29.097 1.00 35.76 8 ARG C N 1
ATOM 2686 C CA . ARG C 1 10 ? -9.747 7.524 -28.844 1.00 34.22 8 ARG C CA 1
ATOM 2687 C C . ARG C 1 10 ? -9.310 6.519 -29.930 1.00 33.57 8 ARG C C 1
ATOM 2688 O O . ARG C 1 10 ? -8.206 6.646 -30.459 1.00 31.44 8 ARG C O 1
ATOM 2696 N N . ARG C 1 11 ? -10.177 5.583 -30.320 1.00 37.14 9 ARG C N 1
ATOM 2697 C CA . ARG C 1 11 ? -9.786 4.601 -31.332 1.00 38.44 9 ARG C CA 1
ATOM 2698 C C . ARG C 1 11 ? -9.268 5.294 -32.563 1.00 37.66 9 ARG C C 1
ATOM 2699 O O . ARG C 1 11 ? -8.179 4.991 -33.063 1.00 36.49 9 ARG C O 1
ATOM 2707 N N . LYS C 1 12 ? -10.046 6.273 -33.010 1.00 38.49 10 LYS C N 1
ATOM 2708 C CA . LYS C 1 12 ? -9.754 7.002 -34.228 1.00 39.27 10 LYS C CA 1
ATOM 2709 C C . LYS C 1 12 ? -8.475 7.813 -34.100 1.00 35.15 10 LYS C C 1
ATOM 2710 O O . LYS C 1 12 ? -7.716 7.961 -35.071 1.00 34.85 10 LYS C O 1
ATOM 2716 N N . LEU C 1 13 ? -8.238 8.355 -32.912 1.00 33.06 11 LEU C N 1
ATOM 2717 C CA . LEU C 1 13 ? -7.014 9.100 -32.687 1.00 30.82 11 LEU C CA 1
ATOM 2718 C C . LEU C 1 13 ? -5.847 8.165 -32.973 1.00 28.70 11 LEU C C 1
ATOM 2719 O O . LEU C 1 13 ? -4.959 8.508 -33.751 1.00 28.83 11 LEU C O 1
ATOM 2724 N N . TRP C 1 14 ? -5.828 6.984 -32.364 1.00 28.91 12 TRP C N 1
ATOM 2725 C CA . TRP C 1 14 ? -4.661 6.113 -32.555 1.00 29.29 12 TRP C CA 1
ATOM 2726 C C . TRP C 1 14 ? -4.515 5.734 -34.032 1.00 30.43 12 TRP C C 1
ATOM 2727 O O . TRP C 1 14 ? -3.403 5.739 -34.588 1.00 30.86 12 TRP C O 1
ATOM 2738 N N . ALA C 1 15 ? -5.627 5.440 -34.692 1.00 31.38 13 ALA C N 1
ATOM 2739 C CA . ALA C 1 15 ? -5.542 5.065 -36.095 1.00 32.54 13 ALA C CA 1
ATOM 2740 C C . ALA C 1 15 ? -4.998 6.230 -36.916 1.00 33.04 13 ALA C C 1
ATOM 2741 O O . ALA C 1 15 ? -4.160 6.039 -37.809 1.00 30.87 13 ALA C O 1
ATOM 2743 N N . ASP C 1 16 ? -5.487 7.437 -36.630 1.00 32.69 14 ASP C N 1
ATOM 2744 C CA . ASP C 1 16 ? -5.004 8.619 -37.335 1.00 32.62 14 ASP C CA 1
ATOM 2745 C C . ASP C 1 16 ? -3.513 8.882 -37.047 1.00 31.02 14 ASP C C 1
ATOM 2746 O O . ASP C 1 16 ? -2.739 9.181 -37.964 1.00 31.31 14 ASP C O 1
ATOM 2751 N N . PHE C 1 17 ? -3.105 8.706 -35.794 1.00 28.43 15 PHE C N 1
ATOM 2752 C CA . PHE C 1 17 ? -1.714 8.912 -35.386 1.00 27.51 15 PHE C CA 1
ATOM 2753 C C . PHE C 1 17 ? -0.838 7.895 -36.157 1.00 30.15 15 PHE C C 1
ATOM 2754 O O . PHE C 1 17 ? 0.166 8.276 -36.777 1.00 31.93 15 PHE C O 1
ATOM 2762 N N . ARG C 1 18 ? -1.263 6.624 -36.195 1.00 29.15 16 ARG C N 1
ATOM 2763 C CA . ARG C 1 18 ? -0.483 5.601 -36.880 1.00 29.34 16 ARG C CA 1
ATOM 2764 C C . ARG C 1 18 ? -0.279 5.923 -38.343 1.00 31.10 16 ARG C C 1
ATOM 2765 O O . ARG C 1 18 ? 0.840 5.820 -38.857 1.00 31.80 16 ARG C O 1
ATOM 2773 N N . ALA C 1 19 ? -1.340 6.358 -39.015 1.00 30.84 17 ALA C N 1
ATOM 2774 C CA . ALA C 1 19 ? -1.202 6.716 -40.408 1.00 33.16 17 ALA C CA 1
ATOM 2775 C C . ALA C 1 19 ? -0.381 7.996 -40.554 1.00 31.99 17 ALA C C 1
ATOM 2776 O O . ALA C 1 19 ? 0.442 8.113 -41.470 1.00 33.86 17 ALA C O 1
ATOM 2778 N N . ALA C 1 20 ? -0.595 8.951 -39.665 1.00 30.63 18 ALA C N 1
ATOM 2779 C CA . ALA C 1 20 ? 0.131 10.224 -39.755 1.00 32.47 18 ALA C CA 1
ATOM 2780 C C . ALA C 1 20 ? 1.637 10.032 -39.636 1.00 32.73 18 ALA C C 1
ATOM 2781 O O . ALA C 1 20 ? 2.414 10.721 -40.302 1.00 32.33 18 ALA C O 1
ATOM 2783 N N . PHE C 1 21 ? 2.026 9.077 -38.786 1.00 32.44 19 PHE C N 1
ATOM 2784 C CA . PHE C 1 21 ? 3.416 8.719 -38.562 1.00 33.04 19 PHE C CA 1
ATOM 2785 C C . PHE C 1 21 ? 4.081 8.207 -39.830 1.00 33.77 19 PHE C C 1
ATOM 2786 O O . PHE C 1 21 ? 5.180 8.647 -40.176 1.00 31.98 19 PHE C O 1
ATOM 2794 N N . ALA C 1 22 ? 3.448 7.251 -40.512 1.00 31.65 20 ALA C N 1
ATOM 2795 C CA . ALA C 1 22 ? 4.039 6.725 -41.729 1.00 33.50 20 ALA C CA 1
ATOM 2796 C C . ALA C 1 22 ? 4.083 7.811 -42.807 1.00 38.30 20 ALA C C 1
ATOM 2797 O O . ALA C 1 22 ? 5.067 7.947 -43.547 1.00 35.94 20 ALA C O 1
ATOM 2799 N N . ARG C 1 23 ? 2.990 8.566 -42.903 1.00 38.44 21 ARG C N 1
ATOM 2800 C CA . ARG C 1 23 ? 2.890 9.676 -43.847 1.00 40.12 21 ARG C CA 1
ATOM 2801 C C . ARG C 1 23 ? 4.001 10.700 -43.608 1.00 39.39 21 ARG C C 1
ATOM 2802 O O . ARG C 1 23 ? 4.677 11.103 -44.550 1.00 40.64 21 ARG C O 1
ATOM 2810 N N . ALA C 1 24 ? 4.231 11.084 -42.355 1.00 39.41 22 ALA C N 1
ATOM 2811 C CA . ALA C 1 24 ? 5.282 12.059 -42.061 1.00 39.06 22 ALA C CA 1
ATOM 2812 C C . ALA C 1 24 ? 6.653 11.549 -42.489 1.00 40.80 22 ALA C C 1
ATOM 2813 O O . ALA C 1 24 ? 7.459 12.294 -43.027 1.00 41.94 22 ALA C O 1
ATOM 2815 N N . LYS C 1 25 ? 6.924 10.277 -42.245 1.00 40.62 23 LYS C N 1
ATOM 2816 C CA . LYS C 1 25 ? 8.207 9.723 -42.638 1.00 44.16 23 LYS C CA 1
ATOM 2817 C C . LYS C 1 25 ? 8.327 9.708 -44.145 1.00 48.02 23 LYS C C 1
ATOM 2818 O O . LYS C 1 25 ? 9.376 10.038 -44.699 1.00 50.47 23 LYS C O 1
ATOM 2824 N N . ARG C 1 26 ? 7.224 9.372 -44.803 1.00 48.64 24 ARG C N 1
ATOM 2825 C CA . ARG C 1 26 ? 7.174 9.293 -46.256 1.00 51.52 24 ARG C CA 1
ATOM 2826 C C . ARG C 1 26 ? 7.322 10.674 -46.911 1.00 52.55 24 ARG C C 1
ATOM 2827 O O . ARG C 1 26 ? 8.078 10.830 -47.879 1.00 54.12 24 ARG C O 1
ATOM 2835 N N . LEU C 1 27 ? 6.561 11.655 -46.425 1.00 50.23 25 LEU C N 1
ATOM 2836 C CA . LEU C 1 27 ? 6.626 13.001 -46.991 1.00 51.99 25 LEU C CA 1
ATOM 2837 C C . LEU C 1 27 ? 7.774 13.798 -46.388 1.00 51.56 25 LEU C C 1
ATOM 2838 O O . LEU C 1 27 ? 8.027 14.934 -46.784 1.00 51.76 25 LEU C O 1
ATOM 2843 N N . ARG C 1 28 ? 8.474 13.179 -45.445 1.00 51.60 26 ARG C N 1
ATOM 2844 C CA . ARG C 1 28 ? 9.569 13.812 -44.717 1.00 52.32 26 ARG C CA 1
ATOM 2845 C C . ARG C 1 28 ? 9.120 15.139 -44.107 1.00 50.16 26 ARG C C 1
ATOM 2846 O O . ARG C 1 28 ? 9.757 16.175 -44.294 1.00 51.47 26 ARG C O 1
ATOM 2854 N N . GLN C 1 29 ? 8.008 15.089 -43.381 1.00 46.41 27 GLN C N 1
ATOM 2855 C CA . GLN C 1 29 ? 7.478 16.257 -42.705 1.00 44.03 27 GLN C CA 1
ATOM 2856 C C . GLN C 1 29 ? 7.608 16.090 -41.204 1.00 41.55 27 GLN C C 1
ATOM 2857 O O . GLN C 1 29 ? 7.704 14.956 -40.681 1.00 41.26 27 GLN C O 1
ATOM 2863 N N . PRO C 1 30 ? 7.631 17.213 -40.486 1.00 39.73 28 PRO C N 1
ATOM 2864 C CA . PRO C 1 30 ? 7.597 17.069 -39.032 1.00 36.50 28 PRO C CA 1
ATOM 2865 C C . PRO C 1 30 ? 6.202 16.635 -38.582 1.00 34.84 28 PRO C C 1
ATOM 2866 O O . PRO C 1 30 ? 5.228 16.800 -39.322 1.00 35.77 28 PRO C O 1
ATOM 2870 N N . LEU C 1 31 ? 6.109 16.055 -37.397 1.00 33.46 29 LEU C N 1
ATOM 2871 C CA . LEU C 1 31 ? 4.843 15.609 -36.845 1.00 31.59 29 LEU C CA 1
ATOM 2872 C C . LEU C 1 31 ? 4.907 15.853 -35.355 1.00 30.21 29 LEU C C 1
ATOM 2873 O O . LEU C 1 31 ? 5.778 15.288 -34.677 1.00 31.97 29 LEU C O 1
ATOM 2878 N N . SER C 1 32 ? 4.006 16.661 -34.811 1.00 26.93 30 SER C N 1
ATOM 2879 C CA . SER C 1 32 ? 4.112 16.959 -33.390 1.00 25.62 30 SER C CA 1
ATOM 2880 C C . SER C 1 32 ? 2.988 16.326 -32.602 1.00 24.25 30 SER C C 1
ATOM 2881 O O . SER C 1 32 ? 1.922 16.029 -33.133 1.00 23.72 30 SER C O 1
ATOM 2884 N N . CYS C 1 33 ? 3.249 16.118 -31.322 1.00 23.09 31 CYS C N 1
ATOM 2885 C CA . CYS C 1 33 ? 2.326 15.423 -30.434 1.00 22.84 31 CYS C CA 1
ATOM 2886 C C . CYS C 1 33 ? 2.220 16.196 -29.117 1.00 23.00 31 CYS C C 1
ATOM 2887 O O . CYS C 1 33 ? 3.251 16.494 -28.517 1.00 22.12 31 CYS C O 1
ATOM 2890 N N . ILE C 1 34 ? 1.001 16.543 -28.681 1.00 23.64 32 ILE C N 1
ATOM 2891 C CA . ILE C 1 34 ? 0.839 17.229 -27.380 1.00 22.11 32 ILE C CA 1
ATOM 2892 C C . ILE C 1 34 ? -0.018 16.395 -26.443 1.00 19.96 32 ILE C C 1
ATOM 2893 O O . ILE C 1 34 ? -1.122 15.929 -26.816 1.00 20.14 32 ILE C O 1
ATOM 2898 N N . SER C 1 35 ? 0.504 16.169 -25.243 1.00 18.86 33 SER C N 1
ATOM 2899 C CA . SER C 1 35 ? -0.235 15.470 -24.203 1.00 21.53 33 SER C CA 1
ATOM 2900 C C . SER C 1 35 ? -0.716 16.534 -23.231 1.00 24.52 33 SER C C 1
ATOM 2901 O O . SER C 1 35 ? 0.104 17.322 -22.698 1.00 23.58 33 SER C O 1
ATOM 2904 N N . ILE C 1 36 ? -2.023 16.553 -22.979 1.00 25.37 34 ILE C N 1
ATOM 2905 C CA . ILE C 1 36 ? -2.606 17.592 -22.146 1.00 26.95 34 ILE C CA 1
ATOM 2906 C C . ILE C 1 36 ? -3.353 16.984 -20.992 1.00 27.16 34 ILE C C 1
ATOM 2907 O O . ILE C 1 36 ? -4.170 16.108 -21.180 1.00 27.49 34 ILE C O 1
ATOM 2912 N N . ASP C 1 37 ? -3.092 17.463 -19.783 1.00 26.23 35 ASP C N 1
ATOM 2913 C CA . ASP C 1 37 ? -3.767 16.897 -18.640 1.00 26.78 35 ASP C CA 1
ATOM 2914 C C . ASP C 1 37 ? -4.238 17.990 -17.716 1.00 26.59 35 ASP C C 1
ATOM 2915 O O . ASP C 1 37 ? -3.438 18.853 -17.337 1.00 27.08 35 ASP C O 1
ATOM 2920 N N . ILE C 1 38 ? -5.498 17.938 -17.299 1.00 26.03 36 ILE C N 1
ATOM 2921 C CA . ILE C 1 38 ? -6.022 18.955 -16.366 1.00 26.99 36 ILE C CA 1
ATOM 2922 C C . ILE 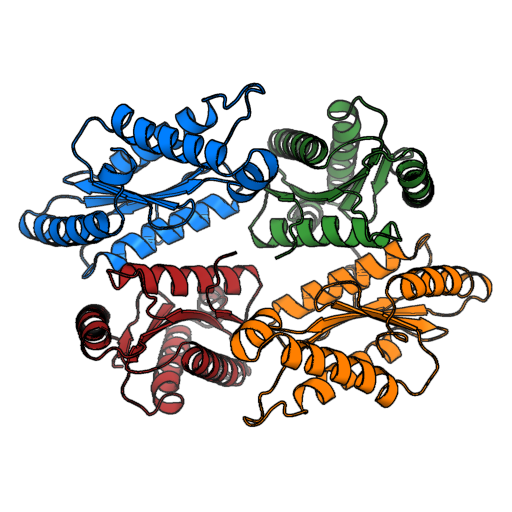C 1 38 ? -5.468 18.772 -14.958 1.00 26.45 36 ILE C C 1
ATOM 2923 O O . ILE C 1 38 ? -5.384 17.624 -14.473 1.00 25.34 36 ILE C O 1
ATOM 2928 N N . ASP C 1 39 ? -5.030 19.862 -14.321 1.00 25.66 37 ASP C N 1
ATOM 2929 C CA . ASP C 1 39 ? -4.434 19.762 -12.978 1.00 26.93 37 ASP C CA 1
ATOM 2930 C C . ASP C 1 39 ? -5.519 19.559 -11.920 1.00 28.11 37 ASP C C 1
ATOM 2931 O O . ASP C 1 39 ? -6.558 20.211 -11.967 1.00 27.15 37 ASP C O 1
ATOM 2936 N N . ASN C 1 40 ? -5.281 18.645 -10.990 1.00 28.92 38 ASN C N 1
ATOM 2937 C CA . ASN C 1 40 ? -6.209 18.376 -9.886 1.00 31.90 38 ASN C CA 1
ATOM 2938 C C . ASN C 1 40 ? -7.650 18.089 -10.310 1.00 29.40 38 ASN C C 1
ATOM 2939 O O . ASN C 1 40 ? -8.613 18.466 -9.635 1.00 29.25 38 ASN C O 1
ATOM 2944 N N . PHE C 1 41 ? -7.805 17.346 -11.394 1.00 28.68 39 PHE C N 1
ATOM 2945 C CA . PHE C 1 41 ? -9.144 17.106 -11.922 1.00 28.70 39 PHE C CA 1
ATOM 2946 C C . PHE C 1 41 ? -9.984 16.253 -10.954 1.00 29.18 39 PHE C C 1
ATOM 2947 O O . PHE C 1 41 ? -11.200 16.445 -10.845 1.00 29.36 39 PHE C O 1
ATOM 2955 N N . LYS C 1 42 ? -9.331 15.364 -10.204 1.00 30.07 40 LYS C N 1
ATOM 2956 C CA . LYS C 1 42 ? -10.028 14.587 -9.181 1.00 32.28 40 LYS C CA 1
ATOM 2957 C C . LYS C 1 42 ? -10.708 15.474 -8.136 1.00 31.77 40 LYS C C 1
ATOM 2958 O O . LYS C 1 42 ? -11.867 15.237 -7.755 1.00 30.67 40 LYS C O 1
ATOM 2964 N N . LEU C 1 43 ? -9.990 16.501 -7.674 1.00 31.18 41 LEU C N 1
ATOM 2965 C CA . LEU C 1 43 ? -10.545 17.419 -6.693 1.00 35.11 41 LEU C CA 1
ATOM 2966 C C . LEU C 1 43 ? -11.741 18.156 -7.290 1.00 33.64 41 LEU C C 1
ATOM 2967 O O . LEU C 1 43 ? -12.738 18.417 -6.606 1.00 33.32 41 LEU C O 1
ATOM 2972 N N . ILE C 1 44 ? -11.635 18.489 -8.571 1.00 31.96 42 ILE C N 1
ATOM 2973 C CA . ILE C 1 44 ? -12.727 19.163 -9.243 1.00 30.90 42 ILE C CA 1
ATOM 2974 C C . ILE C 1 44 ? -13.986 18.285 -9.221 1.00 33.23 42 ILE C C 1
ATOM 2975 O O . ILE C 1 44 ? -15.051 18.762 -8.841 1.00 35.86 42 ILE C O 1
ATOM 2980 N N . ASN C 1 45 ? -13.862 17.000 -9.569 1.00 32.70 43 ASN C N 1
ATOM 2981 C CA . ASN C 1 45 ? -15.024 16.125 -9.567 1.00 34.63 43 ASN C CA 1
ATOM 2982 C C . ASN C 1 45 ? -15.501 15.819 -8.154 1.00 36.03 43 ASN C C 1
ATOM 2983 O O . ASN C 1 45 ? -16.709 15.680 -7.919 1.00 38.81 43 ASN C O 1
ATOM 2988 N N . ASP C 1 46 ? -14.569 15.690 -7.209 1.00 34.56 44 ASP C N 1
ATOM 2989 C CA . ASP C 1 46 ? -14.969 15.473 -5.826 1.00 37.11 44 ASP C CA 1
ATOM 2990 C C . ASP C 1 46 ? -15.807 16.634 -5.324 1.00 39.13 44 ASP C C 1
ATOM 2991 O O . ASP C 1 46 ? -16.800 16.444 -4.613 1.00 40.94 44 ASP C O 1
ATOM 2996 N N . GLN C 1 47 ? -15.434 17.838 -5.729 1.00 38.91 45 GLN C N 1
ATOM 2997 C CA . GLN C 1 47 ? -16.086 19.002 -5.162 1.00 43.20 45 GLN C CA 1
ATOM 2998 C C . GLN C 1 47 ? -17.256 19.546 -5.976 1.00 42.93 45 GLN C C 1
ATOM 2999 O O . GLN C 1 47 ? -18.204 20.036 -5.392 1.00 45.52 45 GLN C O 1
ATOM 3005 N N . PHE C 1 48 ? -17.261 19.358 -7.291 1.00 40.92 46 PHE C N 1
ATOM 3006 C CA . PHE C 1 48 ? -18.331 19.925 -8.129 1.00 41.52 46 PHE C CA 1
ATOM 3007 C C . PHE C 1 48 ? -19.190 18.844 -8.792 1.00 41.84 46 PHE C C 1
ATOM 3008 O O . PHE C 1 48 ? -20.226 19.147 -9.401 1.00 42.36 46 PHE C O 1
ATOM 3016 N N . GLY C 1 49 ? -18.765 17.588 -8.665 1.00 40.11 47 GLY C N 1
ATOM 3017 C CA . GLY C 1 49 ? -19.531 16.475 -9.205 1.00 41.31 47 GLY C CA 1
ATOM 3018 C C . GLY C 1 49 ? -19.068 16.178 -10.609 1.00 40.55 47 GLY C C 1
ATOM 3019 O O . GLY C 1 49 ? -18.456 17.026 -11.245 1.00 39.31 47 GLY C O 1
ATOM 3020 N N . HIS C 1 50 ? -19.294 14.960 -11.079 1.00 41.54 48 HIS C N 1
ATOM 3021 C CA . HIS C 1 50 ? -18.816 14.566 -12.401 1.00 41.01 48 HIS C CA 1
ATOM 3022 C C . HIS C 1 50 ? -19.527 15.297 -13.564 1.00 39.38 48 HIS C C 1
ATOM 3023 O O . HIS C 1 50 ? -18.951 15.452 -14.634 1.00 37.31 48 HIS C O 1
ATOM 3030 N N . ASP C 1 51 ? -20.773 15.709 -13.379 1.00 41.56 49 ASP C N 1
ATOM 3031 C CA . ASP C 1 51 ? -21.481 16.386 -14.469 1.00 43.64 49 ASP C CA 1
ATOM 3032 C C . ASP C 1 51 ? -20.797 17.726 -14.713 1.00 42.65 49 ASP C C 1
ATOM 3033 O O . ASP C 1 51 ? -20.659 18.148 -15.857 1.00 42.80 49 ASP C O 1
ATOM 3038 N N . LYS C 1 52 ? -20.299 18.364 -13.656 1.00 41.64 50 LYS C N 1
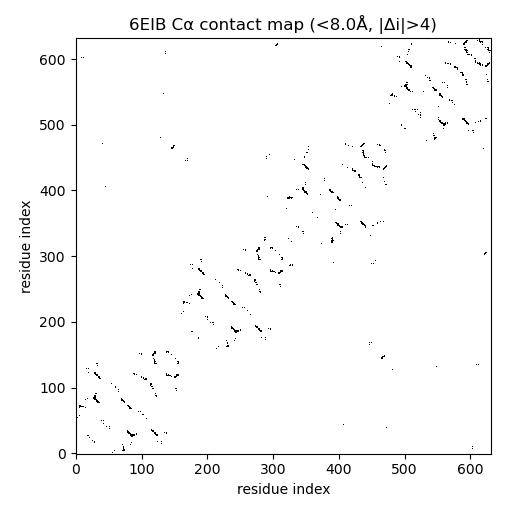ATOM 3039 C CA . LYS C 1 52 ? -19.564 19.609 -13.857 1.00 40.98 50 LYS C CA 1
ATOM 3040 C C . LYS C 1 52 ? -18.169 19.313 -14.415 1.00 36.74 50 LYS C C 1
ATOM 3041 O O . LYS C 1 52 ? -17.670 20.050 -15.269 1.00 34.54 50 LYS C O 1
ATOM 3047 N N . GLY C 1 53 ? -17.549 18.226 -13.957 1.00 35.79 51 GLY C N 1
ATOM 3048 C CA . GLY C 1 53 ? -16.286 17.790 -14.534 1.00 29.82 51 GLY C CA 1
ATOM 3049 C C . GLY C 1 53 ? -16.365 17.570 -16.037 1.00 29.65 51 GLY C C 1
ATOM 3050 O O . GLY C 1 53 ? -15.472 17.965 -16.792 1.00 33.82 51 GLY C O 1
ATOM 3051 N N . ASP C 1 54 ? -17.432 16.928 -16.473 1.00 31.20 52 ASP C N 1
ATOM 3052 C CA . ASP C 1 54 ? -17.645 16.696 -17.887 1.00 37.32 52 ASP C CA 1
ATOM 3053 C C . ASP C 1 54 ? -17.768 18.036 -18.642 1.00 35.79 52 ASP C C 1
ATOM 3054 O O . ASP C 1 54 ? -17.253 18.174 -19.743 1.00 34.28 52 ASP C O 1
ATOM 3059 N N . GLU C 1 55 ? -18.365 19.046 -18.016 1.00 36.91 53 GLU C N 1
ATOM 3060 C CA . GLU C 1 55 ? -18.447 20.372 -18.654 1.00 37.42 53 GLU C CA 1
ATOM 3061 C C . GLU C 1 55 ? -17.042 20.925 -18.913 1.00 34.32 53 GLU C C 1
ATOM 3062 O O . GLU C 1 55 ? -16.794 21.525 -19.969 1.00 33.93 53 GLU C O 1
ATOM 3068 N N . VAL C 1 56 ? -16.125 20.717 -17.961 1.00 31.07 54 VAL C N 1
ATOM 3069 C CA . VAL C 1 56 ? -14.735 21.151 -18.098 1.00 29.93 54 VAL C CA 1
ATOM 3070 C C . VAL C 1 56 ? -14.008 20.466 -19.264 1.00 31.76 54 VAL C C 1
ATOM 3071 O O . VAL C 1 56 ? -13.291 21.119 -20.034 1.00 31.88 54 VAL C O 1
ATOM 3075 N N . LEU C 1 57 ? -14.151 19.146 -19.363 1.00 32.44 55 LEU C N 1
ATOM 3076 C CA . LEU C 1 57 ? -13.581 18.384 -20.479 1.00 32.34 55 LEU C CA 1
ATOM 3077 C C . LEU C 1 57 ? -14.136 18.848 -21.827 1.00 33.53 55 LEU C C 1
ATOM 3078 O O . LEU C 1 57 ? -13.412 18.907 -22.816 1.00 32.69 55 LEU C O 1
ATOM 3083 N N . CYS C 1 58 ? -15.427 19.131 -21.864 1.00 35.87 56 CYS C N 1
ATOM 3084 C CA . CYS C 1 58 ? -16.063 19.609 -23.085 1.00 38.84 56 CYS C CA 1
ATOM 3085 C C . CYS C 1 58 ? -15.557 20.995 -23.470 1.00 39.11 56 CYS C C 1
ATOM 3086 O O . CYS C 1 58 ? -15.292 21.248 -24.639 1.00 39.63 56 CYS C O 1
ATOM 3089 N N . PHE C 1 59 ? -15.427 21.893 -22.496 1.00 38.56 57 PHE C N 1
ATOM 3090 C CA . PHE C 1 59 ? -14.868 23.215 -22.786 1.00 36.87 57 PHE C CA 1
ATOM 3091 C C . PHE C 1 59 ? -13.456 23.083 -23.323 1.00 34.23 57 PHE C C 1
ATOM 3092 O O . PHE C 1 59 ? -13.076 23.776 -24.259 1.00 33.24 57 PHE C O 1
ATOM 3100 N N . LEU C 1 60 ? -12.671 22.196 -22.722 1.00 31.51 58 LEU C N 1
ATOM 3101 C CA . LEU C 1 60 ? -11.296 22.046 -23.155 1.00 29.98 58 LEU C CA 1
ATOM 3102 C C . LEU C 1 60 ? -11.232 21.514 -24.587 1.00 31.76 58 LEU C C 1
ATOM 3103 O O . LEU C 1 60 ? -10.444 22.000 -25.403 1.00 31.95 58 LEU C O 1
ATOM 3108 N N . ALA C 1 61 ? -12.063 20.534 -24.907 1.00 33.67 59 ALA C N 1
ATOM 3109 C CA . ALA C 1 61 ? -12.089 20.032 -26.269 1.00 35.88 59 ALA C CA 1
ATOM 3110 C C . ALA C 1 61 ? -12.496 21.161 -27.227 1.00 39.01 59 ALA C C 1
ATOM 3111 O O . ALA C 1 61 ? -11.853 21.359 -28.256 1.00 39.93 59 ALA C O 1
ATOM 3113 N N . LYS C 1 62 ? -13.516 21.935 -26.871 1.00 41.06 60 LYS C N 1
ATOM 3114 C CA . LYS C 1 62 ? -13.917 23.067 -27.719 1.00 43.96 60 LYS C CA 1
ATOM 3115 C C . LYS C 1 62 ? -12.769 24.037 -27.943 1.00 42.95 60 LYS C C 1
ATOM 3116 O O . LYS C 1 62 ? -12.613 24.601 -29.024 1.00 43.84 60 LYS C O 1
ATOM 3122 N N . LEU C 1 63 ? -11.983 24.242 -26.892 1.00 41.76 61 LEU C N 1
ATOM 3123 C CA . LEU C 1 63 ? -10.846 25.148 -26.920 1.00 40.29 61 LEU C CA 1
ATOM 3124 C C . LEU C 1 63 ? -9.784 24.692 -27.947 1.00 39.54 61 LEU C C 1
ATOM 3125 O O . LEU C 1 63 ? -9.147 25.536 -28.592 1.00 39.23 61 LEU C O 1
ATOM 3130 N N . PHE C 1 64 ? -9.611 23.376 -28.112 1.00 38.81 62 PHE C N 1
ATOM 3131 C CA . PHE C 1 64 ? -8.686 22.833 -29.117 1.00 39.39 62 PHE C CA 1
ATOM 3132 C C . PHE C 1 64 ? -9.064 23.308 -30.510 1.00 42.55 62 PHE C C 1
ATOM 3133 O O . PHE C 1 64 ? -8.203 23.686 -31.305 1.00 43.09 62 PHE C O 1
ATOM 3141 N N . GLN C 1 65 ? -10.350 23.202 -30.809 1.00 44.63 63 GLN C N 1
ATOM 3142 C CA . GLN C 1 65 ? -10.909 23.666 -32.071 1.00 49.41 63 GLN C CA 1
ATOM 3143 C C . GLN C 1 65 ? -10.649 25.155 -32.315 1.00 50.58 63 GLN C C 1
ATOM 3144 O O . GLN C 1 65 ? -10.247 25.548 -33.408 1.00 51.34 63 GLN C O 1
ATOM 3150 N N . SER C 1 66 ? -10.937 25.967 -31.295 1.00 50.76 64 SER C N 1
ATOM 3151 C CA . SER C 1 66 ? -10.792 27.423 -31.362 1.00 53.35 64 SER C CA 1
ATOM 3152 C C . SER C 1 66 ? -9.329 27.854 -31.485 1.00 52.11 64 SER C C 1
ATOM 3153 O O . SER C 1 66 ? -8.996 28.727 -32.284 1.00 53.12 64 SER C O 1
ATOM 3156 N N . VAL C 1 67 ? -8.453 27.247 -30.692 1.00 50.09 65 VAL C N 1
ATOM 3157 C CA . VAL C 1 67 ? -7.051 27.644 -30.716 1.00 48.90 65 VAL C CA 1
ATOM 3158 C C . VAL C 1 67 ? -6.332 27.085 -31.955 1.00 50.14 65 VAL C C 1
ATOM 3159 O O . VAL C 1 67 ? -5.572 27.801 -32.621 1.00 50.07 65 VAL C O 1
ATOM 3163 N N . ILE C 1 68 ? -6.608 25.818 -32.280 1.00 50.76 66 ILE C N 1
ATOM 3164 C CA . ILE C 1 68 ? -5.978 25.161 -33.427 1.00 52.15 66 ILE C CA 1
ATOM 3165 C C . ILE C 1 68 ? -6.867 25.110 -34.685 1.00 55.40 66 ILE C C 1
ATOM 3166 O O . ILE C 1 68 ? -7.686 24.194 -34.867 1.00 54.20 66 ILE C O 1
ATOM 3171 N N . SER C 1 69 ? -6.680 26.106 -35.550 1.00 59.47 67 SER C N 1
ATOM 3172 C CA . SER C 1 69 ? -7.438 26.237 -36.796 1.00 63.44 67 SER C CA 1
ATOM 3173 C C . SER C 1 69 ? -6.985 25.232 -37.850 1.00 65.31 67 SER C C 1
ATOM 3174 O O . SER C 1 69 ? -7.797 24.729 -38.634 1.00 66.89 67 SER C O 1
ATOM 3177 N N . ASP C 1 70 ? -5.679 24.984 -37.894 1.00 65.50 68 ASP C N 1
ATOM 3178 C CA . ASP C 1 70 ? -5.104 24.065 -38.865 1.00 67.64 68 ASP C CA 1
ATOM 3179 C C . ASP C 1 70 ? -5.581 22.646 -38.550 1.00 66.90 68 ASP C C 1
ATOM 3180 O O . ASP C 1 70 ? -5.872 22.337 -37.390 1.00 65.69 68 ASP C O 1
ATOM 3185 N N . HIS C 1 71 ? -5.688 21.798 -39.577 1.00 67.44 69 HIS C N 1
ATOM 3186 C CA . HIS C 1 71 ? -6.124 20.410 -39.392 1.00 65.74 69 HIS C CA 1
ATOM 3187 C C . HIS C 1 71 ? -5.316 19.757 -38.252 1.00 60.55 69 HIS C C 1
ATOM 3188 O O . HIS C 1 71 ? -4.143 20.092 -38.029 1.00 60.79 69 HIS C O 1
ATOM 3195 N N . HIS C 1 72 ? -5.962 18.872 -37.499 1.00 55.09 70 HIS C N 1
ATOM 3196 C CA . HIS C 1 72 ? -5.341 18.283 -36.330 1.00 48.23 70 HIS C CA 1
ATOM 3197 C C . HIS C 1 72 ? -6.155 17.096 -35.869 1.00 43.65 70 HIS C C 1
ATOM 3198 O O . HIS C 1 72 ? -7.349 17.037 -36.144 1.00 44.07 70 HIS C O 1
ATOM 3205 N N . PHE C 1 73 ? -5.533 16.167 -35.137 1.00 37.66 71 PHE C N 1
ATOM 3206 C CA . PHE C 1 73 ? -6.290 15.061 -34.585 1.00 36.24 71 PHE C CA 1
ATOM 3207 C C . PHE C 1 73 ? -6.326 15.215 -33.081 1.00 33.68 71 PHE C C 1
ATOM 3208 O O . PHE C 1 73 ? -5.341 15.636 -32.477 1.00 30.80 71 PHE C O 1
ATOM 3216 N N . CYS C 1 74 ? -7.461 14.852 -32.491 1.00 35.10 72 CYS C N 1
ATOM 3217 C CA . CYS C 1 74 ? -7.635 14.880 -31.045 1.00 34.44 72 CYS C CA 1
ATOM 3218 C C . CYS C 1 74 ? -8.136 13.539 -30.551 1.00 33.40 72 CYS C C 1
ATOM 3219 O O . CYS C 1 74 ? -8.932 12.874 -31.227 1.00 34.09 72 CYS C O 1
ATOM 3222 N N . GLY C 1 75 ? -7.688 13.152 -29.361 1.00 31.23 73 GLY C N 1
ATOM 3223 C CA . GLY C 1 75 ? -8.185 11.963 -28.717 1.00 31.88 73 GLY C CA 1
ATOM 3224 C C . GLY C 1 75 ? -8.116 12.134 -27.226 1.00 30.67 73 GLY C C 1
ATOM 3225 O O . GLY C 1 75 ? -7.133 12.629 -26.686 1.00 27.65 73 GLY C O 1
ATOM 3226 N N . ARG C 1 76 ? -9.181 11.738 -26.546 1.00 31.66 74 ARG C N 1
ATOM 3227 C CA . ARG C 1 76 ? -9.126 11.658 -25.107 1.00 32.48 74 ARG C CA 1
ATOM 3228 C C . ARG C 1 76 ? -8.539 10.295 -24.718 1.00 32.09 74 ARG C C 1
ATOM 3229 O O . ARG C 1 76 ? -9.199 9.270 -24.856 1.00 30.87 74 ARG C O 1
ATOM 3237 N N . VAL C 1 77 ? -7.296 10.279 -24.257 1.00 31.81 75 VAL C N 1
ATOM 3238 C CA . VAL C 1 77 ? -6.644 9.006 -23.975 1.00 31.34 75 VAL C CA 1
ATOM 3239 C C . VAL C 1 77 ? -6.692 8.599 -22.515 1.00 33.83 75 VAL C C 1
ATOM 3240 O O . VAL C 1 77 ? -6.302 7.456 -22.157 1.00 34.88 75 VAL C O 1
ATOM 3244 N N . GLY C 1 78 ? -7.204 9.490 -21.674 1.00 34.63 76 GLY C N 1
ATOM 3245 C CA . GLY C 1 78 ? -7.345 9.191 -20.262 1.00 36.13 76 GLY C CA 1
ATOM 3246 C C . GLY C 1 78 ? -8.521 9.913 -19.632 1.00 38.57 76 GLY C C 1
ATOM 3247 O O . GLY C 1 78 ? -9.257 10.628 -20.325 1.00 39.62 76 GLY C O 1
ATOM 3248 N N . GLY C 1 79 ? -8.682 9.740 -18.317 1.00 38.17 77 GLY C N 1
ATOM 3249 C CA . GLY C 1 79 ? -9.745 10.387 -17.569 1.00 37.42 77 GLY C CA 1
ATOM 3250 C C . GLY C 1 79 ? -9.767 11.877 -17.840 1.00 35.74 77 GLY C C 1
ATOM 3251 O O . GLY C 1 79 ? -10.821 12.434 -18.132 1.00 36.21 77 GLY C O 1
ATOM 3252 N N . GLU C 1 80 ? -8.605 12.510 -17.747 1.00 34.35 78 GLU C N 1
ATOM 3253 C CA . GLU C 1 80 ? -8.497 13.955 -17.981 1.00 35.19 78 GLU C CA 1
ATOM 3254 C C . GLU C 1 80 ? -7.330 14.275 -18.908 1.00 33.34 78 GLU C C 1
ATOM 3255 O O . GLU C 1 80 ? -6.751 15.376 -18.859 1.00 33.15 78 GLU C O 1
ATOM 3261 N N . GLU C 1 81 ? -6.959 13.298 -19.728 1.00 30.88 79 GLU C N 1
ATOM 3262 C CA . GLU C 1 81 ? -5.817 13.486 -20.611 1.00 28.87 79 GLU C CA 1
ATOM 3263 C C . GLU C 1 81 ? -6.234 13.471 -22.060 1.00 28.25 79 GLU C C 1
ATOM 3264 O O . GLU C 1 81 ? -6.968 12.568 -22.502 1.00 28.67 79 GLU C O 1
ATOM 3270 N N . PHE C 1 82 ? -5.728 14.438 -22.816 1.00 26.40 80 PHE C N 1
ATOM 3271 C CA . PHE C 1 82 ? -5.982 14.480 -24.248 1.00 24.70 80 PHE C CA 1
ATOM 3272 C C . PHE C 1 82 ? -4.661 14.412 -24.974 1.00 23.15 80 PHE C C 1
ATOM 3273 O O . PHE C 1 82 ? -3.621 14.842 -24.469 1.00 22.07 80 PHE C O 1
ATOM 3281 N N . ILE C 1 83 ? -4.722 13.946 -26.201 1.00 22.79 81 ILE C N 1
ATOM 3282 C CA . ILE C 1 83 ? -3.579 13.991 -27.077 1.00 24.91 81 ILE C CA 1
ATOM 3283 C C . ILE C 1 83 ? -3.961 14.827 -28.277 1.00 25.26 81 ILE C C 1
ATOM 3284 O O . ILE C 1 83 ? -5.067 14.647 -28.822 1.00 27.34 81 ILE C O 1
ATOM 3289 N N . ILE C 1 84 ? -3.046 15.687 -28.717 1.00 22.72 82 ILE C N 1
ATOM 3290 C CA . ILE C 1 84 ? -3.255 16.398 -29.970 1.00 24.97 82 ILE C CA 1
ATOM 3291 C C . ILE C 1 84 ? -2.142 16.045 -30.914 1.00 23.05 82 ILE C C 1
ATOM 3292 O O . ILE C 1 84 ? -0.979 16.144 -30.545 1.00 23.89 82 ILE C O 1
ATOM 3297 N N . VAL C 1 85 ? -2.487 15.635 -32.127 1.00 23.54 83 VAL C N 1
ATOM 3298 C CA . VAL C 1 85 ? -1.496 15.303 -33.140 1.00 23.78 83 VAL C CA 1
ATOM 3299 C C . VAL C 1 85 ? -1.528 16.334 -34.251 1.00 26.33 83 VAL C C 1
ATOM 3300 O O . VAL C 1 85 ? -2.592 16.627 -34.808 1.00 29.20 83 VAL C O 1
ATOM 3304 N N . LEU C 1 86 ? -0.369 16.904 -34.559 1.00 25.93 84 LEU C N 1
ATOM 3305 C CA . LEU C 1 86 ? -0.292 17.975 -35.551 1.00 28.03 84 LEU C CA 1
ATOM 3306 C C . LEU C 1 86 ? 0.612 17.602 -36.712 1.00 29.33 84 LEU C C 1
ATOM 3307 O O . LEU C 1 86 ? 1.828 17.672 -36.586 1.00 29.48 84 LEU C O 1
ATOM 3312 N N . GLU C 1 87 ? 0.020 17.243 -37.854 1.00 30.24 85 GLU C N 1
ATOM 3313 C CA . GLU C 1 87 ? 0.783 16.914 -39.046 1.00 32.28 85 GLU C CA 1
ATOM 3314 C C . GLU C 1 87 ? 1.533 18.154 -39.557 1.00 33.51 85 GLU C C 1
ATOM 3315 O O . GLU C 1 87 ? 1.091 19.267 -39.294 1.00 35.66 85 GLU C O 1
ATOM 3321 N N . ASN C 1 88 ? 2.670 17.947 -40.229 1.00 32.45 86 ASN C N 1
ATOM 3322 C CA . ASN C 1 88 ? 3.500 18.991 -40.827 1.00 34.48 86 ASN C CA 1
ATOM 3323 C C . ASN C 1 88 ? 3.723 20.151 -39.867 1.00 34.99 86 ASN C C 1
ATOM 3324 O O . ASN C 1 88 ? 3.620 21.315 -40.258 1.00 37.12 86 ASN C O 1
ATOM 3329 N N . THR C 1 89 ? 4.022 19.833 -38.618 1.00 33.49 87 THR C N 1
ATOM 3330 C CA . THR C 1 89 ? 4.153 20.867 -37.590 1.00 34.27 87 THR C CA 1
ATOM 3331 C C . THR C 1 89 ? 5.397 20.604 -36.763 1.00 34.77 87 THR C C 1
ATOM 3332 O O . THR C 1 89 ? 5.568 19.505 -36.241 1.00 34.89 87 THR C O 1
ATOM 3336 N N . HIS C 1 90 ? 6.259 21.619 -36.656 1.00 34.95 88 HIS C N 1
ATOM 3337 C CA . HIS C 1 90 ? 7.502 21.515 -35.885 1.00 32.29 88 HIS C CA 1
ATOM 3338 C C . HIS C 1 90 ? 7.204 21.653 -34.418 1.00 29.01 88 HIS C C 1
ATOM 3339 O O . HIS C 1 90 ? 6.198 22.248 -34.059 1.00 28.24 88 HIS C O 1
ATOM 3346 N N . VAL C 1 91 ? 8.069 21.105 -33.555 1.00 27.51 89 VAL C N 1
ATOM 3347 C CA . VAL C 1 91 ? 7.739 21.035 -32.148 1.00 25.55 89 VAL C CA 1
ATOM 3348 C C . VAL C 1 91 ? 7.572 22.426 -31.500 1.00 26.13 89 VAL C C 1
ATOM 3349 O O . VAL C 1 91 ? 6.723 22.597 -30.619 1.00 23.40 89 VAL C O 1
ATOM 3353 N N . GLU C 1 92 ? 8.357 23.413 -31.927 1.00 29.13 90 GLU C N 1
ATOM 3354 C CA . GLU C 1 92 ? 8.244 24.750 -31.334 1.00 3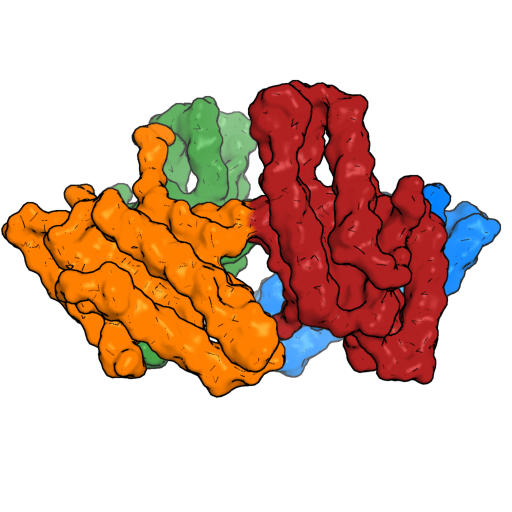2.94 90 GLU C CA 1
ATOM 3355 C C . GLU C 1 92 ? 6.855 25.316 -31.608 1.00 33.27 90 GLU C C 1
ATOM 3356 O O . GLU C 1 92 ? 6.297 26.029 -30.782 1.00 31.77 90 GLU C O 1
ATOM 3362 N N . THR C 1 93 ? 6.325 25.036 -32.797 1.00 33.44 91 THR C N 1
ATOM 3363 C CA . THR C 1 93 ? 4.992 25.514 -33.146 1.00 32.83 91 THR C CA 1
ATOM 3364 C C . THR C 1 93 ? 3.951 24.823 -32.259 1.00 30.09 91 THR C C 1
ATOM 3365 O O . THR C 1 93 ? 2.994 25.463 -31.810 1.00 29.40 91 THR C O 1
ATOM 3369 N N . ALA C 1 94 ? 4.115 23.515 -32.026 1.00 26.49 92 ALA C N 1
ATOM 3370 C CA . ALA C 1 94 ? 3.179 22.795 -31.171 1.00 25.21 92 ALA C CA 1
ATOM 3371 C C . ALA C 1 94 ? 3.221 23.344 -29.744 1.00 24.59 92 ALA C C 1
ATOM 3372 O O . ALA C 1 94 ? 2.181 23.548 -29.101 1.00 24.58 92 ALA C O 1
ATOM 3374 N N . PHE C 1 95 ? 4.426 23.632 -29.274 1.00 23.93 93 PHE C N 1
ATOM 3375 C CA . PHE C 1 95 ? 4.608 24.200 -27.947 1.00 23.90 93 PHE C CA 1
ATOM 3376 C C . PHE C 1 95 ? 3.852 25.524 -27.816 1.00 23.66 93 PHE C C 1
ATOM 3377 O O . PHE C 1 95 ? 3.150 25.773 -26.837 1.00 23.23 93 PHE C O 1
ATOM 3385 N N . HIS C 1 96 ? 4.001 26.381 -28.793 1.00 26.45 94 HIS C N 1
ATOM 3386 C CA . HIS C 1 96 ? 3.273 27.652 -28.722 1.00 30.70 94 HIS C CA 1
ATOM 3387 C C . HIS C 1 96 ? 1.758 27.456 -28.709 1.00 28.20 94 HIS C C 1
ATOM 3388 O O . HIS C 1 96 ? 1.060 28.088 -27.909 1.00 26.43 94 HIS C O 1
ATOM 3395 N N . LEU C 1 97 ? 1.247 26.530 -29.531 1.00 27.38 95 LEU C N 1
ATOM 3396 C CA . LEU C 1 97 ? -0.173 26.208 -29.466 1.00 26.58 95 LEU C CA 1
ATOM 3397 C C . LEU C 1 97 ? -0.564 25.702 -28.078 1.00 23.73 95 LEU C C 1
ATOM 3398 O O . LEU C 1 97 ? -1.597 26.114 -27.522 1.00 25.31 95 LEU C O 1
ATOM 3403 N N . ALA C 1 98 ? 0.256 24.832 -27.501 1.00 21.45 96 ALA C N 1
ATOM 3404 C CA . ALA C 1 98 ? -0.044 24.304 -26.172 1.00 21.84 96 ALA C CA 1
ATOM 3405 C C . ALA C 1 98 ? -0.092 25.437 -25.131 1.00 22.42 96 ALA C C 1
ATOM 3406 O O . ALA C 1 98 ? -0.941 25.421 -24.221 1.00 22.47 96 ALA C O 1
ATOM 3408 N N . GLU C 1 99 ? 0.817 26.400 -25.252 1.00 22.26 97 GLU C N 1
ATOM 3409 C CA . GLU C 1 99 ? 0.837 27.546 -24.308 1.00 23.73 97 GLU C CA 1
ATOM 3410 C C . GLU C 1 99 ? -0.443 28.380 -24.446 1.00 24.33 97 GLU C C 1
ATOM 3411 O O . GLU C 1 99 ? -1.009 28.835 -23.457 1.00 22.82 97 GLU C O 1
ATOM 3417 N N . GLN C 1 100 ? -0.921 28.552 -25.681 1.00 27.29 98 GLN C N 1
ATOM 3418 C CA . GLN C 1 100 ? -2.163 29.295 -25.893 1.00 28.94 98 GLN C CA 1
ATOM 3419 C C . GLN C 1 100 ? -3.347 28.546 -25.265 1.00 26.94 98 GLN C C 1
ATOM 3420 O O . GLN C 1 100 ? -4.166 29.149 -24.584 1.00 26.79 98 GLN C O 1
ATOM 3426 N N . ILE C 1 101 ? -3.424 27.232 -25.474 1.00 26.29 99 ILE C N 1
ATOM 3427 C CA . ILE C 1 101 ? -4.491 26.441 -24.871 1.00 25.94 99 ILE C CA 1
ATOM 3428 C C . ILE C 1 101 ? -4.435 26.518 -23.354 1.00 24.13 99 ILE C C 1
ATOM 3429 O O . ILE C 1 101 ? -5.434 26.770 -22.691 1.00 26.15 99 ILE C O 1
ATOM 3434 N N . ARG C 1 102 ? -3.245 26.340 -22.814 1.00 22.61 100 ARG C N 1
ATOM 3435 C CA . ARG C 1 102 ? -3.036 26.430 -21.375 1.00 22.22 100 ARG C CA 1
ATOM 3436 C C . ARG C 1 102 ? -3.522 27.780 -20.849 1.00 24.37 100 ARG C C 1
ATOM 3437 O O . ARG C 1 102 ? -4.258 27.869 -19.850 1.00 26.48 100 ARG C O 1
ATOM 3445 N N . GLN C 1 103 ? -3.121 28.838 -21.533 1.00 23.36 101 GLN C N 1
ATOM 3446 C CA . GLN C 1 103 ? -3.471 30.168 -21.029 1.00 28.19 101 GLN C CA 1
ATOM 3447 C C . GLN C 1 103 ? -4.967 30.435 -21.100 1.00 28.11 101 GLN C C 1
ATOM 3448 O O . GLN C 1 103 ? -5.563 30.921 -20.139 1.00 28.28 101 GLN C O 1
ATOM 3454 N N . ARG C 1 104 ? -5.587 30.100 -22.229 1.00 28.05 102 ARG C N 1
ATOM 3455 C CA . ARG C 1 104 ? -7.006 30.347 -22.371 1.00 31.36 102 ARG C CA 1
ATOM 3456 C C . ARG C 1 104 ? -7.839 29.482 -21.420 1.00 31.49 102 ARG C C 1
ATOM 3457 O O . ARG C 1 104 ? -8.897 29.906 -20.922 1.00 32.93 102 ARG C O 1
ATOM 3465 N N . PHE C 1 105 ? -7.352 28.283 -21.130 1.00 30.39 103 PHE C N 1
ATOM 3466 C CA . PHE C 1 105 ? -8.030 27.428 -20.166 1.00 29.66 103 PHE C CA 1
ATOM 3467 C C . PHE C 1 105 ? -7.936 28.053 -18.774 1.00 30.02 103 PHE C C 1
ATOM 3468 O O . PHE C 1 105 ? -8.944 28.188 -18.073 1.00 32.70 103 PHE C O 1
ATOM 3476 N N . ALA C 1 106 ? -6.741 28.505 -18.410 1.00 28.10 104 ALA C N 1
ATOM 3477 C CA . ALA C 1 106 ? -6.518 29.112 -17.105 1.00 29.10 104 ALA C CA 1
ATOM 3478 C C . ALA C 1 106 ? -7.354 30.381 -16.944 1.00 32.81 104 ALA C C 1
ATOM 3479 O O . ALA C 1 106 ? -7.748 30.718 -15.826 1.00 34.35 104 ALA C O 1
ATOM 3481 N N . GLU C 1 107 ? -7.640 31.065 -18.053 1.00 33.92 105 GLU C N 1
ATOM 3482 C CA . GLU C 1 107 ? -8.333 32.366 -17.974 1.00 38.25 105 GLU C CA 1
ATOM 3483 C C . GLU C 1 107 ? -9.843 32.235 -17.830 1.00 39.09 105 GLU C C 1
ATOM 3484 O O . GLU C 1 107 ? -10.514 33.160 -17.390 1.00 40.43 105 GLU C O 1
ATOM 3490 N N . HIS C 1 108 ? -10.376 31.074 -18.177 1.00 37.28 106 HIS C N 1
ATOM 3491 C CA . HIS C 1 108 ? -11.821 30.904 -18.211 1.00 37.64 106 HIS C CA 1
ATOM 3492 C C . HIS C 1 108 ? -12.393 30.654 -16.813 1.00 37.46 106 HIS C C 1
ATOM 3493 O O . HIS C 1 108 ? -11.982 29.713 -16.124 1.00 34.48 106 HIS C O 1
ATOM 3500 N N . PRO C 1 109 ? -13.331 31.516 -16.376 1.00 39.47 107 PRO C N 1
ATOM 3501 C CA . PRO C 1 109 ? -13.988 31.272 -15.085 1.00 40.32 107 PRO C CA 1
ATOM 3502 C C . PRO C 1 109 ? -15.059 30.197 -15.237 1.00 41.23 107 PRO C C 1
ATOM 3503 O O . PRO C 1 109 ? -15.866 30.287 -16.173 1.00 41.82 107 PRO C O 1
ATOM 3507 N N . PHE C 1 110 ? -15.106 29.246 -14.307 1.00 40.70 108 PHE C N 1
ATOM 3508 C CA . PHE C 1 110 ? -15.985 28.075 -14.406 1.00 40.49 108 PHE C CA 1
ATOM 3509 C C . PHE C 1 110 ? -17.103 28.082 -13.368 1.00 45.17 108 PHE C C 1
ATOM 3510 O O . PHE C 1 110 ? -16.887 28.519 -12.230 1.00 45.24 108 PHE C O 1
ATOM 3518 N N . PHE C 1 111 ? -18.293 27.637 -13.777 1.00 50.65 109 PHE C N 1
ATOM 3519 C CA . PHE C 1 111 ? -19.416 27.371 -12.869 1.00 58.90 109 PHE C CA 1
ATOM 3520 C C . PHE C 1 111 ? -20.026 28.627 -12.248 1.00 69.21 109 PHE C C 1
ATOM 3521 O O . PHE C 1 111 ? -20.604 28.574 -11.158 1.00 69.60 109 PHE C O 1
ATOM 3529 N N . GLU C 1 112 ? -19.888 29.744 -12.959 1.00 78.26 110 GLU C N 1
ATOM 3530 C CA . GLU C 1 112 ? -20.438 31.043 -12.571 1.00 83.57 110 GLU C CA 1
ATOM 3531 C C . GLU C 1 112 ? -19.754 31.636 -11.331 1.00 82.72 110 GLU C C 1
ATOM 3532 O O . GLU C 1 112 ? -19.696 32.860 -11.190 1.00 84.77 110 GLU C O 1
ATOM 3538 N N . GLN C 1 113 ? -19.215 30.790 -10.455 1.00 74.70 111 GLN C N 1
ATOM 3539 C CA . GLN C 1 113 ? -18.583 31.259 -9.222 1.00 70.78 111 GLN C CA 1
ATOM 3540 C C . GLN C 1 113 ? -17.108 31.575 -9.440 1.00 64.16 111 GLN C C 1
ATOM 3541 O O . GLN C 1 113 ? -16.323 31.605 -8.493 1.00 61.38 111 GLN C O 1
ATOM 3547 N N . ASN C 1 114 ? -16.751 31.812 -10.697 1.00 61.78 112 ASN C N 1
ATOM 3548 C CA . ASN C 1 114 ? -15.398 32.208 -11.077 1.00 59.16 112 ASN C CA 1
ATOM 3549 C C . ASN C 1 114 ? -14.355 31.199 -10.607 1.00 54.17 112 ASN C C 1
ATOM 3550 O O . ASN C 1 114 ? -13.316 31.562 -10.056 1.00 53.02 112 ASN C O 1
ATOM 3555 N N . GLU C 1 115 ? -14.642 29.918 -10.811 1.00 51.00 113 GLU C N 1
ATOM 3556 C CA . GLU C 1 115 ? -13.651 28.896 -10.506 1.00 46.67 113 GLU C CA 1
ATOM 3557 C C . GLU C 1 115 ? -12.603 28.857 -11.597 1.00 41.97 113 GLU C C 1
ATOM 3558 O O . GLU C 1 115 ? -12.932 28.786 -12.788 1.00 41.67 113 GLU C O 1
ATOM 3564 N N . HIS C 1 116 ? -11.335 28.889 -11.211 1.00 38.68 114 HIS C N 1
ATOM 3565 C CA . HIS C 1 116 ? -10.298 28.727 -12.211 1.00 36.00 114 HIS C CA 1
ATOM 3566 C C . HIS C 1 116 ? -9.601 27.365 -12.103 1.00 33.39 114 HIS C C 1
ATOM 3567 O O . HIS C 1 116 ? -9.244 26.892 -11.008 1.00 34.68 114 HIS C O 1
ATOM 3574 N N . ILE C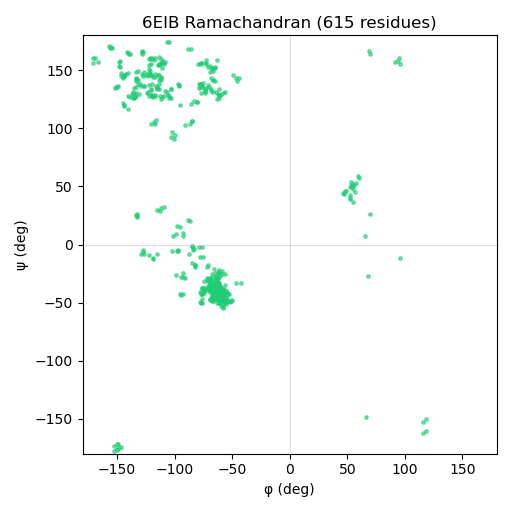 1 117 ? -9.476 26.729 -13.262 1.00 28.55 115 ILE C N 1
ATOM 3575 C CA . ILE C 1 117 ? -8.915 25.406 -13.377 1.00 27.25 115 ILE C CA 1
ATOM 3576 C C . ILE C 1 117 ? -7.721 25.517 -14.305 1.00 25.91 115 ILE C C 1
ATOM 3577 O O . ILE C 1 117 ? -7.720 26.380 -15.187 1.00 26.85 115 ILE C O 1
ATOM 3582 N N . TYR C 1 118 ? -6.706 24.680 -14.098 1.00 23.65 116 TYR C N 1
ATOM 3583 C CA . TYR C 1 118 ? -5.474 24.759 -14.869 1.00 23.52 116 TYR C CA 1
ATOM 3584 C C . TYR C 1 118 ? -5.083 23.444 -15.478 1.00 22.35 116 TYR C C 1
ATOM 3585 O O . TYR C 1 118 ? -5.582 22.386 -15.069 1.00 22.59 116 TYR C O 1
ATOM 3594 N N . LEU C 1 119 ? -4.155 23.492 -16.430 1.00 21.89 117 LEU C N 1
ATOM 3595 C CA . LEU C 1 119 ? -3.662 22.240 -17.025 1.00 23.15 117 LEU C CA 1
ATOM 3596 C C . LEU C 1 119 ? -2.187 22.337 -17.265 1.00 22.79 117 LEU C C 1
ATOM 3597 O O . LEU C 1 119 ? -1.609 23.432 -17.197 1.00 22.93 117 LEU C O 1
ATOM 3602 N N . CYS C 1 120 ? -1.591 21.175 -17.507 1.00 21.79 118 CYS C N 1
ATOM 3603 C CA . CYS C 1 120 ? -0.221 21.026 -17.967 1.00 20.29 118 CYS C CA 1
ATOM 3604 C C . CYS C 1 120 ? -0.215 20.355 -19.303 1.00 20.98 118 CYS C C 1
ATOM 3605 O O . CYS C 1 120 ? -1.161 19.664 -19.662 1.00 20.33 118 CYS C O 1
ATOM 3608 N N . ALA C 1 121 ? 0.873 20.529 -20.034 1.00 21.18 119 ALA C N 1
ATOM 3609 C CA . ALA C 1 121 ? 0.989 19.893 -21.328 1.00 20.71 119 ALA C CA 1
ATOM 3610 C C . ALA C 1 121 ? 2.437 19.487 -21.545 1.00 21.48 119 ALA C C 1
ATOM 3611 O O . ALA C 1 121 ? 3.365 20.203 -21.137 1.00 20.35 119 ALA C O 1
ATOM 3613 N N . GLY C 1 122 ? 2.645 18.343 -22.188 1.00 20.19 120 GLY C N 1
ATOM 3614 C CA . GLY C 1 122 ? 3.986 17.924 -22.561 1.00 19.84 120 GLY C CA 1
ATOM 3615 C C . GLY C 1 122 ? 4.035 17.853 -24.075 1.00 21.70 120 GLY C C 1
ATOM 3616 O O . GLY C 1 122 ? 3.037 17.604 -24.734 1.00 21.49 120 GLY C O 1
ATOM 3617 N N . VAL C 1 123 ? 5.182 18.161 -24.657 1.00 22.81 121 VAL C N 1
ATOM 3618 C CA . VAL C 1 123 ? 5.228 18.265 -26.107 1.00 21.66 121 VAL C CA 1
ATOM 3619 C C . VAL C 1 123 ? 6.449 17.573 -26.650 1.00 21.29 121 VAL C C 1
ATOM 3620 O O . VAL C 1 123 ? 7.548 17.753 -26.119 1.00 23.35 121 VAL C O 1
ATOM 3624 N N . SER C 1 124 ? 6.267 16.795 -27.712 1.00 20.30 122 SER C N 1
ATOM 3625 C CA . SER C 1 124 ? 7.394 16.290 -28.474 1.00 22.55 122 SER C CA 1
ATOM 3626 C C . SER C 1 124 ? 7.016 16.186 -29.953 1.00 24.56 122 SER C C 1
ATOM 3627 O O . SER C 1 124 ? 5.945 16.643 -30.380 1.00 23.74 122 SER C O 1
ATOM 3630 N N . SER C 1 125 ? 7.916 15.619 -30.746 1.00 26.64 123 SER C N 1
ATOM 3631 C CA . SER C 1 125 ? 7.701 15.540 -32.184 1.00 27.42 123 SER C CA 1
ATOM 3632 C C . SER C 1 125 ? 8.474 14.381 -32.785 1.00 28.70 123 SER C C 1
ATOM 3633 O O . SER C 1 125 ? 9.319 13.793 -32.118 1.00 27.76 123 SER C O 1
ATOM 3636 N N . LEU C 1 126 ? 8.192 14.053 -34.043 1.00 29.80 124 LEU C N 1
ATOM 3637 C CA . LEU C 1 126 ? 8.902 12.948 -34.687 1.00 30.76 124 LEU C CA 1
ATOM 3638 C C . LEU C 1 126 ? 10.414 13.221 -34.771 1.00 33.82 124 LEU C C 1
ATOM 3639 O O . LEU C 1 126 ? 10.845 14.288 -35.246 1.00 34.54 124 LEU C O 1
ATOM 3644 N N . HIS C 1 127 ? 11.198 12.252 -34.300 1.00 34.55 125 HIS C N 1
ATOM 3645 C CA . HIS C 1 127 ? 12.667 12.249 -34.372 1.00 36.50 125 HIS C CA 1
ATOM 3646 C C . HIS C 1 127 ? 13.124 11.173 -35.361 1.00 39.00 125 HIS C C 1
ATOM 3647 O O . HIS C 1 127 ? 12.395 10.216 -35.590 1.00 38.44 125 HIS C O 1
ATOM 3654 N N . HIS C 1 128 ? 14.335 11.293 -35.904 1.00 41.93 126 HIS C N 1
ATOM 3655 C CA . HIS C 1 128 ? 14.823 10.320 -36.887 1.00 44.74 126 HIS C CA 1
ATOM 3656 C C . HIS C 1 128 ? 14.895 8.853 -36.444 1.00 44.54 126 HIS C C 1
ATOM 3657 O O . HIS C 1 128 ? 14.618 7.961 -37.239 1.00 46.48 126 HIS C O 1
ATOM 3664 N N . GLY C 1 129 ? 15.292 8.576 -35.215 1.00 42.13 127 GLY C N 1
ATOM 3665 C CA . GLY C 1 129 ? 15.402 7.175 -34.835 1.00 39.63 127 GLY C CA 1
ATOM 3666 C C . GLY C 1 129 ? 14.076 6.522 -34.493 1.00 35.83 127 GLY C C 1
ATOM 3667 O O . GLY C 1 129 ? 14.050 5.329 -34.168 1.00 37.48 127 GLY C O 1
ATOM 3668 N N . ASP C 1 130 ? 12.986 7.292 -34.532 1.00 32.35 128 ASP C N 1
ATOM 3669 C CA . ASP C 1 130 ? 11.658 6.793 -34.156 1.00 29.91 128 ASP C CA 1
ATOM 3670 C C . ASP C 1 130 ? 11.148 5.725 -35.127 1.00 29.34 128 ASP C C 1
ATOM 3671 O O . ASP C 1 130 ? 11.336 5.832 -36.340 1.00 30.18 128 ASP C O 1
ATOM 3676 N N . HIS C 1 131 ? 10.484 4.717 -34.589 1.00 29.13 129 HIS C N 1
ATOM 3677 C CA . HIS C 1 131 ? 9.940 3.645 -35.418 1.00 32.69 129 HIS C CA 1
ATOM 3678 C C . HIS C 1 131 ? 8.486 3.409 -35.108 1.00 31.93 129 HIS C C 1
ATOM 3679 O O . HIS C 1 131 ? 7.825 2.642 -35.797 1.00 33.98 129 HIS C O 1
ATOM 3686 N N . ASP C 1 132 ? 7.993 4.065 -34.066 1.00 29.52 130 ASP C N 1
ATOM 3687 C CA . ASP C 1 132 ? 6.622 3.853 -33.636 1.00 29.45 130 ASP C CA 1
ATOM 3688 C C . ASP C 1 132 ? 6.050 5.122 -33.061 1.00 29.97 130 ASP C C 1
ATOM 3689 O O . ASP C 1 132 ? 6.805 5.958 -32.483 1.00 28.24 130 ASP C O 1
ATOM 3694 N N . ILE C 1 133 ? 4.722 5.258 -33.148 1.00 30.89 131 ILE C N 1
ATOM 3695 C CA . ILE C 1 133 ? 4.080 6.423 -32.521 1.00 28.78 131 ILE C CA 1
ATOM 3696 C C . ILE C 1 133 ? 4.365 6.379 -31.037 1.00 25.45 131 ILE C C 1
ATOM 3697 O O . ILE C 1 133 ? 4.436 7.418 -30.361 1.00 23.95 131 ILE C O 1
ATOM 3702 N N . ALA C 1 134 ? 4.576 5.178 -30.510 1.00 25.43 132 ALA C N 1
ATOM 3703 C CA . ALA C 1 134 ? 4.846 5.091 -29.088 1.00 24.00 132 ALA C CA 1
ATOM 3704 C C . ALA C 1 134 ? 6.143 5.828 -28.704 1.00 23.26 132 ALA C C 1
ATOM 3705 O O . ALA C 1 134 ? 6.266 6.337 -27.580 1.00 22.44 132 ALA C O 1
ATOM 3707 N N . ASP C 1 135 ? 7.104 5.908 -29.621 1.00 23.68 133 ASP C N 1
ATOM 3708 C CA . ASP C 1 135 ? 8.340 6.628 -29.332 1.00 24.09 133 ASP C CA 1
ATOM 3709 C C . ASP C 1 135 ? 8.043 8.089 -29.089 1.00 25.52 133 ASP C C 1
ATOM 3710 O O . ASP C 1 135 ? 8.600 8.731 -28.174 1.00 25.39 133 ASP C O 1
ATOM 3715 N N . ILE C 1 136 ? 7.125 8.619 -29.892 1.00 24.54 134 ILE C N 1
ATOM 3716 C CA . ILE C 1 136 ? 6.789 10.035 -29.752 1.00 23.22 134 ILE C CA 1
ATOM 3717 C C . ILE C 1 136 ? 5.909 10.238 -28.539 1.00 22.75 134 ILE C C 1
ATOM 3718 O O . ILE C 1 136 ? 6.120 11.155 -27.757 1.00 20.87 134 ILE C O 1
ATOM 3723 N N . TYR C 1 137 ? 4.881 9.398 -28.411 1.00 22.53 135 TYR C N 1
ATOM 3724 C CA . TYR C 1 137 ? 3.954 9.505 -27.287 1.00 23.73 135 TYR C CA 1
ATOM 3725 C C . TYR C 1 137 ? 4.663 9.364 -25.940 1.00 24.09 135 TYR C C 1
ATOM 3726 O O . TYR C 1 137 ? 4.327 10.071 -24.966 1.00 22.94 135 TYR C O 1
ATOM 3735 N N . ARG C 1 138 ? 5.642 8.464 -25.872 1.00 22.55 136 ARG C N 1
ATOM 3736 C CA . ARG C 1 138 ? 6.459 8.344 -24.660 1.00 21.78 136 ARG C CA 1
ATOM 3737 C C . ARG C 1 138 ? 7.096 9.699 -24.265 1.00 23.19 136 ARG C C 1
ATOM 3738 O O . ARG C 1 138 ? 7.134 10.055 -23.088 1.00 22.30 136 ARG C O 1
ATOM 3746 N N . ARG C 1 139 ? 7.596 10.448 -25.241 1.00 23.70 137 ARG C N 1
ATOM 3747 C CA . ARG C 1 139 ? 8.272 11.704 -24.916 1.00 24.28 137 ARG C CA 1
ATOM 3748 C C . ARG C 1 139 ? 7.289 12.815 -24.519 1.00 23.36 137 ARG C C 1
ATOM 3749 O O . ARG C 1 139 ? 7.527 13.531 -23.544 1.00 23.01 137 ARG C O 1
ATOM 3757 N N . SER C 1 140 ? 6.161 12.956 -25.209 1.00 21.98 138 SER C N 1
ATOM 3758 C CA . SER C 1 140 ? 5.243 14.012 -24.765 1.00 23.02 138 SER C CA 1
ATOM 3759 C C . SER C 1 140 ? 4.615 13.649 -23.414 1.00 22.92 138 SER C C 1
ATOM 3760 O O . SER C 1 140 ? 4.467 14.526 -22.549 1.00 22.79 138 SER C O 1
ATOM 3763 N N . ASP C 1 141 ? 4.293 12.381 -23.170 1.00 21.60 139 ASP C N 1
ATOM 3764 C CA . ASP C 1 141 ? 3.793 12.065 -21.827 1.00 22.54 139 ASP C CA 1
ATOM 3765 C C . ASP C 1 141 ? 4.841 12.301 -20.729 1.00 20.47 139 ASP C C 1
ATOM 3766 O O . ASP C 1 141 ? 4.508 12.781 -19.642 1.00 18.88 139 ASP C O 1
ATOM 3771 N N . GLN C 1 142 ? 6.101 11.951 -20.976 1.00 21.27 140 GLN C N 1
ATOM 3772 C CA . GLN C 1 142 ? 7.131 12.143 -19.946 1.00 22.05 140 GLN C CA 1
ATOM 3773 C C . GLN C 1 142 ? 7.432 13.645 -19.786 1.00 20.40 140 GLN C C 1
ATOM 3774 O O . GLN C 1 142 ? 7.859 14.100 -18.720 1.00 21.25 140 GLN C O 1
ATOM 3780 N N . ALA C 1 143 ? 7.246 14.402 -20.861 1.00 19.64 141 ALA C N 1
ATOM 3781 C CA . ALA C 1 143 ? 7.354 15.867 -20.752 1.00 20.29 141 ALA C CA 1
ATOM 3782 C C . ALA C 1 143 ? 6.174 16.387 -19.918 1.00 19.88 141 ALA C C 1
ATOM 3783 O O . ALA C 1 143 ? 6.320 17.308 -19.096 1.00 20.33 141 ALA C O 1
ATOM 3785 N N . LEU C 1 144 ? 5.002 15.794 -20.106 1.00 19.43 142 LEU C N 1
ATOM 3786 C CA . LEU C 1 144 ? 3.848 16.157 -19.272 1.00 20.91 142 LEU C CA 1
ATOM 3787 C C . LEU C 1 144 ? 4.101 15.857 -17.794 1.00 22.25 142 LEU C C 1
ATOM 3788 O O . LEU C 1 144 ? 3.760 16.660 -16.907 1.00 24.63 142 LEU C O 1
ATOM 3793 N N . TYR C 1 145 ? 4.732 14.718 -17.512 1.00 20.61 143 TYR C N 1
ATOM 3794 C CA . TYR C 1 145 ? 4.986 14.357 -16.138 1.00 21.03 143 TYR C CA 1
ATOM 3795 C C . TYR C 1 145 ? 5.971 15.382 -15.532 1.00 21.29 143 TYR C C 1
ATOM 3796 O O . TYR C 1 145 ? 5.852 15.755 -14.377 1.00 20.68 143 TYR C O 1
ATOM 3805 N N . LYS C 1 146 ? 6.914 15.850 -16.336 1.00 20.38 144 LYS C N 1
ATOM 3806 C CA . LYS C 1 146 ? 7.861 16.851 -15.861 1.00 20.58 144 LYS C CA 1
ATOM 3807 C C . LYS C 1 146 ? 7.171 18.159 -15.504 1.00 21.02 144 LYS C C 1
ATOM 3808 O O . LYS C 1 146 ? 7.495 18.799 -14.482 1.00 21.29 144 LYS C O 1
ATOM 3814 N N . ALA C 1 147 ? 6.253 18.577 -16.371 1.00 19.31 145 ALA C N 1
ATOM 3815 C CA . ALA C 1 147 ? 5.438 19.749 -16.122 1.00 21.33 145 ALA C CA 1
ATOM 3816 C C . ALA C 1 147 ? 4.705 19.570 -14.797 1.00 23.13 145 ALA C C 1
ATOM 3817 O O . ALA C 1 147 ? 4.784 20.442 -13.907 1.00 21.48 145 ALA C O 1
ATOM 3819 N N . LYS C 1 148 ? 4.065 18.403 -14.619 1.00 21.20 146 LYS C N 1
ATOM 3820 C CA . LYS C 1 148 ? 3.301 18.141 -13.399 1.00 22.88 146 LYS C CA 1
ATOM 3821 C C . LYS C 1 148 ? 4.171 18.133 -12.156 1.00 23.45 146 LYS C C 1
ATOM 3822 O O . LYS C 1 148 ? 3.703 18.526 -11.094 1.00 24.62 146 LYS C O 1
ATOM 3828 N N . ARG C 1 149 ? 5.423 17.695 -12.277 1.00 19.35 147 ARG C N 1
ATOM 3829 C CA . ARG C 1 149 ? 6.343 17.742 -11.123 1.00 23.27 147 ARG C CA 1
ATOM 3830 C C . ARG C 1 149 ? 6.685 19.161 -10.722 1.00 25.31 147 ARG C C 1
ATOM 3831 O O . ARG C 1 149 ? 7.018 19.423 -9.570 1.00 21.94 147 ARG C O 1
ATOM 3839 N N . ASN C 1 150 ? 6.587 20.073 -11.677 1.00 26.63 148 ASN C N 1
ATOM 3840 C CA . ASN C 1 150 ? 6.990 21.452 -11.411 1.00 28.59 148 ASN C CA 1
ATOM 3841 C C . ASN C 1 150 ? 5.858 22.296 -10.965 1.00 30.35 148 ASN C C 1
ATOM 3842 O O . ASN C 1 150 ? 6.016 23.506 -10.837 1.00 31.52 148 ASN C O 1
ATOM 3847 N N . GLY C 1 151 ? 4.728 21.659 -10.673 1.00 30.80 149 GLY C N 1
ATOM 3848 C CA . GLY C 1 151 ? 3.565 22.403 -10.228 1.00 32.48 149 GLY C CA 1
ATOM 3849 C C . GLY C 1 151 ? 2.417 22.282 -11.219 1.00 33.35 149 GLY C C 1
ATOM 3850 O O . GLY C 1 151 ? 2.215 21.247 -11.886 1.00 35.04 149 GLY C O 1
ATOM 3851 N N . ARG C 1 152 ? 1.578 23.294 -11.236 1.00 32.54 150 ARG C N 1
ATOM 3852 C CA . ARG C 1 152 ? 0.461 23.340 -12.182 1.00 32.03 150 ARG C CA 1
ATOM 3853 C C . ARG C 1 152 ? 0.663 24.352 -13.321 1.00 29.90 150 ARG C C 1
ATOM 3854 O O . ARG C 1 152 ? 1.663 25.085 -13.326 1.00 32.13 150 ARG C O 1
ATOM 3862 N N . ASN C 1 153 ? -0.245 24.376 -14.302 1.00 26.26 151 ASN C N 1
ATOM 3863 C CA . ASN C 1 153 ? -0.250 25.476 -15.273 1.00 24.70 151 ASN C CA 1
ATOM 3864 C C . ASN C 1 153 ? 1.065 25.651 -16.020 1.00 23.76 151 ASN C C 1
ATOM 3865 O O . ASN C 1 153 ? 1.611 26.742 -16.045 1.00 23.74 151 ASN C O 1
ATOM 3870 N N . ARG C 1 154 ? 1.574 24.596 -16.635 1.00 18.84 152 ARG C N 1
ATOM 3871 C CA . ARG C 1 154 ? 2.904 24.633 -17.280 1.00 20.87 152 ARG C CA 1
ATOM 3872 C C . ARG C 1 154 ? 2.986 23.747 -18.537 1.00 19.67 152 ARG C C 1
ATOM 3873 O O . ARG C 1 154 ? 2.347 22.684 -18.589 1.00 18.65 152 ARG C O 1
ATOM 3881 N N . CYS C 1 155 ? 3.782 24.153 -19.530 1.00 19.45 153 CYS C N 1
ATOM 3882 C CA . CYS C 1 155 ? 4.035 23.293 -20.692 1.00 19.87 153 CYS C CA 1
ATOM 3883 C C . CYS C 1 155 ? 5.520 22.993 -20.756 1.00 21.75 153 CYS C C 1
ATOM 3884 O O . CYS C 1 155 ? 6.339 23.872 -20.436 1.00 22.54 153 CYS C O 1
ATOM 3887 N N . CYS C 1 156 ? 5.867 21.772 -21.178 1.00 20.73 154 CYS C N 1
ATOM 3888 C CA . CYS C 1 156 ? 7.259 21.337 -21.331 1.00 19.12 154 CYS C CA 1
ATOM 3889 C C . CYS C 1 156 ? 7.451 20.669 -22.675 1.00 23.04 154 CYS C C 1
ATOM 3890 O O . CYS C 1 156 ? 6.576 19.927 -23.135 1.00 23.82 154 CYS C O 1
ATOM 3893 N N . ILE C 1 157 ? 8.599 20.916 -23.299 1.00 25.01 155 ILE C N 1
ATOM 3894 C CA . ILE C 1 157 ? 9.053 20.167 -24.479 1.00 25.85 155 ILE C CA 1
ATOM 3895 C C . ILE C 1 157 ? 9.965 19.100 -23.965 1.00 24.88 155 ILE C C 1
ATOM 3896 O O . ILE C 1 157 ? 10.740 19.376 -23.041 1.00 24.95 155 ILE C O 1
ATOM 3901 N N . TYR C 1 158 ? 9.851 17.878 -24.488 1.00 22.84 156 TYR C N 1
ATOM 3902 C CA . TYR C 1 158 ? 10.732 16.807 -24.057 1.00 23.75 156 TYR C CA 1
ATOM 3903 C C . TYR C 1 158 ? 12.129 17.110 -24.545 1.00 28.84 156 TYR C C 1
ATOM 3904 O O . TYR C 1 158 ? 12.326 17.484 -25.707 1.00 28.81 156 TYR C O 1
ATOM 3913 N N . ARG C 1 159 ? 13.087 16.953 -23.637 1.00 34.30 157 ARG C N 1
ATOM 3914 C CA A ARG C 1 159 ? 14.503 17.102 -23.945 0.45 38.43 157 ARG C CA 1
ATOM 3915 C CA B ARG C 1 159 ? 14.500 17.114 -23.937 0.55 38.38 157 ARG C CA 1
ATOM 3916 C C . ARG C 1 159 ? 15.268 15.884 -23.455 1.00 41.83 157 ARG C C 1
ATOM 3917 O O . ARG C 1 159 ? 15.086 15.433 -22.332 1.00 41.36 157 ARG C O 1
ATOM 3932 N N . GLN C 1 160 ? 16.142 15.362 -24.300 1.00 48.52 158 GLN C N 1
ATOM 3933 C CA . GLN C 1 160 ? 16.948 14.205 -23.930 1.00 54.19 158 GLN C CA 1
ATOM 3934 C C . GLN C 1 160 ? 18.239 14.685 -23.310 1.00 59.31 158 GLN C C 1
ATOM 3935 O O . GLN C 1 160 ? 19.112 15.213 -24.001 1.00 61.41 158 GLN C O 1
ATOM 3941 N N . SER C 1 161 ? 18.307 14.594 -21.987 1.00 61.21 159 SER C N 1
ATOM 3942 C CA . SER C 1 161 ? 19.540 14.880 -21.274 1.00 64.50 159 SER C CA 1
ATOM 3943 C C . SER C 1 161 ? 20.607 13.858 -21.666 1.00 65.95 159 SER C C 1
ATOM 3944 O O . SER C 1 161 ? 21.744 14.221 -21.962 1.00 68.16 159 SER C O 1
ATOM 3947 N N . GLN D 1 6 ? 23.156 18.966 20.725 1.00 83.40 4 GLN D N 1
ATOM 3948 C CA . GLN D 1 6 ? 22.449 19.127 19.457 1.00 80.38 4 GLN D CA 1
ATOM 3949 C C . GLN D 1 6 ? 23.425 19.386 18.302 1.00 76.15 4 GLN D C 1
ATOM 3950 O O . GLN D 1 6 ? 23.297 18.772 17.241 1.00 74.59 4 GLN D O 1
ATOM 3956 N N . LEU D 1 7 ? 24.395 20.282 18.527 1.00 73.59 5 LEU D N 1
ATOM 3957 C CA . LEU D 1 7 ? 25.477 20.580 17.575 1.00 67.93 5 LEU D CA 1
ATOM 3958 C C . LEU D 1 7 ? 25.046 21.212 16.257 1.00 60.37 5 LEU D C 1
ATOM 3959 O O . LEU D 1 7 ? 25.874 21.383 15.357 1.00 58.86 5 LEU D O 1
ATOM 3964 N N . CYS D 1 8 ? 23.777 21.581 16.136 1.00 55.61 6 CYS D N 1
ATOM 3965 C CA . CYS D 1 8 ? 23.287 22.060 14.847 1.00 49.48 6 CYS D CA 1
ATOM 3966 C C . CYS D 1 8 ? 23.003 23.558 14.834 1.00 45.27 6 CYS D C 1
ATOM 3967 O O . CYS D 1 8 ? 22.100 24.032 14.126 1.00 42.46 6 CYS D O 1
ATOM 3970 N N . ASN D 1 9 ? 23.796 24.290 15.606 1.00 43.15 7 ASN D N 1
ATOM 3971 C CA . ASN D 1 9 ? 23.682 25.741 15.677 1.00 41.33 7 ASN D CA 1
ATOM 3972 C C . ASN D 1 9 ? 23.967 26.420 14.338 1.00 37.55 7 ASN D C 1
ATOM 3973 O O . ASN D 1 9 ? 25.028 26.224 13.727 1.00 36.63 7 ASN D O 1
ATOM 3978 N N . ARG D 1 10 ? 23.026 27.232 13.876 1.00 36.23 8 ARG D N 1
ATOM 3979 C CA . ARG D 1 10 ? 23.139 27.818 12.530 1.00 32.61 8 ARG D CA 1
ATOM 3980 C C . ARG D 1 10 ? 24.288 28.818 12.379 1.00 30.18 8 ARG D C 1
ATOM 3981 O O . ARG D 1 10 ? 25.015 28.799 11.378 1.00 26.96 8 ARG D O 1
ATOM 3989 N N . ARG D 1 11 ? 24.460 29.716 13.334 1.00 32.92 9 ARG D N 1
ATOM 3990 C CA . ARG D 1 11 ? 25.583 30.645 13.205 1.00 33.37 9 ARG D CA 1
ATOM 3991 C C . ARG D 1 11 ? 26.915 29.922 13.017 1.00 32.82 9 ARG D C 1
ATOM 3992 O O . ARG D 1 11 ? 27.691 30.232 12.106 1.00 30.67 9 ARG D O 1
ATOM 4000 N N . LYS D 1 12 ? 27.162 28.935 13.866 1.00 34.24 10 LYS D N 1
ATOM 4001 C CA . LYS D 1 12 ? 28.420 28.222 13.810 1.00 35.44 10 LYS D CA 1
ATOM 4002 C C . LYS D 1 12 ? 28.556 27.467 12.515 1.00 31.44 10 LYS D C 1
ATOM 4003 O O . LYS D 1 12 ? 29.648 27.358 11.954 1.00 31.56 10 LYS D O 1
ATOM 4009 N N . LEU D 1 13 ? 27.447 26.936 12.030 1.00 28.83 11 LEU D N 1
ATOM 4010 C CA . LEU D 1 13 ? 27.510 26.204 10.779 1.00 27.40 11 LEU D CA 1
ATOM 4011 C C . LEU D 1 13 ? 28.057 27.144 9.703 1.00 25.81 11 LEU D C 1
ATOM 4012 O O . LEU D 1 13 ? 29.053 26.819 9.026 1.00 25.55 11 LEU D O 1
ATOM 4017 N N . TRP D 1 14 ? 27.447 28.318 9.538 1.00 24.96 12 TRP D N 1
ATOM 4018 C CA . TRP D 1 14 ? 27.904 29.175 8.440 1.00 23.29 12 TRP D CA 1
ATOM 4019 C C . TRP D 1 14 ? 29.356 29.549 8.627 1.00 23.17 12 TRP D C 1
ATOM 4020 O O . TRP D 1 14 ? 30.129 29.481 7.669 1.00 25.24 12 TRP D O 1
ATOM 4031 N N . ALA D 1 15 ? 29.764 29.876 9.856 1.00 26.56 13 ALA D N 1
ATOM 4032 C CA . ALA D 1 15 ? 31.167 30.246 10.094 1.00 27.92 13 ALA D CA 1
ATOM 4033 C C . ALA D 1 15 ? 32.119 29.085 9.776 1.00 29.20 13 ALA D C 1
ATOM 4034 O O . ALA D 1 15 ? 33.194 29.257 9.139 1.00 27.92 13 ALA D O 1
ATOM 4036 N N . ASP D 1 16 ? 31.726 27.894 10.216 1.00 29.54 14 ASP D N 1
ATOM 4037 C CA . ASP D 1 16 ? 32.514 26.717 9.927 1.00 31.66 14 ASP D CA 1
ATOM 4038 C C . ASP D 1 16 ? 32.560 26.453 8.428 1.00 30.32 14 ASP D C 1
ATOM 4039 O O . ASP D 1 16 ? 33.614 26.120 7.893 1.00 32.10 14 ASP D O 1
ATOM 4044 N N . PHE D 1 17 ? 31.435 26.639 7.750 1.00 27.16 15 PHE D N 1
ATOM 4045 C CA . PHE D 1 17 ? 31.356 26.402 6.309 1.00 26.60 15 PHE D CA 1
ATOM 4046 C C . PHE D 1 17 ? 32.286 27.398 5.616 1.00 26.43 15 PHE D C 1
ATOM 4047 O O . PHE D 1 17 ? 33.084 27.033 4.742 1.00 25.99 15 PHE D O 1
ATOM 4055 N N . ARG D 1 18 ? 32.225 28.660 6.053 1.00 24.96 16 ARG D N 1
ATOM 4056 C CA . ARG D 1 18 ? 33.072 29.673 5.439 1.00 25.35 16 ARG D CA 1
ATOM 4057 C C . ARG D 1 18 ? 34.547 29.346 5.562 1.00 27.08 16 ARG D C 1
ATOM 4058 O O . ARG D 1 18 ? 35.284 29.463 4.585 1.00 27.39 16 ARG D O 1
ATOM 4066 N N . ALA D 1 19 ? 34.996 28.922 6.741 1.00 29.46 17 ALA D N 1
ATOM 4067 C CA . ALA D 1 19 ? 36.403 28.597 6.883 1.00 31.47 17 ALA D CA 1
ATOM 4068 C C . ALA D 1 19 ? 36.729 27.312 6.128 1.00 29.84 17 ALA D C 1
ATOM 4069 O O . ALA D 1 19 ? 37.812 27.178 5.552 1.00 30.56 17 ALA D O 1
ATOM 4071 N N . ALA D 1 20 ? 35.811 26.362 6.158 1.00 28.85 18 ALA D N 1
ATOM 4072 C CA . ALA D 1 20 ? 36.022 25.084 5.469 1.00 30.09 18 ALA D CA 1
ATOM 4073 C C . ALA D 1 20 ? 36.246 25.267 3.968 1.00 30.38 18 ALA D C 1
ATOM 4074 O O . ALA D 1 20 ? 37.032 24.538 3.337 1.00 28.00 18 ALA D O 1
ATOM 4076 N N . PHE D 1 21 ? 35.531 26.243 3.405 1.00 29.72 19 PHE D N 1
ATOM 4077 C CA . PHE D 1 21 ? 35.647 26.581 1.992 1.00 27.55 19 PHE D CA 1
ATOM 4078 C C . PHE D 1 21 ? 37.053 27.082 1.652 1.00 27.83 19 PHE D C 1
ATOM 4079 O O . PHE D 1 21 ? 37.661 26.628 0.692 1.00 27.89 19 PHE D O 1
ATOM 4087 N N . ALA D 1 22 ? 37.562 28.049 2.421 1.00 27.25 20 ALA D N 1
ATOM 4088 C CA . ALA D 1 22 ? 38.895 28.587 2.164 1.00 28.99 20 ALA D CA 1
ATOM 4089 C C . ALA D 1 22 ? 39.945 27.502 2.362 1.00 33.18 20 ALA D C 1
ATOM 4090 O O . ALA D 1 22 ? 40.953 27.426 1.642 1.00 34.75 20 ALA D O 1
ATOM 4092 N N . ARG D 1 23 ? 39.744 26.715 3.408 1.00 34.44 21 ARG D N 1
ATOM 4093 C CA . ARG D 1 23 ? 40.628 25.592 3.720 1.00 36.70 21 ARG D CA 1
ATOM 4094 C C . ARG D 1 23 ? 40.656 24.576 2.577 1.00 36.19 21 ARG D C 1
ATOM 4095 O O . ARG D 1 23 ? 41.738 24.078 2.219 1.00 38.20 21 ARG D O 1
ATOM 4103 N N . ALA D 1 24 ? 39.482 24.235 2.030 1.00 34.34 22 ALA D N 1
ATOM 4104 C CA . ALA D 1 24 ? 39.414 23.265 0.917 1.00 35.22 22 ALA D CA 1
ATOM 4105 C C . ALA D 1 24 ? 40.138 23.774 -0.323 1.00 38.01 22 ALA D C 1
ATOM 4106 O O . ALA D 1 24 ? 40.865 23.036 -0.980 1.00 39.45 22 ALA D O 1
ATOM 4108 N N . LYS D 1 25 ? 39.962 25.056 -0.615 1.00 38.90 23 LYS D N 1
ATOM 4109 C CA . LYS D 1 25 ? 40.613 25.679 -1.752 1.00 41.15 23 LYS D CA 1
ATOM 4110 C C . LYS D 1 25 ? 42.108 25.678 -1.571 1.00 43.86 23 LYS D C 1
ATOM 4111 O O . LYS D 1 25 ? 42.863 25.440 -2.510 1.00 47.22 23 LYS D O 1
ATOM 4117 N N . ARG D 1 26 ? 42.532 25.958 -0.347 1.00 43.47 24 ARG D N 1
ATOM 4118 C CA . ARG D 1 26 ? 43.940 26.013 0.005 1.00 45.71 24 ARG D CA 1
ATOM 4119 C C . ARG D 1 26 ? 44.618 24.648 -0.014 1.00 47.33 24 ARG D C 1
ATOM 4120 O O . ARG D 1 26 ? 45.740 24.494 -0.520 1.00 48.70 24 ARG D O 1
ATOM 4128 N N . LEU D 1 27 ? 43.974 23.675 0.616 1.00 45.53 25 LEU D N 1
ATOM 4129 C CA . LEU D 1 27 ? 44.547 22.342 0.661 1.00 47.42 25 LEU D CA 1
ATOM 4130 C C . LEU D 1 27 ? 44.207 21.536 -0.584 1.00 47.00 25 LEU D C 1
ATOM 4131 O O . LEU D 1 27 ? 44.649 20.387 -0.720 1.00 47.06 25 LEU D O 1
ATOM 4136 N N . ARG D 1 28 ? 43.429 22.150 -1.480 1.00 46.14 26 ARG D N 1
ATOM 4137 C CA A ARG D 1 28 ? 42.968 21.499 -2.709 0.49 46.43 26 ARG D CA 1
ATOM 4138 C CA B ARG D 1 28 ? 42.969 21.504 -2.708 0.51 46.43 26 ARG D CA 1
ATOM 4139 C C . ARG D 1 28 ? 42.306 20.172 -2.391 1.00 45.66 26 ARG D C 1
ATOM 4140 O O . ARG D 1 28 ? 42.684 19.125 -2.926 1.00 48.65 26 ARG D O 1
ATOM 4155 N N . GLN D 1 29 ? 41.329 20.243 -1.491 1.00 42.50 27 GLN D N 1
ATOM 4156 C CA . GLN D 1 29 ? 40.507 19.115 -1.082 1.00 40.44 27 GLN D CA 1
ATOM 4157 C C . GLN D 1 29 ? 39.069 19.293 -1.519 1.00 37.62 27 GLN D C 1
ATOM 4158 O O . GLN D 1 29 ? 38.603 20.434 -1.710 1.00 35.23 27 GLN D O 1
ATOM 4164 N N . PRO D 1 30 ? 38.347 18.171 -1.667 1.00 36.82 28 PRO D N 1
ATOM 4165 C CA . PRO D 1 30 ? 36.914 18.244 -1.935 1.00 34.19 28 PRO D CA 1
ATOM 4166 C C . PRO D 1 30 ? 36.172 18.682 -0.679 1.00 32.18 28 PRO D C 1
ATOM 4167 O O . PRO D 1 30 ? 36.680 18.527 0.428 1.00 33.85 28 PRO D O 1
ATOM 4171 N N . LEU D 1 31 ? 34.996 19.256 -0.864 1.00 29.51 29 LEU D N 1
ATOM 4172 C CA . LEU D 1 31 ? 34.166 19.747 0.216 1.00 28.14 29 LEU D CA 1
ATOM 4173 C C . LEU D 1 31 ? 32.726 19.511 -0.194 1.00 26.83 29 LEU D C 1
ATOM 4174 O O . LEU D 1 31 ? 32.285 20.012 -1.243 1.00 26.18 29 LEU D O 1
ATOM 4179 N N . SER D 1 32 ? 31.981 18.756 0.601 1.00 24.78 30 SER D N 1
ATOM 4180 C CA . SER D 1 32 ? 30.617 18.421 0.229 1.00 25.06 30 SER D CA 1
ATOM 4181 C C . SER D 1 32 ? 29.582 19.072 1.142 1.00 25.83 30 SER D C 1
ATOM 4182 O O . SER D 1 32 ? 29.848 19.405 2.299 1.00 26.30 30 SER D O 1
ATOM 4185 N N . CYS D 1 33 ? 28.384 19.254 0.603 1.00 25.16 31 CYS D N 1
ATOM 4186 C CA . CYS D 1 33 ? 27.298 19.912 1.319 1.00 24.68 31 CYS D CA 1
ATOM 4187 C C . CYS D 1 33 ? 26.018 19.122 1.075 1.00 25.28 31 CYS D C 1
ATOM 4188 O O . CYS D 1 33 ? 25.703 18.812 -0.076 1.00 25.54 31 CYS D O 1
ATOM 4191 N N . ILE D 1 34 ? 25.297 18.780 2.143 1.00 25.30 32 ILE D N 1
ATOM 4192 C CA . ILE D 1 34 ? 24.007 18.077 2.027 1.00 24.54 32 ILE D CA 1
ATOM 4193 C C . ILE D 1 34 ? 22.874 18.906 2.614 1.00 23.60 32 ILE D C 1
ATOM 4194 O O . ILE D 1 34 ? 22.966 19.353 3.770 1.00 23.90 32 ILE D O 1
ATOM 4199 N N . SER D 1 35 ? 21.816 19.127 1.839 1.00 21.33 33 SER D N 1
ATOM 4200 C CA . SER D 1 35 ? 20.650 19.831 2.343 1.00 21.73 33 SER D CA 1
ATOM 4201 C C . SER D 1 35 ? 19.568 18.802 2.572 1.00 24.62 33 SER D C 1
ATOM 4202 O O . SER D 1 35 ? 19.184 18.078 1.629 1.00 25.55 33 SER D O 1
ATOM 4205 N N . ILE D 1 36 ? 19.026 18.775 3.785 1.00 26.46 34 ILE D N 1
ATOM 4206 C CA . ILE D 1 36 ? 18.086 17.755 4.183 1.00 31.05 34 ILE D CA 1
ATOM 4207 C C . ILE D 1 36 ? 16.764 18.352 4.651 1.00 31.55 34 ILE D C 1
ATOM 4208 O O . ILE D 1 36 ? 16.742 19.279 5.462 1.00 29.23 34 ILE D O 1
ATOM 4213 N N . ASP D 1 37 ? 15.665 17.811 4.130 1.00 31.04 35 ASP D N 1
ATOM 4214 C CA . ASP D 1 37 ? 14.334 18.250 4.511 1.00 33.02 35 ASP D CA 1
ATOM 4215 C C . ASP D 1 37 ? 13.423 17.058 4.763 1.00 34.87 35 ASP D C 1
ATOM 4216 O O . ASP D 1 37 ? 13.322 16.158 3.918 1.00 34.58 35 ASP D O 1
ATOM 4221 N N . ILE D 1 38 ? 12.750 17.060 5.910 1.00 36.84 36 ILE D N 1
ATOM 4222 C CA . ILE D 1 38 ? 11.783 16.019 6.264 1.00 39.45 36 ILE D CA 1
ATOM 4223 C C . ILE D 1 38 ? 10.494 16.167 5.450 1.00 38.79 36 ILE D C 1
ATOM 4224 O O . ILE D 1 38 ? 9.978 17.276 5.322 1.00 37.08 36 ILE D O 1
ATOM 4229 N N . ASP D 1 39 ? 9.983 15.070 4.886 1.00 38.43 37 ASP D N 1
ATOM 4230 C CA . ASP D 1 39 ? 8.775 15.154 4.070 1.00 39.91 37 ASP D CA 1
ATOM 4231 C C . ASP D 1 39 ? 7.504 15.273 4.909 1.00 44.79 37 ASP D C 1
ATOM 4232 O O . ASP D 1 39 ? 7.364 14.585 5.924 1.00 44.83 37 ASP D O 1
ATOM 4237 N N . ASN D 1 40 ? 6.592 16.147 4.481 1.00 49.44 38 ASN D N 1
ATOM 4238 C CA . ASN D 1 40 ? 5.292 16.309 5.128 1.00 56.47 38 ASN D CA 1
ATOM 4239 C C . ASN D 1 40 ? 5.396 16.552 6.624 1.00 61.05 38 ASN D C 1
ATOM 4240 O O . ASN D 1 40 ? 4.653 15.949 7.402 1.00 64.24 38 ASN D O 1
ATOM 4245 N N . PHE D 1 41 ? 6.343 17.400 7.030 1.00 61.66 39 PHE D N 1
ATOM 4246 C CA . PHE D 1 41 ? 6.574 17.659 8.450 1.00 65.18 39 PHE D CA 1
ATOM 4247 C C . PHE D 1 41 ? 5.403 18.421 9.068 1.00 68.85 39 PHE D C 1
ATOM 4248 O O . PHE D 1 41 ? 5.066 18.218 10.236 1.00 70.26 39 PHE D O 1
ATOM 4256 N N . LYS D 1 42 ? 4.792 19.296 8.272 1.00 70.73 40 LYS D N 1
ATOM 4257 C CA . LYS D 1 42 ? 3.615 20.048 8.697 1.00 75.66 40 LYS D CA 1
ATOM 4258 C C . LYS D 1 42 ? 2.488 19.064 9.007 1.00 79.55 40 LYS D C 1
ATOM 4259 O O . LYS D 1 42 ? 1.788 19.204 10.010 1.00 83.13 40 LYS D O 1
ATOM 4265 N N . LEU D 1 43 ? 2.322 18.060 8.149 1.00 79.27 41 LEU D N 1
ATOM 4266 C CA . LEU D 1 43 ? 1.316 17.024 8.375 1.00 82.72 41 LEU D CA 1
ATOM 4267 C C . LEU D 1 43 ? 1.570 16.221 9.651 1.00 84.60 41 LEU D C 1
ATOM 4268 O O . LEU D 1 43 ? 0.628 15.794 10.307 1.00 87.88 41 LEU D O 1
ATOM 4273 N N . ILE D 1 44 ? 2.834 15.970 9.971 1.00 83.42 42 ILE D N 1
ATOM 4274 C CA . ILE D 1 44 ? 3.172 15.223 11.179 1.00 86.96 42 ILE D CA 1
ATOM 4275 C C . ILE D 1 44 ? 2.722 15.943 12.440 1.00 91.23 42 ILE D C 1
ATOM 4276 O O . ILE D 1 44 ? 2.133 15.342 13.342 1.00 95.26 42 ILE D O 1
ATOM 4281 N N . ASN D 1 45 ? 2.975 17.244 12.482 1.00 90.43 43 ASN D N 1
ATOM 4282 C CA . ASN D 1 45 ? 2.668 18.036 13.663 1.00 93.04 43 ASN D CA 1
ATOM 4283 C C . ASN D 1 45 ? 1.164 18.209 13.916 1.00 96.48 43 ASN D C 1
ATOM 4284 O O . ASN D 1 45 ? 0.717 18.149 15.061 1.00 100.64 43 ASN D O 1
ATOM 4289 N N . ASP D 1 46 ? 0.384 18.405 12.857 1.00 95.30 44 ASP D N 1
ATOM 4290 C CA . ASP D 1 46 ? -1.066 18.509 13.012 1.00 99.71 44 ASP D CA 1
ATOM 4291 C C . ASP D 1 46 ? -1.709 17.200 13.522 1.00 103.08 44 ASP D C 1
ATOM 4292 O O . ASP D 1 46 ? -2.697 17.248 14.255 1.00 107.45 44 ASP D O 1
ATOM 4297 N N . GLN D 1 47 ? -1.182 16.039 13.132 1.00 101.53 45 GLN D N 1
ATOM 4298 C CA . GLN D 1 47 ? -1.809 14.767 13.524 1.00 105.50 45 GLN D CA 1
ATOM 4299 C C . GLN D 1 47 ? -1.237 14.163 14.815 1.00 108.09 45 GLN D C 1
ATOM 4300 O O . GLN D 1 47 ? -1.916 13.381 15.477 1.00 112.73 45 GLN D O 1
ATOM 4306 N N . PHE D 1 48 ? -0.000 14.493 15.172 1.00 105.29 46 PHE D N 1
ATOM 4307 C CA . PHE D 1 48 ? 0.605 13.858 16.338 1.00 106.83 46 PHE D CA 1
ATOM 4308 C C . PHE D 1 48 ? 1.068 14.839 17.426 1.00 108.98 46 PHE D C 1
ATOM 4309 O O . PHE D 1 48 ? 1.429 14.429 18.531 1.00 111.86 46 PHE D O 1
ATOM 4317 N N . GLY D 1 49 ? 1.030 16.131 17.110 1.00 107.90 47 GLY D N 1
ATOM 4318 C CA . GLY D 1 49 ? 1.421 17.191 18.030 1.00 109.33 47 GLY D CA 1
ATOM 4319 C C . GLY D 1 49 ? 2.851 17.689 17.899 1.00 106.01 47 GLY D C 1
ATOM 4320 O O . GLY D 1 49 ? 3.734 16.979 17.414 1.00 103.19 47 GLY D O 1
ATOM 4321 N N . HIS D 1 50 ? 3.066 18.930 18.331 1.00 106.55 48 HIS D N 1
ATOM 4322 C CA . HIS D 1 50 ? 4.349 19.619 18.162 1.00 103.41 48 HIS D CA 1
ATOM 4323 C C . HIS D 1 50 ? 5.511 19.019 18.944 1.00 102.24 48 HIS D C 1
ATOM 4324 O O . HIS D 1 50 ? 6.655 19.027 18.484 1.00 98.16 48 HIS D O 1
ATOM 4331 N N . ASP D 1 51 ? 5.224 18.498 20.126 1.00 106.13 49 ASP D N 1
ATOM 4332 C CA . ASP D 1 51 ? 6.280 17.930 20.952 1.00 106.47 49 ASP D CA 1
ATOM 4333 C C . ASP D 1 51 ? 6.778 16.612 20.359 1.00 104.65 49 ASP D C 1
ATOM 4334 O O . ASP D 1 51 ? 7.951 16.266 20.502 1.00 103.54 49 ASP D O 1
ATOM 4339 N N . LYS D 1 52 ? 5.888 15.880 19.695 1.00 104.73 50 LYS D N 1
ATOM 4340 C CA . LYS D 1 52 ? 6.284 14.634 19.045 1.00 103.07 50 LYS D CA 1
ATOM 4341 C C . LYS D 1 52 ? 7.071 14.921 17.767 1.00 97.75 50 LYS D C 1
ATOM 4342 O O . LYS D 1 52 ? 8.050 14.238 17.467 1.00 95.99 50 LYS D O 1
ATOM 4348 N N . GLY D 1 53 ? 6.637 15.937 17.028 1.00 95.24 51 GLY D N 1
ATOM 4349 C CA . GLY D 1 53 ? 7.369 16.428 15.876 1.00 90.24 51 GLY D CA 1
ATOM 4350 C C . GLY D 1 53 ? 8.790 16.847 16.193 1.00 87.68 51 GLY D C 1
ATOM 4351 O O . GLY D 1 53 ? 9.718 16.570 15.429 1.00 84.68 51 GLY D O 1
ATOM 4352 N N . ASP D 1 54 ? 8.954 17.535 17.320 1.00 88.55 52 ASP D N 1
ATOM 4353 C CA . ASP D 1 54 ? 10.266 17.993 17.754 1.00 85.80 52 ASP D CA 1
ATOM 4354 C C . ASP D 1 54 ? 11.200 16.807 17.982 1.00 85.31 52 ASP D C 1
ATOM 4355 O O . ASP D 1 54 ? 12.401 16.887 17.720 1.00 82.89 52 ASP D O 1
ATOM 4360 N N . GLU D 1 55 ? 10.630 15.705 18.462 1.00 87.93 53 GLU D N 1
ATOM 4361 C CA . GLU D 1 55 ? 11.374 14.465 18.655 1.00 88.56 53 GLU D CA 1
ATOM 4362 C C . GLU D 1 55 ? 11.839 13.874 17.324 1.00 84.42 53 GLU D C 1
ATOM 4363 O O . GLU D 1 55 ? 12.915 13.275 17.250 1.00 83.99 53 GLU D O 1
ATOM 4369 N N . VAL D 1 56 ? 11.013 14.009 16.289 1.00 81.76 54 VAL D N 1
ATOM 4370 C CA . VAL D 1 56 ? 11.404 13.550 14.965 1.00 78.27 54 VAL D CA 1
ATOM 4371 C C . VAL D 1 56 ? 12.672 14.294 14.578 1.00 74.92 54 VAL D C 1
ATOM 4372 O O . VAL D 1 56 ? 13.637 13.689 14.105 1.00 73.06 54 VAL D O 1
ATOM 4376 N N . LEU D 1 57 ? 12.667 15.607 14.799 1.00 74.01 55 LEU D N 1
ATOM 4377 C CA . LEU D 1 57 ? 13.836 16.439 14.539 1.00 70.45 55 LEU D CA 1
ATOM 4378 C C . LEU D 1 57 ? 15.029 15.997 15.382 1.00 70.71 55 LEU D C 1
ATOM 4379 O O . LEU D 1 57 ? 16.156 15.897 14.892 1.00 69.60 55 LEU D O 1
ATOM 4384 N N . CYS D 1 58 ? 14.770 15.721 16.652 1.00 72.52 56 CYS D N 1
ATOM 4385 C CA . CYS D 1 58 ? 15.823 15.284 17.550 1.00 73.20 56 CYS D CA 1
ATOM 4386 C C . CYS D 1 58 ? 16.341 13.897 17.150 1.00 72.51 56 CYS D C 1
ATOM 4387 O O . CYS D 1 58 ? 17.559 13.691 17.103 1.00 72.06 56 CYS D O 1
ATOM 4390 N N . PHE D 1 59 ? 15.435 12.970 16.818 1.00 72.13 57 PHE D N 1
ATOM 4391 C CA . PHE D 1 59 ? 15.848 11.654 16.319 1.00 70.20 57 PHE D CA 1
ATOM 4392 C C . PHE D 1 59 ? 16.716 11.831 15.088 1.00 65.49 57 PHE D C 1
ATOM 4393 O O . PHE D 1 59 ? 17.717 11.133 14.916 1.00 64.97 57 PHE D O 1
ATOM 4401 N N . LEU D 1 60 ? 16.318 12.764 14.228 1.00 62.20 58 LEU D N 1
ATOM 4402 C CA . LEU D 1 60 ? 17.032 13.002 12.984 1.00 59.47 58 LEU D CA 1
ATOM 4403 C C . LEU D 1 60 ? 18.449 13.514 13.220 1.00 59.21 58 LEU D C 1
ATOM 4404 O O . LEU D 1 60 ? 19.397 13.056 12.581 1.00 57.72 58 LEU D O 1
ATOM 4409 N N . ALA D 1 61 ? 18.600 14.450 14.149 1.00 60.65 59 ALA D N 1
ATOM 4410 C CA . ALA D 1 61 ? 19.922 14.963 14.480 1.00 60.53 59 ALA D CA 1
ATOM 4411 C C . ALA D 1 61 ? 20.834 13.871 15.039 1.00 63.01 59 ALA D C 1
ATOM 4412 O O . ALA D 1 61 ? 21.988 13.734 14.613 1.00 62.37 59 ALA D O 1
ATOM 4414 N N . LYS D 1 62 ? 20.296 13.080 15.966 1.00 66.16 60 LYS D N 1
ATOM 4415 C CA . LYS D 1 62 ? 21.029 11.967 16.564 1.00 69.63 60 LYS D CA 1
ATOM 4416 C C . LYS D 1 62 ? 21.512 11.025 15.462 1.00 68.52 60 LYS D C 1
ATOM 4417 O O . LYS D 1 62 ? 22.577 10.414 15.559 1.00 69.09 60 LYS D O 1
ATOM 4423 N N . LEU D 1 63 ? 20.694 10.893 14.423 1.00 66.97 61 LEU D N 1
ATOM 4424 C CA . LEU D 1 63 ? 21.021 10.063 13.275 1.00 66.32 61 LEU D CA 1
ATOM 4425 C C . LEU D 1 63 ? 22.271 10.523 12.491 1.00 65.37 61 LEU D C 1
ATOM 4426 O O . LEU D 1 63 ? 22.989 9.686 11.941 1.00 65.91 61 LEU D O 1
ATOM 4431 N N . PHE D 1 64 ? 22.507 11.835 12.412 1.00 64.76 62 PHE D N 1
ATOM 4432 C CA . PHE D 1 64 ? 23.699 12.386 11.734 1.00 64.26 62 PHE D CA 1
ATOM 4433 C C . PHE D 1 64 ? 24.995 11.876 12.329 1.00 68.22 62 PHE D C 1
ATOM 4434 O O . PHE D 1 64 ? 25.903 11.442 11.612 1.00 67.42 62 PHE D O 1
ATOM 4442 N N . GLN D 1 65 ? 25.049 11.967 13.655 1.00 72.81 63 GLN D N 1
ATOM 4443 C CA . GLN D 1 65 ? 26.194 11.573 14.466 1.00 77.55 63 GLN D CA 1
ATOM 4444 C C . GLN D 1 65 ? 26.592 10.123 14.203 1.00 81.14 63 GLN D C 1
ATOM 4445 O O . GLN D 1 65 ? 27.753 9.831 13.916 1.00 81.50 63 GLN D O 1
ATOM 4451 N N . SER D 1 66 ? 25.597 9.236 14.276 1.00 84.32 64 SER D N 1
ATOM 4452 C CA . SER D 1 66 ? 25.786 7.794 14.122 1.00 89.33 64 SER D CA 1
ATOM 4453 C C . SER D 1 66 ? 26.250 7.362 12.740 1.00 89.50 64 SER D C 1
ATOM 4454 O O . SER D 1 66 ? 27.202 6.593 12.600 1.00 91.06 64 SER D O 1
ATOM 4457 N N . VAL D 1 67 ? 25.595 7.895 11.718 1.00 88.28 65 VAL D N 1
ATOM 4458 C CA . VAL D 1 67 ? 25.854 7.489 10.345 1.00 87.43 65 VAL D CA 1
ATOM 4459 C C . VAL D 1 67 ? 27.178 8.099 9.868 1.00 86.63 65 VAL D C 1
ATOM 4460 O O . VAL D 1 67 ? 27.961 7.439 9.179 1.00 86.44 65 VAL D O 1
ATOM 4464 N N . ILE D 1 68 ? 27.418 9.357 10.244 1.00 86.37 66 ILE D N 1
ATOM 4465 C CA . ILE D 1 68 ? 28.658 10.063 9.905 1.00 86.51 66 ILE D CA 1
ATOM 4466 C C . ILE D 1 68 ? 29.636 10.119 11.094 1.00 91.15 66 ILE D C 1
ATOM 4467 O O . ILE D 1 68 ? 29.491 10.966 11.980 1.00 91.75 66 ILE D O 1
ATOM 4472 N N . SER D 1 69 ? 30.603 9.208 11.149 1.00 94.62 67 SER D N 1
ATOM 4473 C CA . SER D 1 69 ? 31.537 9.212 12.273 1.00 98.48 67 SER D CA 1
ATOM 4474 C C . SER D 1 69 ? 32.564 10.343 12.162 1.00 96.58 67 SER D C 1
ATOM 4475 O O . SER D 1 69 ? 32.863 11.015 13.151 1.00 97.78 67 SER D O 1
ATOM 4478 N N . ASP D 1 70 ? 33.059 10.580 10.951 1.00 93.27 68 ASP D N 1
ATOM 4479 C CA . ASP D 1 70 ? 34.107 11.576 10.727 1.0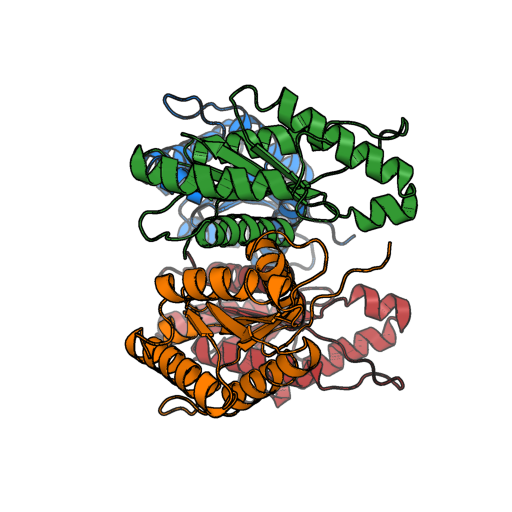0 91.62 68 ASP D CA 1
ATOM 4480 C C . ASP D 1 70 ? 33.644 13.003 11.024 1.00 87.23 68 ASP D C 1
ATOM 4481 O O . ASP D 1 70 ? 32.449 13.311 10.920 1.00 85.36 68 ASP D O 1
ATOM 4486 N N . HIS D 1 71 ? 34.602 13.861 11.389 1.00 85.20 69 HIS D N 1
ATOM 4487 C CA . HIS D 1 71 ? 34.341 15.275 11.646 1.00 80.87 69 HIS D CA 1
ATOM 4488 C C . HIS D 1 71 ? 33.469 15.835 10.518 1.00 74.51 69 HIS D C 1
ATOM 4489 O O . HIS D 1 71 ? 33.631 15.473 9.343 1.00 74.83 69 HIS D O 1
ATOM 4496 N N . HIS D 1 72 ? 32.529 16.697 10.895 1.00 68.14 70 HIS D N 1
ATOM 4497 C CA . HIS D 1 72 ? 31.513 17.208 9.995 1.00 58.87 70 HIS D CA 1
ATOM 4498 C C . HIS D 1 72 ? 30.748 18.337 10.672 1.00 52.13 70 HIS D C 1
ATOM 4499 O O . HIS D 1 72 ? 30.672 18.385 11.895 1.00 52.39 70 HIS D O 1
ATOM 4506 N N . PHE D 1 73 ? 30.136 19.226 9.902 1.00 45.57 71 PHE D N 1
ATOM 4507 C CA . PHE D 1 73 ? 29.385 20.279 10.556 1.00 43.59 71 PHE D CA 1
ATOM 4508 C C . PHE D 1 73 ? 27.908 20.155 10.277 1.00 41.21 71 PHE D C 1
ATOM 4509 O O . PHE D 1 73 ? 27.514 19.777 9.182 1.00 40.11 71 PHE D O 1
ATOM 4517 N N . CYS D 1 74 ? 27.098 20.521 11.262 1.00 40.51 72 CYS D N 1
ATOM 4518 C CA . CYS D 1 74 ? 25.656 20.462 11.112 1.00 38.97 72 CYS D CA 1
ATOM 4519 C C . CYS D 1 74 ? 25.051 21.814 11.433 1.00 37.11 72 CYS D C 1
ATOM 4520 O O . CYS D 1 74 ? 25.552 22.545 12.307 1.00 36.48 72 CYS D O 1
ATOM 4523 N N . GLY D 1 75 ? 23.983 22.155 10.724 1.00 35.49 73 GLY D N 1
ATOM 4524 C CA . GLY D 1 75 ? 23.229 23.340 11.054 1.00 35.27 73 GLY D CA 1
ATOM 4525 C C . GLY D 1 75 ? 21.776 23.211 10.673 1.00 36.12 73 GLY D C 1
ATOM 4526 O O . GLY D 1 75 ? 21.435 22.722 9.583 1.00 34.49 73 GLY D O 1
ATOM 4527 N N . ARG D 1 76 ? 20.913 23.633 11.587 1.00 37.95 74 ARG D N 1
ATOM 4528 C CA A ARG D 1 76 ? 19.480 23.736 11.330 0.45 39.45 74 ARG D CA 1
ATOM 4529 C CA B ARG D 1 76 ? 19.498 23.719 11.284 0.55 39.36 74 ARG D CA 1
ATOM 4530 C C . ARG D 1 76 ? 19.174 25.060 10.632 1.00 39.29 74 ARG D C 1
ATOM 4531 O O . ARG D 1 76 ? 19.316 26.115 11.248 1.00 38.01 74 ARG D O 1
ATOM 4546 N N . VAL D 1 77 ? 18.771 25.032 9.367 1.00 40.70 75 VAL D N 1
ATOM 4547 C CA . VAL D 1 77 ? 18.477 26.307 8.700 1.00 43.19 75 VAL D CA 1
ATOM 4548 C C . VAL D 1 77 ? 17.010 26.696 8.532 1.00 47.73 75 VAL D C 1
ATOM 4549 O O . VAL D 1 77 ? 16.719 27.801 8.056 1.00 49.59 75 VAL D O 1
ATOM 4553 N N . GLY D 1 78 ? 16.094 25.813 8.899 1.00 50.27 76 GLY D N 1
ATOM 4554 C CA . GLY D 1 78 ? 14.677 26.111 8.795 1.00 53.14 76 GLY D CA 1
ATOM 4555 C C . GLY D 1 78 ? 13.840 25.343 9.804 1.00 56.87 76 GLY D C 1
ATOM 4556 O O . GLY D 1 78 ? 14.380 24.685 10.705 1.00 59.25 76 GLY D O 1
ATOM 4557 N N . GLY D 1 79 ? 12.520 25.454 9.675 1.00 57.48 77 GLY D N 1
ATOM 4558 C CA . GLY D 1 79 ? 11.615 24.716 10.529 1.00 59.21 77 GLY D CA 1
ATOM 4559 C C . GLY D 1 79 ? 11.990 23.249 10.506 1.00 58.63 77 GLY D C 1
ATOM 4560 O O . GLY D 1 79 ? 12.174 22.633 11.558 1.00 60.51 77 GLY D O 1
ATOM 4561 N N . GLU D 1 80 ? 12.169 22.695 9.313 1.00 56.00 78 GLU D N 1
ATOM 4562 C CA . GLU D 1 80 ? 12.492 21.279 9.245 1.00 55.95 78 GLU D CA 1
ATOM 4563 C C . GLU D 1 80 ? 13.669 20.947 8.301 1.00 52.72 78 GLU D C 1
ATOM 4564 O O . GLU D 1 80 ? 13.753 19.824 7.778 1.00 53.60 78 GLU D O 1
ATOM 4570 N N . GLU D 1 81 ? 14.577 21.907 8.089 1.00 48.37 79 GLU D N 1
ATOM 4571 C CA . GLU D 1 81 ? 15.713 21.703 7.169 1.00 44.31 79 GLU D CA 1
ATOM 4572 C C . GLU D 1 81 ? 17.092 21.687 7.847 1.00 41.45 79 GLU D C 1
ATOM 4573 O O . GLU D 1 81 ? 17.379 22.505 8.742 1.00 40.70 79 GLU D O 1
ATOM 4579 N N . PHE D 1 82 ? 17.944 20.758 7.414 1.00 37.43 80 PHE D N 1
ATOM 4580 C CA . PHE D 1 82 ? 19.314 20.703 7.906 1.00 35.88 80 PHE D CA 1
ATOM 4581 C C . PHE D 1 82 ? 20.342 20.817 6.794 1.00 32.09 80 PHE D C 1
ATOM 4582 O O . PHE D 1 82 ? 20.118 20.393 5.643 1.00 30.85 80 PHE D O 1
ATOM 4590 N N . ILE D 1 83 ? 21.516 21.299 7.171 1.00 28.88 81 ILE D N 1
ATOM 4591 C CA . ILE D 1 83 ? 22.657 21.311 6.280 1.00 29.03 81 ILE D CA 1
ATOM 4592 C C . ILE D 1 83 ? 23.781 20.528 6.951 1.00 30.07 81 ILE D C 1
ATOM 4593 O O . ILE D 1 83 ? 24.018 20.681 8.159 1.00 29.98 81 ILE D O 1
ATOM 4598 N N . ILE D 1 84 ? 24.469 19.698 6.170 1.00 30.18 82 ILE D N 1
ATOM 4599 C CA . ILE D 1 84 ? 25.652 19.015 6.658 1.00 31.84 82 ILE D CA 1
ATOM 4600 C C . ILE D 1 84 ? 26.813 19.371 5.751 1.00 30.19 82 ILE D C 1
ATOM 4601 O O . ILE D 1 84 ? 26.718 19.192 4.536 1.00 29.09 82 ILE D O 1
ATOM 4606 N N . VAL D 1 85 ? 27.916 19.832 6.333 1.00 29.33 83 VAL D N 1
ATOM 4607 C CA . VAL D 1 85 ? 29.112 20.140 5.555 1.00 28.86 83 VAL D CA 1
ATOM 4608 C C . VAL D 1 85 ? 30.161 19.112 5.876 1.00 30.56 83 VAL D C 1
ATOM 4609 O O . VAL D 1 85 ? 30.421 18.850 7.046 1.00 34.04 83 VAL D O 1
ATOM 4613 N N . LEU D 1 86 ? 30.720 18.484 4.841 1.00 30.76 84 LEU D N 1
ATOM 4614 C CA . LEU D 1 86 ? 31.680 17.379 5.027 1.00 32.39 84 LEU D CA 1
ATOM 4615 C C . LEU D 1 86 ? 33.018 17.776 4.435 1.00 32.23 84 LEU D C 1
ATOM 4616 O O . LEU D 1 86 ? 33.137 17.837 3.214 1.00 30.43 84 LEU D O 1
ATOM 4621 N N . GLU D 1 87 ? 33.995 18.103 5.278 1.00 33.83 85 GLU D N 1
ATOM 4622 C CA . GLU D 1 87 ? 35.329 18.457 4.809 1.00 35.24 85 GLU D CA 1
ATOM 4623 C C . GLU D 1 87 ? 36.007 17.227 4.190 1.00 36.52 85 GLU D C 1
ATOM 4624 O O . GLU D 1 87 ? 35.691 16.087 4.573 1.00 37.76 85 GLU D O 1
ATOM 4630 N N . ASN D 1 88 ? 36.913 17.449 3.234 1.00 36.15 86 ASN D N 1
ATOM 4631 C CA . ASN D 1 88 ? 37.683 16.375 2.598 1.00 39.90 86 ASN D CA 1
ATOM 4632 C C . ASN D 1 88 ? 36.836 15.187 2.153 1.00 40.34 86 ASN D C 1
ATOM 4633 O O . ASN D 1 88 ? 37.228 14.016 2.304 1.00 44.21 86 ASN D O 1
ATOM 4638 N N . THR D 1 89 ? 35.701 15.501 1.558 1.00 37.38 87 THR D N 1
ATOM 4639 C CA . THR D 1 89 ? 34.729 14.492 1.153 1.00 36.21 87 THR D CA 1
ATOM 4640 C C . THR D 1 89 ? 34.269 14.793 -0.262 1.00 34.44 87 THR D C 1
ATOM 4641 O O . THR D 1 89 ? 33.961 15.929 -0.584 1.00 31.94 87 THR D O 1
ATOM 4645 N N . HIS D 1 90 ? 34.348 13.790 -1.127 1.00 34.67 88 HIS D N 1
ATOM 4646 C CA . HIS D 1 90 ? 33.861 13.912 -2.501 1.00 32.72 88 HIS D CA 1
ATOM 4647 C C . HIS D 1 90 ? 32.353 13.739 -2.528 1.00 30.50 88 HIS D C 1
ATOM 4648 O O . HIS D 1 90 ? 31.794 13.054 -1.667 1.00 30.87 88 HIS D O 1
ATOM 4655 N N . VAL D 1 91 ? 31.701 14.300 -3.546 1.00 27.71 89 VAL D N 1
ATOM 4656 C CA . VAL D 1 91 ? 30.256 14.349 -3.587 1.00 24.09 89 VAL D CA 1
ATOM 4657 C C . VAL D 1 91 ? 29.680 12.921 -3.621 1.00 27.49 89 VAL D C 1
ATOM 4658 O O . VAL D 1 91 ? 28.641 12.682 -3.014 1.00 27.15 89 VAL D O 1
ATOM 4662 N N . GLU D 1 92 ? 30.350 11.978 -4.284 1.00 25.91 90 GLU D N 1
ATOM 4663 C CA . GLU D 1 92 ? 29.821 10.613 -4.338 1.00 30.88 90 GLU D CA 1
ATOM 4664 C C . GLU D 1 92 ? 29.748 10.017 -2.926 1.00 32.69 90 GLU D C 1
ATOM 4665 O O . GLU D 1 92 ? 28.780 9.332 -2.582 1.00 33.15 90 GLU D O 1
ATOM 4671 N N . THR D 1 93 ? 30.759 10.299 -2.107 1.00 33.24 91 THR D N 1
ATOM 4672 C CA . THR D 1 93 ? 30.758 9.837 -0.727 1.00 33.05 91 THR D CA 1
ATOM 4673 C C . THR D 1 93 ? 29.624 10.499 0.053 1.00 31.62 91 THR D C 1
ATOM 4674 O O . THR D 1 93 ? 28.907 9.834 0.808 1.00 29.84 91 THR D O 1
ATOM 4678 N N . ALA D 1 94 ? 29.456 11.813 -0.138 1.00 30.71 92 ALA D N 1
ATOM 4679 C CA . ALA D 1 94 ? 28.382 12.530 0.537 1.00 28.30 92 ALA D CA 1
ATOM 4680 C C . ALA D 1 94 ? 27.015 11.992 0.119 1.00 27.42 92 ALA D C 1
ATOM 4681 O O . ALA D 1 94 ? 26.106 11.888 0.942 1.00 29.64 92 ALA D O 1
ATOM 4683 N N . PHE D 1 95 ? 26.849 11.680 -1.157 1.00 24.99 93 PHE D N 1
ATOM 4684 C CA . PHE D 1 95 ? 25.582 11.124 -1.622 1.00 25.97 93 PHE D CA 1
ATOM 4685 C C . PHE D 1 95 ? 25.289 9.786 -0.924 1.00 28.64 93 PHE D C 1
ATOM 4686 O O . PHE D 1 95 ? 24.183 9.564 -0.410 1.00 27.87 93 PHE D O 1
ATOM 4694 N N . HIS D 1 96 ? 26.286 8.907 -0.878 1.00 31.72 94 HIS D N 1
ATOM 4695 C CA . HIS D 1 96 ? 26.072 7.616 -0.235 1.00 36.78 94 HIS D CA 1
ATOM 4696 C C . HIS D 1 96 ? 25.706 7.800 1.231 1.00 35.69 94 HIS D C 1
ATOM 4697 O O . HIS D 1 96 ? 24.814 7.121 1.747 1.00 34.48 94 HIS D O 1
ATOM 4704 N N . LEU D 1 97 ? 26.365 8.747 1.895 1.00 34.80 95 LEU D N 1
ATOM 4705 C CA . LEU D 1 97 ? 26.032 9.095 3.263 1.00 34.19 95 LEU D CA 1
ATOM 4706 C C . LEU D 1 97 ? 24.588 9.620 3.398 1.00 31.35 95 LEU D C 1
ATOM 4707 O O . LEU D 1 97 ? 23.858 9.227 4.306 1.00 31.89 95 LEU D O 1
ATOM 4712 N N . ALA D 1 98 ? 24.174 10.506 2.495 1.00 29.17 96 ALA D N 1
ATOM 4713 C CA . ALA D 1 98 ? 22.795 11.023 2.511 1.00 28.57 96 ALA D CA 1
ATOM 4714 C C . ALA D 1 98 ? 21.796 9.859 2.330 1.00 29.77 96 ALA D C 1
ATOM 4715 O O . ALA D 1 98 ? 20.758 9.764 3.011 1.00 29.67 96 ALA D O 1
ATOM 4717 N N . GLU D 1 99 ? 22.138 8.940 1.441 1.00 30.49 97 GLU D N 1
ATOM 4718 C CA . GLU D 1 99 ? 21.263 7.790 1.208 1.00 31.30 97 GLU D CA 1
ATOM 4719 C C . GLU D 1 99 ? 21.104 6.946 2.478 1.00 35.02 97 GLU D C 1
ATOM 4720 O O . GLU D 1 99 ? 19.991 6.503 2.818 1.00 33.99 97 GLU D O 1
ATOM 4726 N N . GLN D 1 100 ? 22.207 6.783 3.217 1.00 37.72 98 GLN D N 1
ATOM 4727 C CA . GLN D 1 100 ? 22.183 6.020 4.454 1.00 41.63 98 GLN D CA 1
ATOM 4728 C C . GLN D 1 100 ? 21.288 6.681 5.505 1.00 39.96 98 GLN D C 1
ATOM 4729 O O . GLN D 1 100 ? 20.449 6.026 6.132 1.00 40.37 98 GLN D O 1
ATOM 4735 N N . ILE D 1 101 ? 21.443 7.988 5.654 1.00 37.55 99 ILE D N 1
ATOM 4736 C CA . ILE D 1 101 ? 20.628 8.752 6.577 1.00 37.83 99 ILE D CA 1
ATOM 4737 C C . ILE D 1 101 ? 19.150 8.657 6.176 1.00 36.14 99 ILE D C 1
ATOM 4738 O O . ILE D 1 101 ? 18.298 8.383 7.017 1.00 38.74 99 ILE D O 1
ATOM 4743 N N . ARG D 1 102 ? 18.864 8.841 4.884 1.00 32.87 100 ARG D N 1
ATOM 4744 C CA . ARG D 1 102 ? 17.502 8.698 4.356 1.00 31.96 100 ARG D CA 1
ATOM 4745 C C . ARG D 1 102 ? 16.919 7.336 4.686 1.00 35.42 100 ARG D C 1
ATOM 4746 O O . ARG D 1 102 ? 15.802 7.215 5.214 1.00 33.78 100 ARG D O 1
ATOM 4754 N N . GLN D 1 103 ? 17.705 6.306 4.399 1.00 37.02 101 GLN D N 1
ATOM 4755 C CA . GLN D 1 103 ? 17.253 4.917 4.597 1.00 41.79 101 GLN D CA 1
ATOM 4756 C C . GLN D 1 103 ? 16.992 4.610 6.052 1.00 44.43 101 GLN D C 1
ATOM 4757 O O . GLN D 1 103 ? 15.972 4.017 6.398 1.00 46.65 101 GLN D O 1
ATOM 4763 N N . ARG D 1 104 ? 17.921 4.996 6.915 1.00 45.57 102 ARG D N 1
ATOM 4764 C CA . ARG D 1 104 ? 17.755 4.693 8.331 1.00 48.79 102 ARG D CA 1
ATOM 4765 C C . ARG D 1 104 ? 16.615 5.520 8.934 1.00 48.79 102 ARG D C 1
ATOM 4766 O O . ARG D 1 104 ? 15.892 5.040 9.805 1.00 51.22 102 ARG D O 1
ATOM 4774 N N . PHE D 1 105 ? 16.395 6.720 8.410 1.00 45.97 103 PHE D N 1
ATOM 4775 C CA . PHE D 1 105 ? 15.260 7.521 8.846 1.00 46.77 103 PHE D CA 1
ATOM 4776 C C . PHE D 1 105 ? 13.936 6.867 8.418 1.00 47.25 103 PHE D C 1
ATOM 4777 O O . PHE D 1 105 ? 13.004 6.733 9.211 1.00 49.19 103 PHE D O 1
ATOM 4785 N N . ALA D 1 106 ? 13.873 6.433 7.165 1.00 46.28 104 ALA D N 1
ATOM 4786 C CA . ALA D 1 106 ? 12.671 5.816 6.612 1.00 47.36 104 ALA D CA 1
ATOM 4787 C C . ALA D 1 106 ? 12.341 4.498 7.322 1.00 52.35 104 ALA D C 1
ATOM 4788 O O . ALA D 1 106 ? 11.175 4.084 7.387 1.00 54.22 104 ALA D O 1
ATOM 4790 N N . GLU D 1 107 ? 13.368 3.835 7.845 1.00 54.29 105 GLU D N 1
ATOM 4791 C CA . GLU D 1 107 ? 13.185 2.541 8.506 1.00 58.92 105 GLU D CA 1
ATOM 4792 C C . GLU D 1 107 ? 12.731 2.667 9.944 1.00 61.17 105 GLU D C 1
ATOM 4793 O O . GLU D 1 107 ? 12.242 1.702 10.517 1.00 62.91 105 GLU D O 1
ATOM 4799 N N . HIS D 1 108 ? 12.891 3.848 10.534 1.00 61.04 106 HIS D N 1
ATOM 4800 C CA . HIS D 1 108 ? 12.565 4.013 11.948 1.00 64.42 106 HIS D CA 1
ATOM 4801 C C . HIS D 1 108 ? 11.076 4.200 12.191 1.00 66.13 106 HIS D C 1
ATOM 4802 O O . HIS D 1 108 ? 10.462 5.123 11.662 1.00 64.22 106 HIS D O 1
ATOM 4809 N N . PRO D 1 109 ? 10.496 3.323 13.017 1.00 70.74 107 PRO D N 1
ATOM 4810 C CA . PRO D 1 109 ? 9.085 3.406 13.410 1.00 73.77 107 PRO D CA 1
ATOM 4811 C C . PRO D 1 109 ? 8.853 4.477 14.477 1.00 76.03 107 PRO D C 1
ATOM 4812 O O . PRO D 1 109 ? 9.616 4.553 15.440 1.00 76.99 107 PRO D O 1
ATOM 4816 N N . PHE D 1 110 ? 7.802 5.276 14.318 1.00 77.21 108 PHE D N 1
ATOM 4817 C CA . PHE D 1 110 ? 7.589 6.434 15.190 1.00 79.55 108 PHE D CA 1
ATOM 4818 C C . PHE D 1 110 ? 6.355 6.299 16.063 1.00 86.13 108 PHE D C 1
ATOM 4819 O O . PHE D 1 110 ? 5.336 5.741 15.642 1.00 88.16 108 PHE D O 1
ATOM 4827 N N . PHE D 1 111 ? 6.494 6.773 17.300 1.00 89.81 109 PHE D N 1
ATOM 4828 C CA . PHE D 1 111 ? 5.399 6.852 18.252 1.00 95.72 109 PHE D CA 1
ATOM 4829 C C . PHE D 1 111 ? 5.034 5.418 18.557 1.00 100.73 109 PHE D C 1
ATOM 4830 O O . PHE D 1 111 ? 5.888 4.535 18.500 1.00 99.57 109 PHE D O 1
ATOM 4838 N N . GLU D 1 112 ? 3.763 5.170 18.832 1.00 106.48 110 GLU D N 1
ATOM 4839 C CA . GLU D 1 112 ? 3.345 3.816 19.135 1.00 111.74 110 GLU D CA 1
ATOM 4840 C C . GLU D 1 112 ? 2.736 3.170 17.896 1.00 110.63 110 GLU D C 1
ATOM 4841 O O . GLU D 1 112 ? 2.792 1.952 17.741 1.00 112.67 110 GLU D O 1
ATOM 4847 N N . GLN D 1 113 ? 2.186 3.975 16.989 1.00 107.68 111 GLN D N 1
ATOM 4848 C CA . GLN D 1 113 ? 1.478 3.390 15.854 1.00 106.99 111 GLN D CA 1
ATOM 4849 C C . GLN D 1 113 ? 2.373 3.060 14.677 1.00 100.92 111 GLN D C 1
ATOM 4850 O O . GLN D 1 113 ? 1.888 2.905 13.550 1.00 98.32 111 GLN D O 1
ATOM 4856 N N . ASN D 1 114 ? 3.670 2.937 14.946 1.00 98.84 112 ASN D N 1
ATOM 4857 C CA . ASN D 1 114 ? 4.617 2.543 13.918 1.00 94.15 112 ASN D CA 1
ATOM 4858 C C . ASN D 1 114 ? 4.511 3.479 12.719 1.00 88.23 112 ASN D C 1
ATOM 4859 O O . ASN D 1 114 ? 4.413 3.036 11.575 1.00 86.22 112 ASN D O 1
ATOM 4864 N N . GLU D 1 115 ? 4.505 4.782 12.985 1.00 85.20 113 GLU D N 1
ATOM 4865 C CA . GLU D 1 115 ? 4.472 5.743 11.895 1.00 79.47 113 GLU D CA 1
ATOM 4866 C C . GLU D 1 115 ? 5.837 5.773 11.238 1.00 73.02 113 GLU D C 1
ATOM 4867 O O . GLU D 1 115 ? 6.860 5.822 11.919 1.00 73.21 113 GLU D O 1
ATOM 4873 N N . HIS D 1 116 ? 5.850 5.700 9.913 1.00 67.71 114 HIS D N 1
ATOM 4874 C CA . HIS D 1 116 ? 7.083 5.885 9.167 1.00 62.36 114 HIS D CA 1
ATOM 4875 C C . HIS D 1 116 ? 7.067 7.231 8.481 1.00 57.49 114 HIS D C 1
ATOM 4876 O O . HIS D 1 116 ? 6.086 7.611 7.838 1.00 57.27 114 HIS D O 1
ATOM 4883 N N . ILE D 1 117 ? 8.166 7.953 8.652 1.00 53.67 115 ILE D N 1
ATOM 4884 C CA . ILE D 1 117 ? 8.320 9.294 8.126 1.00 49.25 115 ILE D CA 1
ATOM 4885 C C . ILE D 1 117 ? 9.558 9.297 7.217 1.00 43.86 115 ILE D C 1
ATOM 4886 O O . ILE D 1 117 ? 10.472 8.489 7.417 1.00 41.93 115 ILE D O 1
ATOM 4891 N N . TYR D 1 118 ? 9.574 10.167 6.206 1.00 37.58 116 TYR D N 1
ATOM 4892 C CA . TYR D 1 118 ? 10.621 10.148 5.192 1.00 34.84 116 TYR D CA 1
ATOM 4893 C C . TYR D 1 118 ? 11.257 11.518 5.038 1.00 32.88 116 TYR D C 1
ATOM 4894 O O . TYR D 1 118 ? 10.718 12.504 5.518 1.00 34.16 116 TYR D O 1
ATOM 4903 N N . LEU D 1 119 ? 12.399 11.572 4.367 1.00 32.54 117 LEU D N 1
ATOM 4904 C CA . LEU D 1 119 ? 13.044 12.847 4.087 1.00 33.05 117 LEU D CA 1
ATOM 4905 C C . LEU D 1 119 ? 13.604 12.833 2.671 1.00 31.51 117 LEU D C 1
ATOM 4906 O O . LEU D 1 119 ? 13.728 11.770 2.044 1.00 32.46 117 LEU D O 1
ATOM 4911 N N . CYS D 1 120 ? 13.919 14.014 2.166 1.00 27.47 118 CYS D N 1
ATOM 4912 C CA . CYS D 1 120 ? 14.655 14.165 0.932 1.00 25.40 118 CYS D CA 1
ATOM 4913 C C . CYS D 1 120 ? 15.969 14.841 1.207 1.00 25.21 118 CYS D C 1
ATOM 4914 O O . CYS D 1 120 ? 16.134 15.497 2.242 1.00 25.98 118 CYS D O 1
ATOM 4917 N N . ALA D 1 121 ? 16.907 14.693 0.284 1.00 23.35 119 ALA D N 1
ATOM 4918 C CA . ALA D 1 121 ? 18.184 15.347 0.478 1.00 24.05 119 ALA D CA 1
ATOM 4919 C C . ALA D 1 121 ? 18.755 15.767 -0.852 1.00 22.15 119 ALA D C 1
ATOM 4920 O O . ALA D 1 121 ? 18.558 15.104 -1.873 1.00 20.70 119 ALA D O 1
ATOM 4922 N N . GLY D 1 122 ? 19.447 16.900 -0.863 1.00 21.63 120 GLY D N 1
ATOM 4923 C CA . GLY D 1 122 ? 20.131 17.337 -2.064 1.00 20.19 120 GLY D CA 1
ATOM 4924 C C . GLY D 1 122 ? 21.598 17.449 -1.760 1.00 22.71 120 GLY D C 1
ATOM 4925 O O . GLY D 1 122 ? 21.984 17.826 -0.637 1.00 23.58 120 GLY D O 1
ATOM 4926 N N . VAL D 1 123 ? 22.429 17.139 -2.749 1.00 23.17 121 VAL D N 1
ATOM 4927 C CA . VAL D 1 123 ? 23.859 17.050 -2.506 1.00 22.17 121 VAL D CA 1
ATOM 4928 C C . VAL D 1 123 ? 24.668 17.767 -3.562 1.00 21.74 121 VAL D C 1
ATOM 4929 O O . VAL D 1 123 ? 24.386 17.668 -4.761 1.00 24.07 121 VAL D O 1
ATOM 4933 N N . SER D 1 124 ? 25.668 18.521 -3.128 1.00 20.47 122 SER D N 1
ATOM 4934 C CA . SER D 1 124 ? 26.632 19.035 -4.082 1.00 20.62 122 SER D CA 1
ATOM 4935 C C . SER D 1 124 ? 27.982 19.154 -3.397 1.00 22.04 122 SER D C 1
ATOM 4936 O O . SER D 1 124 ? 28.155 18.711 -2.250 1.00 20.53 122 SER D O 1
ATOM 4939 N N . SER D 1 125 ? 28.946 19.714 -4.111 1.00 24.03 123 SER D N 1
ATOM 4940 C CA . SER D 1 125 ? 30.308 19.834 -3.600 1.00 25.85 123 SER D CA 1
ATOM 4941 C C . SER D 1 125 ? 31.079 20.966 -4.270 1.00 28.54 123 SER D C 1
ATOM 4942 O O . SER D 1 125 ? 30.639 21.508 -5.284 1.00 28.15 123 SER D O 1
ATOM 4945 N N . LEU D 1 126 ? 32.242 21.302 -3.713 1.00 31.41 124 LEU D N 1
ATOM 4946 C CA . LEU D 1 126 ? 33.090 22.357 -4.281 1.00 31.33 124 LEU D CA 1
ATOM 4947 C C . LEU D 1 126 ? 33.484 22.007 -5.709 1.00 32.23 124 LEU D C 1
ATOM 4948 O O . LEU D 1 126 ? 33.942 20.888 -5.978 1.00 32.41 124 LEU D O 1
ATOM 4953 N N . HIS D 1 127 ? 33.259 22.966 -6.607 1.00 31.90 125 HIS D N 1
ATOM 4954 C CA . HIS D 1 127 ? 33.625 22.913 -8.023 1.00 34.14 125 HIS D CA 1
ATOM 4955 C C . HIS D 1 127 ? 34.701 23.935 -8.346 1.00 36.30 125 HIS D C 1
ATOM 4956 O O . HIS D 1 127 ? 34.849 24.938 -7.649 1.00 35.93 125 HIS D O 1
ATOM 4963 N N . HIS D 1 128 ? 35.370 23.728 -9.471 1.00 38.77 126 HIS D N 1
ATOM 4964 C CA . HIS D 1 128 ? 36.435 24.601 -9.938 1.00 42.11 126 HIS D CA 1
ATOM 4965 C C . HIS D 1 128 ? 36.066 26.105 -10.016 1.00 44.16 126 HIS D C 1
ATOM 4966 O O . HIS D 1 128 ? 36.848 26.977 -9.591 1.00 47.74 126 HIS D O 1
ATOM 4973 N N . GLY D 1 129 ? 34.884 26.445 -10.501 1.00 42.00 127 GLY D N 1
ATOM 4974 C CA . GLY D 1 129 ? 34.576 27.872 -10.612 1.00 39.36 127 GLY D CA 1
ATOM 4975 C C . GLY D 1 129 ? 34.018 28.571 -9.379 1.00 34.93 127 GLY D C 1
ATOM 4976 O O . GLY D 1 129 ? 33.717 29.764 -9.438 1.00 34.78 127 GLY D O 1
ATOM 4977 N N . ASP D 1 130 ? 33.826 27.833 -8.285 1.00 31.73 128 ASP D N 1
ATOM 4978 C CA . ASP D 1 130 ? 33.195 28.378 -7.082 1.00 28.63 128 ASP D CA 1
ATOM 4979 C C . ASP D 1 130 ? 34.060 29.447 -6.407 1.00 28.39 128 ASP D C 1
ATOM 4980 O O . ASP D 1 130 ? 35.278 29.313 -6.314 1.00 29.43 128 ASP D O 1
ATOM 4985 N N . HIS D 1 131 ? 33.411 30.484 -5.902 1.00 26.42 129 HIS D N 1
ATOM 4986 C CA . HIS D 1 131 ? 34.135 31.547 -5.215 1.00 29.11 129 HIS D CA 1
ATOM 4987 C C . HIS D 1 131 ? 33.554 31.790 -3.830 1.00 27.21 129 HIS D C 1
ATOM 4988 O O . HIS D 1 131 ? 34.113 32.562 -3.059 1.00 29.41 129 HIS D O 1
ATOM 4995 N N . ASP D 1 132 ? 32.422 31.157 -3.537 1.00 24.40 130 ASP D N 1
ATOM 4996 C CA . ASP D 1 132 ? 31.711 31.374 -2.286 1.00 24.28 130 ASP D CA 1
ATOM 4997 C C . ASP D 1 132 ? 30.991 30.124 -1.850 1.00 23.99 130 ASP D C 1
ATOM 4998 O O . ASP D 1 132 ? 30.566 29.322 -2.703 1.00 22.98 130 ASP D O 1
ATOM 5003 N N . ILE D 1 133 ? 30.777 29.986 -0.538 1.00 24.20 131 ILE D N 1
ATOM 5004 C CA . ILE D 1 133 ? 29.999 28.850 -0.062 1.00 24.09 131 ILE D CA 1
ATOM 5005 C C . ILE D 1 133 ? 28.606 28.895 -0.703 1.00 23.61 131 ILE D C 1
ATOM 5006 O O . ILE D 1 133 ? 27.957 27.848 -0.879 1.00 24.31 131 ILE D O 1
ATOM 5011 N N . ALA D 1 134 ? 28.154 30.093 -1.094 1.00 22.20 132 ALA D N 1
ATOM 5012 C CA . ALA D 1 134 ? 26.839 30.217 -1.693 1.00 20.48 132 ALA D CA 1
ATOM 5013 C C . ALA D 1 134 ? 26.745 29.445 -3.010 1.00 21.16 132 ALA D C 1
ATOM 5014 O O . ALA D 1 134 ? 25.681 28.926 -3.333 1.00 19.87 132 ALA D O 1
ATOM 5016 N N . ASP D 1 135 ? 27.853 29.342 -3.746 1.00 21.83 133 ASP D N 1
ATOM 5017 C CA . ASP D 1 135 ? 27.881 28.571 -4.986 1.00 22.65 133 ASP D CA 1
ATOM 5018 C C . ASP D 1 135 ? 27.565 27.103 -4.745 1.00 23.37 133 ASP D C 1
ATOM 5019 O O . ASP D 1 135 ? 26.881 26.438 -5.558 1.00 21.97 133 ASP D O 1
ATOM 5024 N N . ILE D 1 136 ? 28.086 26.587 -3.635 1.00 22.49 134 ILE D N 1
ATOM 5025 C CA . ILE D 1 136 ? 27.847 25.179 -3.278 1.00 22.87 134 ILE D CA 1
ATOM 5026 C C . ILE D 1 136 ? 26.452 24.990 -2.702 1.00 21.94 134 ILE D C 1
ATOM 5027 O O . ILE D 1 136 ? 25.699 24.091 -3.099 1.00 22.03 134 ILE D O 1
ATOM 5032 N N . TYR D 1 137 ? 26.120 25.827 -1.726 1.00 20.18 135 TYR D N 1
ATOM 5033 C CA . TYR D 1 137 ? 24.824 25.745 -1.069 1.00 20.31 135 TYR D CA 1
ATOM 5034 C C . TYR D 1 137 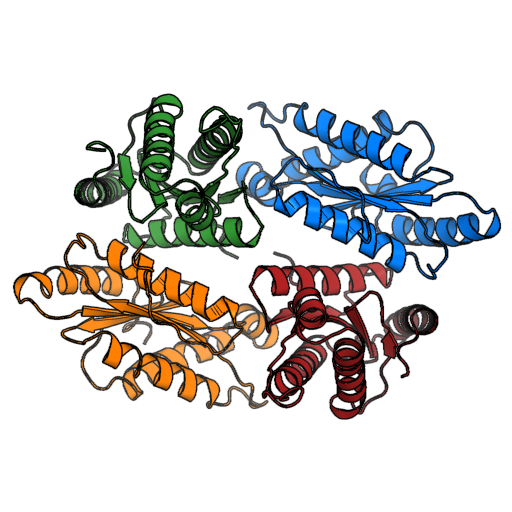? 23.668 25.915 -2.047 1.00 22.12 135 TYR D C 1
ATOM 5035 O O . TYR D 1 137 ? 22.627 25.246 -1.910 1.00 22.09 135 TYR D O 1
ATOM 5044 N N . ARG D 1 138 ? 23.830 26.816 -3.020 1.00 20.94 136 ARG D N 1
ATOM 5045 C CA . ARG D 1 138 ? 22.792 26.963 -4.037 1.00 20.10 136 ARG D CA 1
ATOM 5046 C C . ARG D 1 138 ? 22.482 25.605 -4.697 1.00 21.21 136 ARG D C 1
ATOM 5047 O O . ARG D 1 138 ? 21.324 25.245 -4.905 1.00 22.47 136 ARG D O 1
ATOM 5055 N N . ARG D 1 139 ? 23.516 24.843 -4.986 1.00 21.52 137 ARG D N 1
ATOM 5056 C CA . ARG D 1 139 ? 23.321 23.577 -5.695 1.00 21.69 137 ARG D CA 1
ATOM 5057 C C . ARG D 1 139 ? 22.722 22.493 -4.810 1.00 21.40 137 ARG D C 1
ATOM 5058 O O . ARG D 1 139 ? 21.844 21.738 -5.268 1.00 20.66 137 ARG D O 1
ATOM 5066 N N . SER D 1 140 ? 23.149 22.389 -3.551 1.00 19.59 138 SER D N 1
ATOM 5067 C CA . SER D 1 140 ? 22.543 21.340 -2.728 1.00 22.28 138 SER D CA 1
ATOM 5068 C C . SER D 1 140 ? 21.095 21.681 -2.401 1.00 23.44 138 SER D C 1
ATOM 5069 O O . SER D 1 140 ? 20.251 20.784 -2.354 1.00 24.75 138 SER D O 1
ATOM 5072 N N . ASP D 1 141 ? 20.776 22.958 -2.194 1.00 23.06 139 ASP D N 1
ATOM 5073 C CA . ASP D 1 141 ? 19.375 23.305 -1.997 1.00 24.64 139 ASP D CA 1
ATOM 5074 C C . ASP D 1 141 ? 18.543 23.079 -3.265 1.00 22.31 139 ASP D C 1
ATOM 5075 O O . ASP D 1 141 ? 17.408 22.585 -3.212 1.00 22.05 139 ASP D O 1
ATOM 5080 N N . GLN D 1 142 ? 19.086 23.439 -4.417 1.00 21.13 140 GLN D N 1
ATOM 5081 C CA . GLN D 1 142 ? 18.330 23.216 -5.653 1.00 23.19 140 GLN D CA 1
ATOM 5082 C C . GLN D 1 142 ? 18.247 21.714 -6.003 1.00 23.48 140 GLN D C 1
ATOM 5083 O O . GLN D 1 142 ? 17.294 21.273 -6.630 1.00 24.00 140 GLN D O 1
ATOM 5089 N N . ALA D 1 143 ? 19.248 20.939 -5.608 1.00 23.04 141 ALA D N 1
ATOM 5090 C CA . ALA D 1 143 ? 19.147 19.484 -5.757 1.00 22.57 141 ALA D CA 1
ATOM 5091 C C . ALA D 1 143 ? 18.044 18.962 -4.848 1.00 21.90 141 ALA D C 1
ATOM 5092 O O . ALA D 1 143 ? 17.310 18.031 -5.194 1.00 23.42 141 ALA D O 1
ATOM 5094 N N . LEU D 1 144 ? 17.934 19.543 -3.663 1.00 21.10 142 LEU D N 1
ATOM 5095 C CA . LEU D 1 144 ? 16.860 19.182 -2.715 1.00 21.39 142 LEU D CA 1
ATOM 5096 C C . LEU D 1 144 ? 15.457 19.491 -3.241 1.00 22.28 142 LEU D C 1
ATOM 5097 O O . LEU D 1 144 ? 14.522 18.693 -3.037 1.00 22.94 142 LEU D O 1
ATOM 5102 N N . TYR D 1 145 ? 15.289 20.641 -3.914 1.00 19.87 143 TYR D N 1
ATOM 5103 C CA . TYR D 1 145 ? 13.986 21.006 -4.436 1.00 20.00 143 TYR D CA 1
ATOM 5104 C C . TYR D 1 145 ? 13.644 19.993 -5.512 1.00 20.16 143 TYR D C 1
ATOM 5105 O O . TYR D 1 145 ? 12.499 19.604 -5.651 1.00 22.01 143 TYR D O 1
ATOM 5114 N N . LYS D 1 146 ? 14.657 19.546 -6.241 1.00 19.93 144 LYS D N 1
ATOM 5115 C CA . LYS D 1 146 ? 14.455 18.552 -7.281 1.00 23.91 144 LYS D CA 1
ATOM 5116 C C . LYS D 1 146 ? 13.981 17.215 -6.746 1.00 23.54 144 LYS D C 1
ATOM 5117 O O . LYS D 1 146 ? 13.068 16.585 -7.311 1.00 24.84 144 LYS D O 1
ATOM 5123 N N . ALA D 1 147 ? 14.623 16.769 -5.672 1.00 22.06 145 ALA D N 1
ATOM 5124 C CA . ALA D 1 147 ? 14.216 15.566 -4.982 1.00 22.95 145 ALA D CA 1
ATOM 5125 C C . ALA D 1 147 ? 12.764 15.708 -4.562 1.00 25.16 145 ALA D C 1
ATOM 5126 O O . ALA D 1 147 ? 11.940 14.807 -4.825 1.00 24.40 145 ALA D O 1
ATOM 5128 N N . LYS D 1 148 ? 12.436 16.852 -3.942 1.00 21.57 146 LYS D N 1
ATOM 5129 C CA . LYS D 1 148 ? 11.062 17.071 -3.461 1.00 23.51 146 LYS D CA 1
ATOM 5130 C C . LYS D 1 148 ? 10.038 17.109 -4.582 1.00 23.69 146 LYS D C 1
ATOM 5131 O O . LYS D 1 148 ? 8.903 16.637 -4.390 1.00 25.09 146 LYS D O 1
ATOM 5137 N N . ARG D 1 149 ? 10.433 17.629 -5.751 1.00 23.02 147 ARG D N 1
ATOM 5138 C CA . ARG D 1 149 ? 9.519 17.634 -6.928 1.00 27.01 147 ARG D CA 1
ATOM 5139 C C . ARG D 1 149 ? 9.209 16.231 -7.378 1.00 26.86 147 ARG D C 1
ATOM 5140 O O . ARG D 1 149 ? 8.188 15.980 -8.017 1.00 25.45 147 ARG D O 1
ATOM 5148 N N . ASN D 1 150 ? 10.118 15.315 -7.064 1.00 27.30 148 ASN D N 1
ATOM 5149 C CA . ASN D 1 150 ? 9.964 13.933 -7.500 1.00 27.06 148 ASN D CA 1
ATOM 5150 C C . ASN D 1 150 ? 9.269 13.064 -6.483 1.00 28.75 148 ASN D C 1
ATOM 5151 O O . ASN D 1 150 ? 9.134 11.851 -6.699 1.00 29.52 148 ASN D O 1
ATOM 5156 N N . GLY D 1 151 ? 8.754 13.678 -5.419 1.00 29.71 149 GLY D N 1
ATOM 5157 C CA . GLY D 1 151 ? 8.058 12.914 -4.397 1.00 30.72 149 GLY D CA 1
ATOM 5158 C C . GLY D 1 151 ? 8.736 13.003 -3.048 1.00 30.55 149 GLY D C 1
ATOM 5159 O O . GLY D 1 151 ? 9.231 14.078 -2.666 1.00 29.96 149 GLY D O 1
ATOM 5160 N N . ARG D 1 152 ? 8.601 11.940 -2.259 1.00 30.98 150 ARG D N 1
ATOM 5161 C CA . ARG D 1 152 ? 9.276 11.812 -0.953 1.00 32.79 150 ARG D CA 1
ATOM 5162 C C . ARG D 1 152 ? 10.462 10.839 -0.982 1.00 30.57 150 ARG D C 1
ATOM 5163 O O . ARG D 1 152 ? 10.717 10.184 -1.998 1.00 29.94 150 ARG D O 1
ATOM 5171 N N . ASN D 1 153 ? 11.191 10.757 0.131 1.00 30.05 151 ASN D N 1
ATOM 5172 C CA . ASN D 1 153 ? 12.157 9.680 0.334 1.00 28.97 151 ASN D CA 1
ATOM 5173 C C . ASN D 1 153 ? 13.183 9.582 -0.773 1.00 27.72 151 ASN D C 1
ATOM 5174 O O . ASN D 1 153 ? 13.408 8.489 -1.324 1.00 28.47 151 ASN D O 1
ATOM 5179 N N . ARG D 1 154 ? 13.820 10.699 -1.101 1.00 25.20 152 ARG D N 1
ATOM 5180 C CA . ARG D 1 154 ? 14.721 10.696 -2.242 1.00 24.86 152 ARG D CA 1
ATOM 5181 C C . ARG D 1 154 ? 15.957 11.576 -2.048 1.00 25.51 152 ARG D C 1
ATOM 5182 O O . ARG D 1 154 ? 15.878 12.650 -1.431 1.00 26.48 152 ARG D O 1
ATOM 5190 N N . CYS D 1 155 ? 17.094 11.152 -2.606 1.00 24.70 153 CYS D N 1
ATOM 5191 C CA . CYS D 1 155 ? 18.306 11.993 -2.610 1.00 25.41 153 CYS D CA 1
ATOM 5192 C C . CYS D 1 155 ? 18.704 12.330 -4.033 1.00 25.67 153 CYS D C 1
ATOM 5193 O O . CYS D 1 155 ? 18.574 11.476 -4.927 1.00 26.01 153 CYS D O 1
ATOM 5196 N N . CYS D 1 156 ? 19.207 13.546 -4.231 1.00 22.77 154 CYS D N 1
ATOM 5197 C CA . CYS D 1 156 ? 19.658 14.009 -5.542 1.00 22.83 154 CYS D CA 1
ATOM 5198 C C . CYS D 1 156 ? 21.013 14.684 -5.491 1.00 24.02 154 CYS D C 1
ATOM 5199 O O . CYS D 1 156 ? 21.293 15.460 -4.578 1.00 25.24 154 CYS D O 1
ATOM 5202 N N . ILE D 1 157 ? 21.847 14.435 -6.496 1.00 25.38 155 ILE D N 1
ATOM 5203 C CA . ILE D 1 157 ? 23.085 15.209 -6.660 1.00 25.79 155 ILE D CA 1
ATOM 5204 C C . ILE D 1 157 ? 22.784 16.306 -7.654 1.00 25.59 155 ILE D C 1
ATOM 5205 O O . ILE D 1 157 ? 22.113 16.025 -8.647 1.00 25.88 155 ILE D O 1
ATOM 5210 N N . TYR D 1 158 ? 23.233 17.543 -7.407 1.00 23.91 156 TYR D N 1
ATOM 5211 C CA . TYR D 1 158 ? 22.980 18.613 -8.361 1.00 23.03 156 TYR D CA 1
ATOM 5212 C C . TYR D 1 158 ? 23.760 18.280 -9.602 1.00 24.94 156 TYR D C 1
ATOM 5213 O O . TYR D 1 158 ? 24.945 17.940 -9.517 1.00 26.05 156 TYR D O 1
ATOM 5222 N N . ARG D 1 159 ? 23.109 18.358 -10.752 1.00 27.70 157 ARG D N 1
ATOM 5223 C CA . ARG D 1 159 ? 23.812 18.241 -12.015 1.00 34.28 157 ARG D CA 1
ATOM 5224 C C . ARG D 1 159 ? 23.316 19.358 -12.923 1.00 39.16 157 ARG D C 1
ATOM 5225 O O . ARG D 1 159 ? 22.125 19.666 -12.936 1.00 38.68 157 ARG D O 1
ATOM 5233 N N . GLN D 1 160 ? 24.218 19.923 -13.712 1.00 44.85 158 GLN D N 1
ATOM 5234 C CA . GLN D 1 160 ? 23.836 20.941 -14.682 1.00 50.19 158 GLN D CA 1
ATOM 5235 C C . GLN D 1 160 ? 23.623 20.289 -16.029 1.00 54.32 158 GLN D C 1
ATOM 5236 O O . GLN D 1 160 ? 24.538 19.634 -16.533 1.00 55.50 158 GLN D O 1
ATOM 5242 N N . SER D 1 161 ? 22.415 20.398 -16.587 1.00 56.36 159 SER D N 1
ATOM 5243 C CA . SER D 1 161 ? 22.206 19.960 -17.970 1.00 58.85 159 SER D CA 1
ATOM 5244 C C . SER D 1 161 ? 22.930 20.919 -18.910 1.00 60.63 159 SER D C 1
ATOM 5245 O O . SER D 1 161 ? 23.146 22.081 -18.563 1.00 60.86 159 SER D O 1
#

Foldseek 3Di:
DLCVQAAAVVQQVVLFVLLVVCVVVVAKKKKKKKFWPPLVVVCVVPNDVQSVVLVVVLSVLLCVLPVDDWGKHDNDPGMIMIMDHRDDFVRVQVSVLVSQVVQQVQQGDPVRDGIGMEMEMEIDDVVDDGVVVNVVQRVVQRVVQPVVHTSGYGYGDPD/DCVQAAAVVQQVVLFVLLVVCVVVVAKKKKKKKFWPPLVVVCVVPNPVQSVVLQVVLVVLLCVLPVDDWGKHDNDPGMMMIMDHRDDQVRVQVSVLVSQVVQQVAFGDPVRDGIGMEMFMEIDDDPDDGVCVGCVQRVVRRVVQPVVHTSGYYYGDDPPD/DVQAAAVVLQVCLQVLVVVCVVVVAKKKKKKKFWPPLVVVCVVVNVVQSVVLLVVLVVLCCVLDVPDWGWHAPDPGMMMIMDHRDDFVRVQVSVLVSQVVQQCDQGDVPGDGIGMEMFMEMDDVVDDGSVVNVVQRVVSRVVQVVVPTSYYGYGDDD/DQAAAVVQQVVLFVLVVVCVVVVAKKKKKKKFWPPLVVVCVVPHDVQSVVLQVVLVVLLCVLDVDDWHKHDDDPGMIMIMDHRDDQVRVQVSVLVSQVVQQPDQGDPVRDGIGMEMFMEMDDDVDDGSCVRVVQRVVQRVVQVVVPTSYYGYRDDD

GO terms:
  GO:0052621 diguanylate cyclase activity (F, EXP)

Organism: Vibrio cholerae serotype O1 (strain ATCC 39541 / Classical Ogawa 395 / O395) (NCBI:txid345073)

Radius of gyration: 25.69 Å; Cα contacts (8 Å, |Δi|>4): 1244; chains: 4; bounding box: 66×72×68 Å

Sequence (632 aa):
SLTQLCNRRKLWADFRAAFARAKRLRQPLSCISIDIDNFKLINDQFGHDKGDEVLCFLAKLFQSVISDHHFCGRVGGEEFIIVLENTHVETAFHLAEQIRQRFAEHPFFEQNEHIYLCAGVSSLHHGDHDIADIYRRSDQALYKAKRNGRNRCCCCIYRQSLTQLCNRRKLWADFRAAFARRAKRLRQPLSCISIDIDNFKLINDQFGHDKGDEVLCFLAKLFQSVISDHHFCGRVGGEEFIIVLENTHVETAFHHLAEQIRQRFAEHPFFEQNEHIYLCAGVSSLHHGDHDIADIYRRSDQALYKAKRNGRNRCCCIIYRQSTETQLCNRRKLWADFRAAFARAKRLRQPLSCISIDIDNFKLINDQFGHDKGDEVLCFLAKLFQSVISDHHFCGRVGGEEFIIVLENTHVETAFHLAEQIRQRFAEHPFFEQNEHIYLCAGVSSLHHGDHDIADIYRRSDQALYKAKRNGRNRCCIYRRQSQLCNRRKLWADFRAAFARAKRLRRQPLSCISIDIDNFKLINDQFGHDKGDEVLCFLAKLFQSVISDHHFCGRRVGGEEFIIVLENTHVETAFHLAEQIRQRFAEHPFFEQNEHIYLCAGVSSLHHGDHDIADIYRRSDQALYKAKRNGRNRCCIYRQS

Nearest PDB structures (foldseek):
  6eib-assembly4_D  TM=1.006E+00  e=1.555E-35  Vibrio cholerae O395
  6zxc-assembly2_D  TM=9.419E-01  e=3.232E-14  Leptospira biflexa serovar Patoc strain 'Patoc 1 (Paris)'
  7e6g-assembly1_B  TM=9.223E-01  e=5.518E-14  Pseudomonas aeruginosa
  4zmm-assembly1_B  TM=9.019E-01  e=1.119E-12  Pseudomonas aeruginosa PAO1
  5m3c-assembly1_B  TM=8.446E-01  e=1.624E-11  Pseudomonas aeruginosa

InterPro domains:
  IPR000014 PAS domain [PS50112] (28-98)
  IPR000014 PAS domain [SM00091] (30-96)
  IPR000014 PAS domain [TIGR00229] (33-153)
  IPR000014 PAS domain [cd00130] (43-143)
  IPR000160 GGDEF domain [PF00990] (157-312)
  IPR000160 GGDEF domain [PS50887] (187-318)
  IPR000160 GGDEF domain [SM00267] (146-316)
  IPR000160 GGDEF domain [TIGR00254] (155-314)
  IPR000160 GGDEF domain [cd01949] (158-314)
  IPR000700 PAS-associated, C-terminal [PS50113] (102-155)
  IPR013656 PAS fold 4 [PF08448] (36-145)
  IPR029787 Nucleotide cyclase [SSF55073] (162-317)
  IPR035965 PAS domain superfamily [SSF55785] (36-147)
  IPR043128 Reverse transcriptase/Diguanylate cyclase domain [G3DSA:3.30.70.270] (159-321)
  IPR050469 Diguanylate cyclase Dgc-like, bacteria [PTHR45138] (85-318)

Solvent-accessible surface area: 28704 Å² total; per-residue (Å²): 93,48,104,112,104,10,49,64,147,114,2,2,64,54,0,60,47,0,17,59,77,6,81,168,80,218,58,38,1,0,0,0,0,0,14,2,7,53,16,88,19,5,36,88,54,34,30,129,114,79,0,50,97,0,15,34,34,0,8,103,5,2,94,73,23,5,109,115,127,35,28,12,0,97,9,16,32,31,2,4,0,0,0,4,40,97,21,119,22,97,67,0,48,114,31,0,40,90,0,35,82,111,0,15,118,63,64,9,37,164,93,96,12,81,4,45,0,0,0,0,0,2,12,34,76,186,41,4,48,1,1,0,8,0,1,26,21,0,0,54,0,0,46,76,1,29,98,51,0,45,36,85,18,30,41,12,117,149,143,68,121,155,108,12,61,64,145,128,2,3,57,38,0,61,49,0,16,62,96,5,87,82,98,213,57,38,0,0,0,0,0,0,9,2,5,49,17,81,23,6,34,102,55,36,30,131,114,74,0,53,95,0,14,52,44,0,7,128,5,1,86,71,25,5,105,112,134,34,32,12,0,97,9,16,38,34,1,4,0,0,0,4,41,95,20,114,29,104,68,0,40,114,31,0,38,91,0,31,81,112,0,16,118,61,65,9,36,162,92,97,18,80,4,42,0,0,0,0,0,2,15,33,75,196,35,6,45,2,1,0,5,0,0,21,20,0,0,65,2,0,46,121,0,31,102,53,0,45,35,84,19,23,33,35,185,126,82,131,137,144,165,100,10,72,66,148,122,2,0,36,25,0,92,50,1,16,62,76,5,82,168,81,214,62,32,0,0,0,0,0,0,16,1,8,93,16,151,84,6,11,92,120,45,32,78,123,79,0,76,95,0,13,64,38,0,16,113,6,1,102,63,21,3,106,116,144,26,26,5,0,103,11,14,30,52,5,5,0,0,0,3,52,93,21,113,24,44,71,0,4,67,33,0,11,95,0,16,84,104,0,15,103,62,69,9,36,169,115,96,43,63,3,51,0,0,0,0,0,2,13,33,84,191,40,6,57,11,4,0,6,0,0,25,22,0,1,14,3,4,29,98,0,62,51,26,15,96,4,28,3,12,26,51,92,158,102,158,140,2,83,60,150,123,1,0,36,28,0,90,49,0,18,63,77,5,86,157,84,214,60,32,0,0,0,0,0,0,24,1,7,76,18,168,94,11,34,93,134,36,31,122,111,88,0,52,111,0,28,67,56,0,10,146,9,4,101,70,25,7,112,97,120,40,21,14,0,69,13,27,62,55,12,2,0,0,0,6,36,94,15,105,38,58,68,0,9,66,24,1,12,93,0,18,84,112,0,14,100,56,67,10,61,165,114,91,42,64,4,49,0,0,0,0,0,2,10,35,82,183,29,5,59,11,4,0,7,0,0,24,22,0,1,13,1,4,32,84,0,57,52,29,10,90,5,30,4,14,28,54,96,135,87